Protein AF-A0A538HHS7-F1 (afdb_monomer)

pLDDT: mean 81.9, std 25.07, range [21.75, 98.5]

Radius of gyration: 30.72 Å; Cα contacts (8 Å, |Δi|>4): 810; chains: 1; bounding box: 116×80×73 Å

Secondary structure (DSSP, 8-state):
--------------------PPPPPPPPPPPTTTSS--S--PPPP-------------------------------------SHHHHHHHHTTSSEEEEEE-----TTSSS-GGG-EETTEEHHHHHHHHHHHH-SEEEEEE-GGG----SS-EEE---S--SHHHHHHHHHHH-SSSEEEEEETT-TT--HHHHHHHHHT-SSEEE-TT-SSSEEEEGGGHHHHHHHHHTT---HHHHGGGS-EEE----TTTT----SHHHHHHHHHHHHHHHHHHHHHHHTT--S-EEEEEEESSSEEEEEETSSEEEEEE--TT-S-HHHHHHHHHHHHHHHHHTT-SBPPPPTTTT---EEETTEEEEEEE--PBPSSPPPHHHHHHHHHHHHHHHTS-SSPPPBHHHHHHHHHT---TTS-HHHHHHHHHHHHHHHHHHHTT-PPEEEE-S---GGGEEEETTEEEE--GGG-EEEEHHHHHHHS-HHHHTT-TT--HHHHHHHHHHHHHHHHHHHHTTTTS-HHHHHHHHHHHHHHHTT-

Sequence (537 aa):
MRAGGRRPPQRHGQGRRLGVPGAAAPARGGDPLRERTALVRARPEGRRRRLSGPRRGRGALEPRDRARRGPRGHPLRLRPRRPRERLQRGVADRGLTGVLLVGGASTRFGTRKALARLGGETLAERAWRLLGETCGETIAVGKRADALPLPFPVLDDGSSVRAPIAGVVAGLRAARSDVVVVLPVDVPLLSVTSVAALADACADAAVPPTGPLPGAYRKAALRALEKRLAGGELALRDALAELDTRVVELDPWELVNVNTPADLEAAARRERALAAVVEVAAAYGLDGLEPRILADWNDTIVQLRPEPLVARVATSPLRADVGTELAREAALARDVAARGGPALPPATDPPAGPHRARGLALTFWPYVDVAGGEPSPAAVAASLRELHDALGAVATPLPPLAASLERAGALEAPSLAEDDRRFLAAGLRELRRRFDAFGLPERGLHGSPHGANLLCTRDGLRWIDLDGACRGPLEWDAAHLAPEAAALFPDLDPEALEVARLLVSACVAIWCWAQLGRAPEVDEAARLHLHRLREAL

Solvent-accessible surface area (backbone atoms only — not comparable to full-atom values): 31179 Å² total; per-residue (Å²): 132,87,81,89,81,88,89,90,89,86,89,82,90,88,80,87,88,78,89,80,82,85,77,76,81,79,77,82,77,78,59,75,80,74,75,57,78,73,88,62,74,82,76,86,76,78,84,90,76,89,78,87,84,88,81,87,83,90,86,89,85,84,81,90,88,91,87,86,86,87,82,90,83,85,83,82,84,74,74,84,75,70,67,64,72,61,60,60,62,70,42,26,74,38,79,28,19,19,27,37,40,68,60,72,91,45,81,72,46,89,47,63,59,44,67,43,68,54,96,85,42,28,24,38,56,49,49,49,49,51,28,53,57,46,15,65,34,70,45,35,27,28,53,70,90,68,67,72,94,58,102,61,76,67,44,57,48,88,62,91,69,92,42,69,46,49,38,51,43,40,39,49,70,72,42,90,33,58,44,31,41,37,36,54,34,37,37,80,61,58,47,66,66,56,54,49,52,27,55,76,51,40,55,36,20,8,23,37,89,91,38,65,65,52,23,14,35,25,49,80,42,40,66,59,53,49,53,30,55,76,69,65,54,57,52,52,63,65,55,46,79,80,42,60,58,35,76,43,93,64,66,68,77,28,64,53,62,49,64,37,68,58,41,45,53,48,51,45,50,49,53,51,46,55,51,22,51,52,56,54,37,43,76,72,69,55,70,90,63,54,74,39,81,73,46,59,67,64,43,39,29,31,36,38,32,91,52,66,32,26,37,46,28,61,65,45,85,85,58,88,52,61,63,63,47,48,36,47,26,50,47,43,25,36,48,21,31,76,70,72,18,41,34,51,51,47,24,74,80,68,63,26,59,61,42,76,37,92,94,36,40,32,34,32,29,61,52,73,72,52,48,88,76,82,77,51,44,67,57,52,42,48,52,49,49,44,37,29,57,30,48,64,66,47,85,68,86,60,50,53,46,64,62,59,51,51,54,46,73,68,59,69,41,84,86,47,55,71,69,54,50,53,48,49,58,48,48,40,55,52,35,46,55,56,48,60,69,68,71,65,73,66,42,28,40,52,57,62,62,32,69,84,34,49,43,40,35,87,90,42,67,26,39,52,79,49,67,55,32,17,31,34,42,65,35,57,38,40,36,55,38,56,70,75,22,34,72,72,47,88,87,60,56,72,68,52,26,55,38,27,39,52,38,52,30,39,44,50,17,46,60,20,36,51,44,59,73,60,32,74,68,42,44,49,45,23,52,50,28,49,50,56,45,70,76,76,110

Nearest PDB structures (foldseek):
  3dxq-assembly1_A  TM=6.672E-01  e=1.653E-08  Mesorhizobium loti
  3dxq-assembly2_B  TM=6.609E-01  e=3.412E-08  Mesorhizobium loti
  6sul-assembly2_C  TM=7.172E-01  e=4.603E-06  Bacillus pumilus
  6sun-assembly1_A  TM=7.093E-01  e=1.659E-05  Bacillus pumilus
  2pu8-assembly1_B  TM=4.478E-01  e=3.423E-05  Bacillus subtilis

Mean predicted aligned error: 11.92 Å

Foldseek 3Di:
DDDDDDDDDDDDDDDDDDDDDDDDDDPDDDDPLQPDFQPPDPDDDDDDDDDDDDDYDDDDDDDDDDDDDDDDDDDDPPDPPDPVVVVQVVAAPDLEEEEEEQEDDLPAAVDRQQQDDAPRDGLVRLSQVLRNSHYVHYAYEYAVVVVDPDPDDYDYLPDPDRFVLSSVLSRLVPRPGQKYFYAYSFLSLAHNVNSVQQRVQDDQKEEEPVARPRIMHGSVLNVLSVVCVVVVVRGVRVSVVVTPYHHDHDAVSSVQTDSYPLSSVLVNLQVLQQVQVQVVCVVLVNPDWDWHFPDQFQFTWIDTPPAQKIKGKHPHPLDPDLQVLQVLQQLLLQQLVVVVAQAQHFDPVVAQDQDDDSNITIGMGGNADFDDDADDLQQLLVSQVSSQVSLQDGPRDFAALVVVLVSLLPFDLPVDDPVLNVLLNVLLVVLVVVLVVVVAAKTWHLQASARNQWGQGPVGIHGHDSSNIHIDHPLLRLLRGDPSNSVVDPRDDPVSNVSSVLNVLSSLLSSLSSVDSSDVVSVVSNVVSSVVNVVVD

Structure (mmCIF, N/CA/C/O backbone):
data_AF-A0A538HHS7-F1
#
_entry.id   AF-A0A538HHS7-F1
#
loop_
_atom_site.group_PDB
_atom_site.id
_atom_site.type_symbol
_atom_site.label_atom_id
_atom_site.label_alt_id
_atom_site.label_comp_id
_atom_site.label_asym_id
_atom_site.label_entity_id
_atom_site.label_seq_id
_atom_site.pdbx_PDB_ins_code
_atom_site.Cartn_x
_atom_site.Cartn_y
_atom_site.Cartn_z
_atom_site.occupancy
_atom_site.B_iso_or_equiv
_atom_site.auth_seq_id
_atom_site.auth_comp_id
_atom_site.auth_asym_id
_atom_site.auth_atom_id
_atom_site.pdbx_PDB_model_num
ATOM 1 N N . MET A 1 1 ? 74.663 -31.059 20.510 1.00 37.34 1 MET A N 1
ATOM 2 C CA . MET A 1 1 ? 73.567 -31.378 19.563 1.00 37.34 1 MET A CA 1
ATOM 3 C C . MET A 1 1 ? 73.694 -32.876 19.266 1.00 37.34 1 MET A C 1
ATOM 5 O O . MET A 1 1 ? 74.736 -33.242 18.755 1.00 37.34 1 MET A O 1
ATOM 9 N N . ARG A 1 2 ? 72.883 -33.829 19.770 1.00 26.33 2 ARG A N 1
ATOM 10 C CA . ARG A 1 2 ? 71.399 -33.968 19.813 1.00 26.33 2 ARG A CA 1
ATOM 11 C C . ARG A 1 2 ? 70.778 -33.763 18.422 1.00 26.33 2 ARG A C 1
ATOM 13 O O . ARG A 1 2 ? 70.982 -32.679 17.894 1.00 26.33 2 ARG A O 1
ATOM 20 N N . ALA A 1 3 ? 70.020 -34.687 17.815 1.00 28.39 3 ALA A N 1
ATOM 21 C CA . ALA A 1 3 ? 69.653 -36.098 18.107 1.00 28.39 3 ALA A CA 1
ATOM 22 C C . ALA A 1 3 ? 69.297 -36.788 16.744 1.00 28.39 3 ALA A C 1
ATOM 24 O O . ALA A 1 3 ? 69.172 -36.072 15.758 1.00 28.39 3 ALA A O 1
ATOM 25 N N . GLY A 1 4 ? 69.170 -38.106 16.507 1.00 24.19 4 GLY A N 1
ATOM 26 C CA . GLY A 1 4 ? 68.731 -39.247 17.332 1.00 24.19 4 GLY A CA 1
ATOM 27 C C . GLY A 1 4 ? 67.189 -39.307 17.428 1.00 24.19 4 GLY A C 1
ATOM 28 O O . GLY A 1 4 ? 66.612 -38.343 17.901 1.00 24.19 4 GLY A O 1
ATOM 29 N N . GLY A 1 5 ? 66.428 -40.346 17.047 1.00 23.75 5 GLY A N 1
ATOM 30 C CA . GLY A 1 5 ? 66.709 -41.626 16.375 1.00 23.75 5 GLY A CA 1
ATOM 31 C C . GLY A 1 5 ? 65.609 -42.682 16.672 1.00 23.75 5 GLY A C 1
ATOM 32 O O . GLY A 1 5 ? 65.276 -42.869 17.832 1.00 23.75 5 GLY A O 1
ATOM 33 N N . ARG A 1 6 ? 65.126 -43.415 15.645 1.00 25.56 6 ARG A N 1
ATOM 34 C CA . ARG A 1 6 ? 64.290 -44.662 15.676 1.00 25.56 6 ARG A CA 1
ATOM 35 C C . ARG A 1 6 ? 62.815 -44.615 16.201 1.00 25.56 6 ARG A C 1
ATOM 37 O O . ARG A 1 6 ? 62.480 -43.941 17.161 1.00 25.56 6 ARG A O 1
ATOM 44 N N . ARG A 1 7 ? 61.945 -45.392 15.517 1.00 33.62 7 ARG A N 1
ATOM 45 C CA . ARG A 1 7 ? 60.529 -45.805 15.820 1.00 33.62 7 ARG A CA 1
ATOM 46 C C . ARG A 1 7 ? 60.496 -46.908 16.924 1.00 33.62 7 ARG A C 1
ATOM 48 O O . ARG A 1 7 ? 61.594 -47.427 17.137 1.00 33.62 7 ARG A O 1
ATOM 55 N N . PRO A 1 8 ? 59.370 -47.371 17.564 1.00 34.38 8 PRO A N 1
ATOM 56 C CA . PRO A 1 8 ? 57.982 -47.643 17.059 1.00 34.38 8 PRO A CA 1
ATOM 57 C C . PRO A 1 8 ? 56.862 -47.412 18.147 1.00 34.38 8 PRO A C 1
ATOM 59 O O . PRO A 1 8 ? 57.119 -46.564 18.997 1.00 34.38 8 PRO A O 1
ATOM 62 N N . PRO A 1 9 ? 55.678 -48.101 18.243 1.00 29.02 9 PRO A N 1
ATOM 63 C CA . PRO A 1 9 ? 54.875 -48.952 17.331 1.00 29.02 9 PRO A CA 1
ATOM 64 C C . PRO A 1 9 ? 53.382 -48.504 17.164 1.00 29.02 9 PRO A C 1
ATOM 66 O O . PRO A 1 9 ? 53.001 -47.403 17.543 1.00 29.02 9 PRO A O 1
ATOM 69 N N . GLN A 1 10 ? 52.526 -49.355 16.567 1.00 27.11 10 GLN A N 1
ATOM 70 C CA . GLN A 1 10 ? 51.070 -49.156 16.364 1.00 27.11 10 GLN A CA 1
ATOM 71 C C . GLN A 1 10 ? 50.179 -49.958 17.353 1.00 27.11 10 GLN A C 1
ATOM 73 O O . GLN A 1 10 ? 50.630 -50.966 17.893 1.00 27.11 10 GLN A O 1
ATOM 78 N N . ARG A 1 11 ? 48.864 -49.636 17.337 1.00 25.86 11 ARG A N 1
ATOM 79 C CA . ARG A 1 11 ? 47.665 -50.414 17.782 1.00 25.86 11 ARG A CA 1
ATOM 80 C C . ARG A 1 11 ? 47.280 -50.265 19.276 1.00 25.86 11 ARG A C 1
ATOM 82 O O . ARG A 1 11 ? 48.156 -50.043 20.092 1.00 25.86 11 ARG A O 1
ATOM 89 N N . HIS A 1 12 ? 46.004 -50.334 19.703 1.00 25.42 12 HIS A N 1
ATOM 90 C CA . HIS A 1 12 ? 44.765 -50.866 19.086 1.00 25.42 12 HIS A CA 1
ATOM 91 C C . HIS A 1 12 ? 43.479 -50.053 19.411 1.00 25.42 12 HIS A C 1
ATOM 93 O O . HIS A 1 12 ? 43.284 -49.677 20.557 1.00 25.42 12 HIS A O 1
ATOM 99 N N . GLY A 1 13 ? 42.546 -49.989 18.438 1.00 23.67 13 GLY A N 1
ATOM 100 C CA . GLY A 1 13 ? 41.071 -49.935 18.628 1.00 23.67 13 GLY A CA 1
ATOM 101 C C . GLY A 1 13 ? 40.453 -48.571 18.990 1.00 23.67 13 GLY A C 1
ATOM 102 O O . GLY A 1 13 ? 41.078 -47.784 19.677 1.00 23.67 13 GLY A O 1
ATOM 103 N N . GLN A 1 14 ? 39.235 -48.192 18.580 1.00 26.44 14 GLN A N 1
ATOM 104 C CA . GLN A 1 14 ? 38.206 -48.693 17.638 1.00 26.44 14 GLN A CA 1
ATOM 105 C C . GLN A 1 14 ? 37.614 -47.412 16.967 1.00 26.44 14 GLN A C 1
ATOM 107 O O . GLN A 1 14 ? 37.776 -46.333 17.517 1.00 26.44 14 GLN A O 1
ATOM 112 N N . GLY A 1 15 ? 36.936 -47.349 15.819 1.00 24.92 15 GLY A N 1
ATOM 113 C CA . GLY A 1 15 ? 36.330 -48.326 14.925 1.00 24.92 15 GLY A CA 1
ATOM 114 C C . GLY A 1 15 ? 35.770 -47.616 13.666 1.00 24.92 15 GLY A C 1
ATOM 115 O O . GLY A 1 15 ? 35.781 -46.395 13.558 1.00 24.92 15 GLY A O 1
ATOM 116 N N . ARG A 1 16 ? 35.343 -48.428 12.695 1.00 26.22 16 ARG A N 1
ATOM 117 C CA . ARG A 1 16 ? 34.818 -48.135 11.339 1.00 26.22 16 ARG A CA 1
ATOM 118 C C . ARG A 1 16 ? 34.273 -46.719 11.037 1.00 26.22 16 ARG A C 1
ATOM 120 O O . ARG A 1 16 ? 33.249 -46.313 11.575 1.00 26.22 16 ARG A O 1
ATOM 127 N N . ARG A 1 17 ? 34.828 -46.084 9.990 1.00 25.31 17 ARG A N 1
ATOM 128 C CA . ARG A 1 17 ? 34.080 -45.152 9.119 1.00 25.31 17 ARG A CA 1
ATOM 129 C C . ARG A 1 17 ? 33.180 -45.951 8.169 1.00 25.31 17 ARG A C 1
ATOM 131 O O . ARG A 1 17 ? 33.676 -46.867 7.517 1.00 25.31 17 ARG A O 1
ATOM 138 N N . LEU A 1 18 ? 31.915 -45.558 8.031 1.00 24.95 18 LEU A N 1
ATOM 139 C CA . LEU A 1 18 ? 31.021 -45.962 6.940 1.00 24.95 18 LEU A CA 1
ATOM 140 C C . LEU A 1 18 ? 30.149 -44.765 6.525 1.00 24.95 18 LEU A C 1
ATOM 142 O O . LEU A 1 18 ? 29.619 -44.078 7.387 1.00 24.95 18 LEU A O 1
ATOM 146 N N . GLY A 1 19 ? 30.051 -44.553 5.208 1.00 25.78 19 GLY A N 1
ATOM 147 C CA . GLY A 1 19 ? 29.050 -43.775 4.460 1.00 25.78 19 GLY A CA 1
ATOM 148 C C . GLY A 1 19 ? 28.391 -42.534 5.081 1.00 25.78 19 GLY A C 1
ATOM 149 O O . GLY A 1 19 ? 27.474 -42.653 5.884 1.00 25.78 19 GLY A O 1
ATOM 150 N N . VAL A 1 20 ? 28.705 -41.359 4.524 1.00 25.50 20 VAL A N 1
ATOM 151 C CA . VAL A 1 20 ? 27.756 -40.233 4.438 1.00 25.50 20 VAL A CA 1
ATOM 152 C C . VAL A 1 20 ? 27.540 -39.938 2.946 1.00 25.50 20 VAL A C 1
ATOM 154 O O . VAL A 1 20 ? 28.532 -39.692 2.255 1.00 25.50 20 VAL A O 1
ATOM 157 N N . PRO A 1 21 ? 26.305 -40.009 2.412 1.00 26.34 21 PRO A N 1
ATOM 158 C CA . PRO A 1 21 ? 26.020 -39.633 1.028 1.00 26.34 21 PRO A CA 1
ATOM 159 C C . PRO A 1 21 ? 26.271 -38.139 0.799 1.00 26.34 21 PRO A C 1
ATOM 161 O O . PRO A 1 21 ? 26.019 -37.323 1.685 1.00 26.34 21 PRO A O 1
ATOM 164 N N . GLY A 1 22 ? 26.737 -37.772 -0.396 1.00 26.02 22 GLY A N 1
ATOM 165 C CA . GLY A 1 22 ? 26.916 -36.367 -0.762 1.00 26.02 22 GLY A CA 1
ATOM 166 C C . GLY A 1 22 ? 25.579 -35.624 -0.755 1.00 26.02 22 GLY A C 1
ATOM 167 O O . GLY A 1 22 ? 24.663 -35.997 -1.486 1.00 26.02 22 GLY A O 1
ATOM 168 N N . ALA A 1 23 ? 25.472 -34.577 0.062 1.00 24.86 23 ALA A N 1
ATOM 169 C CA . ALA A 1 23 ? 24.332 -33.673 0.019 1.00 24.86 23 ALA A CA 1
ATOM 170 C C . ALA A 1 23 ? 24.364 -32.871 -1.290 1.00 24.86 23 ALA A C 1
ATOM 172 O O . ALA A 1 23 ? 25.397 -32.302 -1.650 1.00 24.86 23 ALA A O 1
ATOM 173 N N . ALA A 1 24 ? 23.233 -32.823 -1.994 1.00 25.80 24 ALA A N 1
ATOM 174 C CA . ALA A 1 24 ? 23.064 -31.925 -3.129 1.00 25.80 24 ALA A CA 1
ATOM 175 C C . ALA A 1 24 ? 23.213 -30.465 -2.669 1.00 25.80 24 ALA A C 1
ATOM 177 O O . ALA A 1 24 ? 22.813 -30.116 -1.555 1.00 25.80 24 ALA A O 1
ATOM 178 N N . ALA A 1 25 ? 23.771 -29.612 -3.532 1.00 26.20 25 ALA A N 1
ATOM 179 C CA . ALA A 1 25 ? 23.820 -28.179 -3.271 1.00 26.20 25 ALA A CA 1
ATOM 180 C C . ALA A 1 25 ? 22.388 -27.638 -3.072 1.00 26.20 25 ALA A C 1
ATOM 182 O O . ALA A 1 25 ? 21.500 -28.009 -3.847 1.00 26.20 25 ALA A O 1
ATOM 183 N N . PRO A 1 26 ? 22.138 -26.781 -2.064 1.00 25.34 26 PRO A N 1
ATOM 184 C CA . PRO A 1 26 ? 20.826 -26.176 -1.893 1.00 25.34 26 PRO A CA 1
ATOM 185 C C . PRO A 1 26 ? 20.500 -25.317 -3.117 1.00 25.34 26 PRO A C 1
ATOM 187 O O . PRO A 1 26 ? 21.364 -24.611 -3.645 1.00 25.34 26 PRO A O 1
ATOM 190 N N . ALA A 1 27 ? 19.248 -25.384 -3.571 1.00 26.22 27 ALA A N 1
ATOM 191 C CA . ALA A 1 27 ? 18.765 -24.531 -4.646 1.00 26.22 27 ALA A CA 1
ATOM 192 C C . ALA A 1 27 ? 18.983 -23.056 -4.273 1.00 26.22 27 ALA A C 1
ATOM 194 O O . ALA A 1 27 ? 18.692 -22.646 -3.148 1.00 26.22 27 ALA A O 1
ATOM 195 N N . ARG A 1 28 ? 19.496 -22.261 -5.221 1.00 33.12 28 ARG A N 1
ATOM 196 C CA . ARG A 1 28 ? 19.576 -20.804 -5.068 1.00 33.12 28 ARG A CA 1
ATOM 197 C C . ARG A 1 28 ? 18.149 -20.284 -4.889 1.00 33.12 28 ARG A C 1
ATOM 199 O O . ARG A 1 28 ? 17.325 -20.498 -5.774 1.00 33.12 28 ARG A O 1
ATOM 206 N N . GLY A 1 29 ? 17.869 -19.670 -3.739 1.00 26.59 29 GLY A N 1
ATOM 207 C CA . GLY A 1 29 ? 16.542 -19.148 -3.416 1.00 26.59 29 GLY A CA 1
ATOM 208 C C . GLY A 1 29 ? 16.070 -18.121 -4.444 1.00 26.59 29 GLY A C 1
ATOM 209 O O . GLY A 1 29 ? 16.887 -17.395 -5.019 1.00 26.59 29 GLY A O 1
ATOM 210 N N . GLY A 1 30 ? 14.760 -18.086 -4.684 1.00 31.75 30 GLY A N 1
ATOM 211 C CA . GLY A 1 30 ? 14.142 -17.088 -5.541 1.00 31.75 30 GLY A CA 1
ATOM 212 C C . GLY A 1 30 ? 14.264 -15.678 -4.964 1.00 31.75 30 GLY A C 1
ATOM 213 O O . GLY A 1 30 ? 14.540 -15.467 -3.784 1.00 31.75 30 GLY A O 1
ATOM 214 N N . ASP A 1 31 ? 14.053 -14.696 -5.832 1.00 41.91 31 ASP A N 1
ATOM 215 C CA . ASP A 1 31 ? 13.903 -13.299 -5.438 1.00 41.91 31 ASP A CA 1
ATOM 216 C C . ASP A 1 31 ? 12.556 -13.131 -4.694 1.00 41.91 31 ASP A C 1
ATOM 218 O O . ASP A 1 31 ? 11.516 -13.451 -5.279 1.00 41.91 31 ASP A O 1
ATOM 222 N N . PRO A 1 32 ? 12.518 -12.629 -3.444 1.00 33.25 32 PRO A N 1
ATOM 223 C CA . PRO A 1 32 ? 11.278 -12.400 -2.697 1.00 33.25 32 PRO A CA 1
ATOM 224 C C . PRO A 1 32 ? 10.258 -11.487 -3.398 1.00 33.25 32 PRO A C 1
ATOM 226 O O . PRO A 1 32 ? 9.066 -11.576 -3.101 1.00 33.25 32 PRO A O 1
ATOM 229 N N . LEU A 1 33 ? 10.689 -10.640 -4.344 1.00 37.28 33 LEU A N 1
ATOM 230 C CA . LEU A 1 33 ? 9.795 -9.833 -5.187 1.00 37.28 33 LEU A CA 1
ATOM 231 C C . LEU A 1 33 ? 9.164 -10.640 -6.339 1.00 37.28 33 LEU A C 1
ATOM 233 O O . LEU A 1 33 ? 8.176 -10.200 -6.925 1.00 37.28 33 LEU A O 1
ATOM 237 N N . ARG A 1 34 ? 9.698 -11.828 -6.658 1.00 40.03 34 ARG A N 1
ATOM 238 C CA . ARG A 1 34 ? 9.123 -12.780 -7.627 1.00 40.03 34 ARG A CA 1
ATOM 239 C C . ARG A 1 34 ? 8.162 -13.780 -6.987 1.00 40.03 34 ARG A C 1
ATOM 241 O O . ARG A 1 34 ? 7.254 -14.239 -7.666 1.00 40.03 34 ARG A O 1
ATOM 248 N N . GLU A 1 35 ? 8.330 -14.102 -5.704 1.00 28.81 35 GLU A N 1
ATOM 249 C CA . GLU A 1 35 ? 7.536 -15.135 -5.009 1.00 28.81 35 GLU A CA 1
ATOM 250 C C . GLU A 1 35 ? 6.213 -14.626 -4.394 1.00 28.81 35 GLU A C 1
ATOM 252 O O . GLU A 1 35 ? 5.527 -15.363 -3.682 1.00 28.81 35 GLU A O 1
ATOM 257 N N . ARG A 1 36 ? 5.810 -13.372 -4.653 1.00 34.06 36 ARG A N 1
ATOM 258 C CA . ARG A 1 36 ? 4.541 -12.813 -4.153 1.00 34.06 36 ARG A CA 1
ATOM 259 C C . ARG A 1 36 ? 3.513 -12.660 -5.272 1.00 34.06 36 ARG A C 1
ATOM 261 O O . ARG A 1 36 ? 3.578 -11.740 -6.082 1.00 34.06 36 ARG A O 1
ATOM 268 N N . THR A 1 37 ? 2.510 -13.542 -5.256 1.00 27.28 37 THR A N 1
ATOM 269 C CA . THR A 1 37 ? 1.305 -13.448 -6.091 1.00 27.28 37 THR A CA 1
ATOM 270 C C . THR A 1 37 ? 0.689 -12.048 -6.002 1.00 27.28 37 THR A C 1
ATOM 272 O O . THR A 1 37 ? 0.496 -11.536 -4.898 1.00 27.28 37 THR A O 1
ATOM 275 N N . ALA A 1 38 ? 0.308 -11.465 -7.144 1.00 26.31 38 ALA A N 1
ATOM 276 C CA . ALA A 1 38 ? -0.348 -10.159 -7.204 1.00 26.31 38 ALA A CA 1
ATOM 277 C C . ALA A 1 38 ? -1.524 -10.061 -6.209 1.00 26.31 38 ALA A C 1
ATOM 279 O O . ALA A 1 38 ? -2.496 -10.823 -6.286 1.00 26.31 38 ALA A O 1
ATOM 280 N N . LEU A 1 39 ? -1.441 -9.115 -5.267 1.00 29.44 39 LEU A N 1
ATOM 281 C CA . LEU A 1 39 ? -2.432 -8.912 -4.205 1.00 29.44 39 LEU A CA 1
ATOM 282 C C . LEU A 1 39 ? -3.664 -8.134 -4.698 1.00 29.44 39 LEU A C 1
ATOM 284 O O . LEU A 1 39 ? -4.033 -7.093 -4.168 1.00 29.44 39 LEU A O 1
ATOM 288 N N . VAL A 1 40 ? -4.366 -8.717 -5.671 1.00 27.19 40 VAL A N 1
ATOM 289 C CA . VAL A 1 40 ? -5.785 -8.439 -5.938 1.00 27.19 40 VAL A CA 1
ATOM 290 C C . VAL A 1 40 ? -6.543 -9.762 -5.832 1.00 27.19 40 VAL A C 1
ATOM 292 O O . VAL A 1 40 ? -6.932 -10.379 -6.820 1.00 27.19 40 VAL A O 1
ATOM 295 N N . ARG A 1 41 ? -6.721 -10.245 -4.595 1.00 23.38 41 ARG A N 1
ATOM 296 C CA . ARG A 1 41 ? -7.565 -11.412 -4.291 1.00 23.38 41 ARG A CA 1
ATOM 297 C C . ARG A 1 41 ? -8.779 -11.015 -3.459 1.00 23.38 41 ARG A C 1
ATOM 299 O O . ARG A 1 41 ? -8.776 -11.152 -2.239 1.00 23.38 41 ARG A O 1
ATOM 306 N N . ALA A 1 42 ? -9.868 -10.681 -4.144 1.00 23.30 42 ALA A N 1
ATOM 307 C CA . ALA A 1 42 ? -11.170 -11.137 -3.673 1.00 23.30 42 ALA A CA 1
ATOM 308 C C . ALA A 1 42 ? -11.234 -12.659 -3.902 1.00 23.30 42 ALA A C 1
ATOM 310 O O . ALA A 1 42 ? -10.976 -13.136 -5.010 1.00 23.30 42 ALA A O 1
ATOM 311 N N . ARG A 1 43 ? -11.526 -13.453 -2.864 1.00 21.75 43 ARG A N 1
ATOM 312 C CA . ARG A 1 43 ? -11.787 -14.890 -3.061 1.00 21.75 43 ARG A CA 1
ATOM 313 C C . ARG A 1 43 ? -13.145 -15.060 -3.760 1.00 21.75 43 ARG A C 1
ATOM 315 O O . ARG A 1 43 ? -14.072 -14.338 -3.404 1.00 21.75 43 ARG A O 1
ATOM 322 N N . PRO A 1 44 ? -13.314 -16.033 -4.675 1.00 24.11 44 PRO A N 1
ATOM 323 C CA . PRO A 1 44 ? -14.633 -16.377 -5.187 1.00 24.11 44 PRO A CA 1
ATOM 324 C C . PRO A 1 44 ? -15.494 -16.938 -4.056 1.00 24.11 44 PRO A C 1
ATOM 326 O O . PRO A 1 44 ? -15.101 -17.886 -3.369 1.00 24.11 44 PRO A O 1
ATOM 329 N N . GLU A 1 45 ? -16.679 -16.369 -3.882 1.00 27.66 45 GLU A N 1
ATOM 330 C CA . GLU A 1 45 ? -17.686 -16.924 -2.989 1.00 27.66 45 GLU A CA 1
ATOM 331 C C . GLU A 1 45 ? -18.205 -18.283 -3.493 1.00 27.66 45 GLU A C 1
ATOM 333 O O . GLU A 1 45 ? -18.220 -18.579 -4.688 1.00 27.66 45 GLU A O 1
ATOM 338 N N . GLY A 1 46 ? -18.733 -19.084 -2.565 1.00 25.50 46 GLY A N 1
ATOM 339 C CA . GLY A 1 46 ? -19.939 -19.870 -2.846 1.00 25.50 46 GLY A CA 1
ATOM 340 C C . GLY A 1 46 ? -19.831 -21.039 -3.834 1.00 25.50 46 GLY A C 1
ATOM 341 O O . GLY A 1 46 ? -20.203 -20.950 -5.001 1.00 25.50 46 GLY A O 1
ATOM 342 N N . ARG A 1 47 ? -19.478 -22.212 -3.293 1.00 24.36 47 ARG A N 1
ATOM 343 C CA . ARG A 1 47 ? -19.751 -23.563 -3.833 1.00 24.36 47 ARG A CA 1
ATOM 344 C C . ARG A 1 47 ? -20.940 -23.638 -4.816 1.00 24.36 47 ARG A C 1
ATOM 346 O O . ARG A 1 47 ? -22.092 -23.452 -4.423 1.00 24.36 47 ARG A O 1
ATOM 353 N N . ARG A 1 48 ? -20.684 -24.085 -6.053 1.00 23.75 48 ARG A N 1
ATOM 354 C CA . ARG A 1 48 ? -21.727 -24.435 -7.039 1.00 23.75 48 ARG A CA 1
ATOM 355 C C . ARG A 1 48 ? -22.679 -25.516 -6.497 1.00 23.75 48 ARG A C 1
ATOM 357 O O . ARG A 1 48 ? -22.332 -26.697 -6.497 1.00 23.75 48 ARG A O 1
ATOM 364 N N . ARG A 1 49 ? -23.913 -25.148 -6.137 1.00 25.78 49 ARG A N 1
ATOM 365 C CA . ARG A 1 49 ? -25.049 -26.089 -6.122 1.00 25.78 49 ARG A CA 1
ATOM 366 C C . ARG A 1 49 ? -25.660 -26.147 -7.522 1.00 25.78 49 ARG A C 1
ATOM 368 O O . ARG A 1 49 ? -26.000 -25.118 -8.096 1.00 25.78 49 ARG A O 1
ATOM 375 N N . ARG A 1 50 ? -25.798 -27.356 -8.074 1.00 25.88 50 ARG A N 1
ATOM 376 C CA . ARG A 1 50 ? -26.554 -27.596 -9.312 1.00 25.88 50 ARG A CA 1
ATOM 377 C C . ARG A 1 50 ? -28.045 -27.431 -9.020 1.00 25.88 50 ARG A C 1
ATOM 379 O O . ARG A 1 50 ? -28.551 -28.166 -8.179 1.00 25.88 50 ARG A O 1
ATOM 386 N N . LEU A 1 51 ? -28.741 -26.576 -9.764 1.00 25.14 51 LEU A N 1
ATOM 387 C CA . LEU A 1 51 ? -30.189 -26.676 -9.960 1.00 25.14 51 LEU A CA 1
ATOM 388 C C . LEU A 1 51 ? -30.543 -26.415 -11.431 1.00 25.14 51 LEU A C 1
ATOM 390 O O . LEU A 1 51 ? -29.825 -25.733 -12.159 1.00 25.14 51 LEU A O 1
ATOM 394 N N . SER A 1 52 ? -31.618 -27.067 -11.862 1.00 25.11 52 SER A N 1
ATOM 395 C CA . SER A 1 52 ? -32.121 -27.169 -13.234 1.00 25.11 52 SER A CA 1
ATOM 396 C C . SER A 1 52 ? -32.677 -25.855 -13.788 1.00 25.11 52 SER A C 1
ATOM 398 O O . SER A 1 52 ? -33.401 -25.152 -13.088 1.00 25.11 52 SER A O 1
ATOM 400 N N . GLY A 1 53 ? -32.413 -25.567 -15.066 1.00 27.44 53 GLY A N 1
ATOM 401 C CA . GLY A 1 53 ? -33.010 -24.426 -15.773 1.00 27.44 53 GLY A CA 1
ATOM 402 C C . GLY A 1 53 ? -34.378 -24.731 -16.414 1.00 27.44 53 GLY A C 1
ATOM 403 O O . GLY A 1 53 ? -34.764 -25.899 -16.505 1.00 27.44 53 GLY A O 1
ATOM 404 N N . PRO A 1 54 ? -35.095 -23.708 -16.920 1.00 29.06 54 PRO A N 1
ATOM 405 C CA . PRO A 1 54 ? -36.292 -23.869 -17.742 1.00 29.06 54 PRO A CA 1
ATOM 406 C C . PRO A 1 54 ? -36.048 -23.602 -19.243 1.00 29.06 54 PRO A C 1
ATOM 408 O O . PRO A 1 54 ? -35.059 -23.000 -19.657 1.00 29.06 54 PRO A O 1
ATOM 411 N N . ARG A 1 55 ? -36.982 -24.076 -20.075 1.00 26.34 55 ARG A N 1
ATOM 412 C CA . ARG A 1 55 ? -36.983 -23.973 -21.547 1.00 26.34 55 ARG A CA 1
ATOM 413 C C . ARG A 1 55 ? -37.951 -22.881 -22.033 1.00 26.34 55 ARG A C 1
ATOM 415 O O . ARG A 1 55 ? -39.048 -22.806 -21.496 1.00 26.34 55 ARG A O 1
ATOM 422 N N . ARG A 1 56 ? -37.638 -22.273 -23.194 1.00 27.50 56 ARG A N 1
ATOM 423 C CA . ARG A 1 56 ? -38.540 -21.486 -24.087 1.00 27.50 56 ARG A CA 1
ATOM 424 C C . ARG A 1 56 ? -39.030 -20.140 -23.490 1.00 27.50 56 ARG A C 1
ATOM 426 O O . ARG A 1 56 ? -39.034 -19.971 -22.285 1.00 27.50 56 ARG A O 1
ATOM 433 N N . GLY A 1 57 ? -39.422 -19.138 -24.286 1.00 26.98 57 GLY A N 1
ATOM 434 C CA . GLY A 1 57 ? -39.625 -19.107 -25.744 1.00 26.98 57 GLY A CA 1
ATOM 435 C C . GLY A 1 57 ? -39.499 -17.704 -26.368 1.00 26.98 57 GLY A C 1
ATOM 436 O O . GLY A 1 57 ? -39.006 -16.776 -25.740 1.00 26.98 57 GLY A O 1
ATOM 437 N N . ARG A 1 58 ? -39.892 -17.590 -27.644 1.00 27.17 58 ARG A N 1
ATOM 438 C CA . ARG A 1 58 ? -39.703 -16.411 -28.516 1.00 27.17 58 ARG A CA 1
ATOM 439 C C . ARG A 1 58 ? -40.697 -15.276 -28.224 1.00 27.17 58 ARG A C 1
ATOM 441 O O . ARG A 1 58 ? -41.840 -15.554 -27.880 1.00 27.17 58 ARG A O 1
ATOM 448 N N . GLY A 1 59 ? -40.308 -14.042 -28.547 1.00 27.28 59 GLY A N 1
ATOM 449 C CA . GLY A 1 59 ? -41.216 -12.904 -28.727 1.00 27.28 59 GLY A CA 1
ATOM 450 C C . GLY A 1 59 ? -40.462 -11.673 -29.234 1.00 27.28 59 GLY A C 1
ATOM 451 O O . GLY A 1 59 ? -39.681 -11.097 -28.488 1.00 27.28 59 GLY A O 1
ATOM 452 N N . ALA A 1 60 ? -40.661 -11.295 -30.499 1.00 27.50 60 ALA A N 1
ATOM 453 C CA . ALA A 1 60 ? -40.071 -10.097 -31.101 1.00 27.50 60 ALA A CA 1
ATOM 454 C C . ALA A 1 60 ? -41.174 -9.069 -31.385 1.00 27.50 60 ALA A C 1
ATOM 456 O O . ALA A 1 60 ? -42.164 -9.427 -32.020 1.00 27.50 60 ALA A O 1
ATOM 457 N N . LEU A 1 61 ? -40.990 -7.819 -30.945 1.00 28.11 61 LEU A N 1
ATOM 458 C CA . LEU A 1 61 ? -41.852 -6.677 -31.272 1.00 28.11 61 LEU A CA 1
ATOM 459 C C . LEU A 1 61 ? -41.034 -5.371 -31.339 1.00 28.11 61 LEU A C 1
ATOM 461 O O . LEU A 1 61 ? -40.602 -4.837 -30.326 1.00 28.11 61 LEU A O 1
ATOM 465 N N . GLU A 1 62 ? -40.884 -4.868 -32.560 1.00 28.69 62 GLU A N 1
ATOM 466 C CA . GLU A 1 62 ? -40.749 -3.454 -32.959 1.00 28.69 62 GLU A CA 1
ATOM 467 C C . GLU A 1 62 ? -42.050 -3.153 -33.752 1.00 28.69 62 GLU A C 1
ATOM 469 O O . GLU A 1 62 ? -42.559 -4.105 -34.361 1.00 28.69 62 GLU A O 1
ATOM 474 N N . PRO A 1 63 ? -42.614 -1.918 -33.793 1.00 35.44 63 PRO A N 1
ATOM 475 C CA . PRO A 1 63 ? -41.852 -0.727 -34.192 1.00 35.44 63 PRO A CA 1
ATOM 476 C C . PRO A 1 63 ? -42.242 0.658 -33.599 1.00 35.44 63 PRO A C 1
ATOM 478 O O . PRO A 1 63 ? -43.343 0.874 -33.103 1.00 35.44 63 PRO A O 1
ATOM 481 N N . ARG A 1 64 ? -41.306 1.613 -33.752 1.00 26.50 64 ARG A N 1
ATOM 482 C CA . ARG A 1 64 ? -41.440 3.053 -34.141 1.00 26.50 64 ARG A CA 1
ATOM 483 C C . ARG A 1 64 ? -42.808 3.775 -34.006 1.00 26.50 64 ARG A C 1
ATOM 485 O O . ARG A 1 64 ? -43.776 3.333 -34.608 1.00 26.50 64 ARG A O 1
ATOM 492 N N . ASP A 1 65 ? -42.817 5.025 -33.497 1.00 27.73 65 ASP A N 1
ATOM 493 C CA . ASP A 1 65 ? -42.674 6.235 -34.358 1.00 27.73 65 ASP A CA 1
ATOM 494 C C . ASP A 1 65 ? -42.461 7.589 -33.610 1.00 27.73 65 ASP A C 1
ATOM 496 O O . ASP A 1 65 ? -42.373 7.645 -32.385 1.00 27.73 65 ASP A O 1
ATOM 500 N N . ARG A 1 66 ? -42.278 8.684 -34.374 1.00 29.05 66 ARG A N 1
ATOM 501 C CA . ARG A 1 66 ? -41.678 9.988 -33.990 1.00 29.05 66 ARG A CA 1
ATOM 502 C C . ARG A 1 66 ? -42.641 11.113 -33.548 1.00 29.05 66 ARG A C 1
ATOM 504 O O . ARG A 1 66 ? -43.597 11.423 -34.251 1.00 29.05 66 ARG A O 1
ATOM 511 N N . ALA A 1 67 ? -42.225 11.897 -32.541 1.00 26.33 67 ALA A N 1
ATOM 512 C CA . ALA A 1 67 ? -42.494 13.343 -32.333 1.00 26.33 67 ALA A CA 1
ATOM 513 C C . ALA A 1 67 ? -41.600 13.871 -31.175 1.00 26.33 67 ALA A C 1
ATOM 515 O O . ALA A 1 67 ? -41.155 13.059 -30.373 1.00 26.33 67 ALA A O 1
ATOM 516 N N . ARG A 1 68 ? -41.280 15.160 -30.946 1.00 29.27 68 ARG A N 1
ATOM 517 C CA . ARG A 1 68 ? -41.174 16.432 -31.722 1.00 29.27 68 ARG A CA 1
ATOM 518 C C . ARG A 1 68 ? -40.121 17.319 -30.975 1.00 29.27 68 ARG A C 1
ATOM 520 O O . ARG A 1 68 ? -39.602 16.886 -29.951 1.00 29.27 68 ARG A O 1
ATOM 527 N N . ARG A 1 69 ? -39.766 18.535 -31.439 1.00 27.59 69 ARG A N 1
ATOM 528 C CA . ARG A 1 69 ? -38.798 19.446 -30.753 1.00 27.59 69 ARG A CA 1
ATOM 529 C C . ARG A 1 69 ? -39.394 20.808 -30.334 1.00 27.59 69 ARG A C 1
ATOM 531 O O . ARG A 1 69 ? -39.931 21.505 -31.186 1.00 27.59 69 ARG A O 1
ATOM 538 N N . GLY A 1 70 ? -39.105 21.222 -29.090 1.00 26.75 70 GLY A N 1
ATOM 539 C CA . GLY A 1 70 ? -39.005 22.620 -28.601 1.00 26.75 70 GLY A CA 1
ATOM 540 C C . GLY A 1 70 ? -40.282 23.299 -28.053 1.00 26.75 70 GLY A C 1
ATOM 541 O O . GLY A 1 70 ? -41.369 22.794 -28.323 1.00 26.75 70 GLY A O 1
ATOM 542 N N . PRO A 1 71 ? -40.183 24.459 -27.344 1.00 36.72 71 PRO A N 1
ATOM 543 C CA . PRO A 1 71 ? -38.972 25.173 -26.890 1.00 36.72 71 PRO A CA 1
ATOM 544 C C . PRO A 1 71 ? -38.945 25.654 -25.400 1.00 36.72 71 PRO A C 1
ATOM 546 O O . PRO A 1 71 ? -39.961 25.764 -24.730 1.00 36.72 71 PRO A O 1
ATOM 549 N N . ARG A 1 72 ? -37.725 25.990 -24.939 1.00 30.20 72 ARG A N 1
ATOM 550 C CA . ARG A 1 72 ? -37.270 26.891 -23.837 1.00 30.20 72 ARG A CA 1
ATOM 551 C C . ARG A 1 72 ? -38.254 27.409 -22.752 1.00 30.20 72 ARG A C 1
ATOM 553 O O . ARG A 1 72 ? -39.156 28.184 -23.043 1.00 30.20 72 ARG A O 1
ATOM 560 N N . GLY A 1 73 ? -37.864 27.217 -21.483 1.00 28.06 73 GLY A N 1
ATOM 561 C CA . GLY A 1 73 ? -38.271 28.019 -20.313 1.00 28.06 73 GLY A CA 1
ATOM 562 C C . GLY A 1 73 ? -37.164 28.035 -19.238 1.00 28.06 73 GLY A C 1
ATOM 563 O O . GLY A 1 73 ? -36.535 27.006 -19.007 1.00 28.06 73 GLY A O 1
ATOM 564 N N . HIS A 1 74 ? -36.869 29.198 -18.639 1.00 26.89 74 HIS A N 1
ATOM 565 C CA . HIS A 1 74 ? -35.727 29.419 -17.720 1.00 26.89 74 HIS A CA 1
ATOM 566 C C . HIS A 1 74 ? -36.146 29.307 -16.221 1.00 26.89 74 HIS A C 1
ATOM 568 O O . HIS A 1 74 ? -37.288 28.956 -15.935 1.00 26.89 74 HIS A O 1
ATOM 574 N N . PRO A 1 75 ? -35.228 29.435 -15.242 1.00 29.61 75 PRO A N 1
ATOM 575 C CA . PRO A 1 75 ? -34.983 28.405 -14.240 1.00 29.61 75 PRO A CA 1
ATOM 576 C C . PRO A 1 75 ? -35.83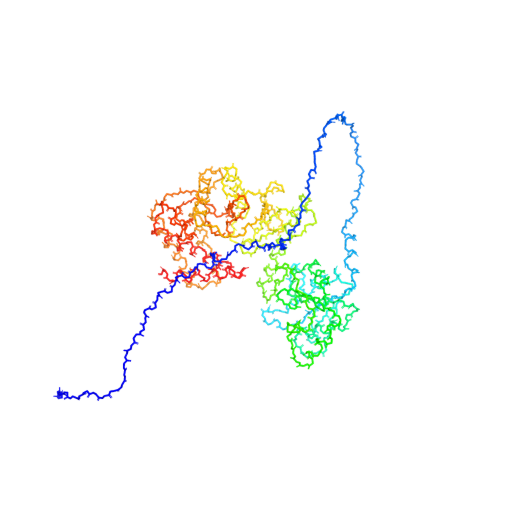2 28.528 -12.961 1.00 29.61 75 PRO A C 1
ATOM 578 O O . PRO A 1 75 ? -35.822 29.560 -12.286 1.00 29.61 75 PRO A O 1
ATOM 581 N N . LEU A 1 76 ? -36.417 27.416 -12.507 1.00 25.55 76 LEU A N 1
ATOM 582 C CA . LEU A 1 76 ? -36.780 27.277 -11.095 1.00 25.55 76 LEU A CA 1
ATOM 583 C C . LEU A 1 76 ? -35.506 27.076 -10.266 1.00 25.55 76 LEU A C 1
ATOM 585 O O . LEU A 1 76 ? -34.850 26.038 -10.351 1.00 25.55 76 LEU A O 1
ATOM 589 N N . ARG A 1 77 ? -35.163 28.070 -9.435 1.00 28.38 77 ARG A N 1
ATOM 590 C CA . ARG A 1 77 ? -34.103 27.968 -8.419 1.00 28.38 77 ARG A CA 1
ATOM 591 C C . ARG A 1 77 ? -34.504 26.978 -7.319 1.00 28.38 77 ARG A C 1
ATOM 593 O O . ARG A 1 77 ? -34.881 27.376 -6.216 1.00 28.38 77 ARG A O 1
ATOM 600 N N . LEU A 1 78 ? -34.365 25.685 -7.588 1.00 27.23 78 LEU A N 1
ATOM 601 C CA . LEU A 1 78 ? -34.320 24.673 -6.540 1.00 27.23 78 LEU A CA 1
ATOM 602 C C . LEU A 1 78 ? -33.016 24.859 -5.755 1.00 27.23 78 LEU A C 1
ATOM 604 O O . LEU A 1 78 ? -31.949 24.428 -6.184 1.00 27.23 78 LEU A O 1
ATOM 608 N N . ARG A 1 79 ? -33.098 25.526 -4.595 1.00 25.25 79 ARG A N 1
ATOM 609 C CA . ARG A 1 79 ? -32.020 25.478 -3.595 1.00 25.25 79 ARG A CA 1
ATOM 610 C C . ARG A 1 79 ? -31.735 23.999 -3.295 1.00 25.25 79 ARG A C 1
ATOM 612 O O . ARG A 1 79 ? -32.679 23.314 -2.890 1.00 25.25 79 ARG A O 1
ATOM 619 N N . PRO A 1 80 ? -30.491 23.503 -3.423 1.00 28.31 80 PRO A N 1
ATOM 620 C CA . PRO A 1 80 ? -30.177 22.142 -3.018 1.00 28.31 80 PRO A CA 1
ATOM 621 C C . PRO A 1 80 ? -30.413 22.011 -1.510 1.00 28.31 80 PRO A C 1
ATOM 623 O O . PRO A 1 80 ? -29.686 22.578 -0.690 1.00 28.31 80 PRO A O 1
ATOM 626 N N . ARG A 1 81 ? -31.470 21.285 -1.130 1.00 29.19 81 ARG A N 1
ATOM 627 C CA . ARG A 1 81 ? -31.674 20.856 0.256 1.00 29.19 81 ARG A CA 1
ATOM 628 C C . ARG A 1 81 ? -30.585 19.832 0.563 1.00 29.19 81 ARG A C 1
ATOM 630 O O . ARG A 1 81 ? -30.559 18.773 -0.054 1.00 29.19 81 ARG A O 1
ATOM 637 N N . ARG A 1 82 ? -29.677 20.187 1.475 1.00 30.44 82 ARG A N 1
ATOM 638 C CA . ARG A 1 82 ? -28.474 19.419 1.834 1.00 30.44 82 ARG A CA 1
ATOM 639 C C . ARG A 1 82 ? -28.802 17.936 2.096 1.00 30.44 82 ARG A C 1
ATOM 641 O O . ARG A 1 82 ? -29.481 17.657 3.083 1.00 30.44 82 ARG A O 1
ATOM 648 N N . PRO A 1 83 ? -28.286 16.984 1.295 1.00 32.44 83 PRO A N 1
ATOM 649 C CA . PRO A 1 83 ? -28.523 15.556 1.536 1.00 32.44 83 PRO A CA 1
ATOM 650 C C . PRO A 1 83 ? -27.862 15.040 2.826 1.00 32.44 83 PRO A C 1
ATOM 652 O O . PRO A 1 83 ? -28.415 14.170 3.499 1.00 32.44 83 PRO A O 1
ATOM 655 N N . ARG A 1 84 ? -26.710 15.618 3.211 1.00 36.62 84 ARG A N 1
ATOM 656 C CA . ARG A 1 84 ? -25.898 15.181 4.367 1.00 36.62 84 ARG A CA 1
ATOM 657 C C . ARG A 1 84 ? -26.673 15.139 5.692 1.00 36.62 84 ARG A C 1
ATOM 659 O O . ARG A 1 84 ? -26.531 14.178 6.439 1.00 36.62 84 ARG A O 1
ATOM 666 N N . GLU A 1 85 ? -27.552 16.109 5.948 1.00 33.22 85 GLU A N 1
ATOM 667 C CA . GLU A 1 85 ? -28.253 16.241 7.238 1.00 33.22 85 GLU A CA 1
ATOM 668 C C . GLU A 1 85 ? -29.300 15.134 7.506 1.00 33.22 85 GLU A C 1
ATOM 670 O O . GLU A 1 85 ? -29.706 14.961 8.656 1.00 33.22 85 GLU A O 1
ATOM 675 N N . ARG A 1 86 ? -29.738 14.367 6.488 1.00 29.48 86 ARG A N 1
ATOM 676 C CA . ARG A 1 86 ? -30.660 13.224 6.679 1.00 29.48 86 ARG A CA 1
ATOM 677 C C . ARG A 1 86 ? -29.958 11.882 6.868 1.00 29.48 86 ARG A C 1
ATOM 679 O O . ARG A 1 86 ? -30.462 11.074 7.637 1.00 29.48 86 ARG A O 1
ATOM 686 N N . LEU A 1 87 ? -28.808 11.660 6.231 1.00 38.47 87 LEU A N 1
ATOM 687 C CA . LEU A 1 87 ? -28.004 10.453 6.465 1.00 38.47 87 LEU A CA 1
ATOM 688 C C . LEU A 1 87 ? -27.319 10.497 7.840 1.00 38.47 87 LEU A C 1
ATOM 690 O O . LEU A 1 87 ? -27.343 9.508 8.563 1.00 38.47 87 LEU A O 1
ATOM 694 N N . GLN A 1 88 ? -26.816 11.664 8.259 1.00 40.47 88 GLN A N 1
ATOM 695 C CA . GLN A 1 88 ? -26.127 11.824 9.548 1.00 40.47 88 GLN A CA 1
ATOM 696 C C . GLN A 1 88 ? -27.011 11.543 10.778 1.00 40.47 88 GLN A C 1
ATOM 698 O O . GLN A 1 88 ? -26.504 11.086 11.795 1.00 40.47 88 GLN A O 1
ATOM 703 N N . ARG A 1 89 ? -28.335 11.754 10.700 1.00 35.41 89 ARG A N 1
ATOM 704 C CA . ARG A 1 89 ? -29.255 11.417 11.808 1.00 35.41 89 ARG A CA 1
ATOM 705 C C . ARG A 1 89 ? -29.673 9.944 11.853 1.00 35.41 89 ARG A C 1
ATOM 707 O O . ARG A 1 89 ? -30.248 9.533 12.849 1.00 35.41 89 ARG A O 1
ATOM 714 N N . GLY A 1 90 ? -29.420 9.167 10.798 1.00 39.09 90 GLY A N 1
ATOM 715 C CA . GLY A 1 90 ? -29.812 7.754 10.727 1.00 39.09 90 GLY A CA 1
ATOM 716 C C . GLY A 1 90 ? -28.804 6.776 11.341 1.00 39.09 90 GLY A C 1
ATOM 717 O O . GLY A 1 90 ? -29.143 5.613 11.529 1.00 39.09 90 GLY A O 1
ATOM 718 N N . VAL A 1 91 ? -27.577 7.226 11.631 1.00 48.94 91 VAL A N 1
ATOM 719 C CA . VAL A 1 91 ? -26.484 6.364 12.126 1.00 48.94 91 VAL A CA 1
ATOM 720 C C . VAL A 1 91 ? -26.231 6.561 13.625 1.00 48.94 91 VAL A C 1
ATOM 722 O O . VAL A 1 91 ? -26.050 5.579 14.338 1.00 48.94 91 VAL A O 1
ATOM 725 N N . ALA A 1 92 ? -26.302 7.799 14.124 1.00 48.59 92 ALA A N 1
ATOM 726 C CA . ALA A 1 92 ? -26.011 8.129 15.525 1.00 48.59 92 ALA A CA 1
ATOM 727 C C . ALA A 1 92 ? -27.081 7.670 16.546 1.00 48.59 92 ALA A C 1
ATOM 729 O O . ALA A 1 92 ? -26.820 7.700 17.744 1.00 48.59 92 ALA A O 1
ATOM 730 N N . ASP A 1 93 ? -28.265 7.237 16.093 1.00 50.81 93 ASP A N 1
ATOM 731 C CA . ASP A 1 93 ? -29.358 6.724 16.947 1.00 50.81 93 ASP A CA 1
ATOM 732 C C . ASP A 1 93 ? -29.409 5.181 16.983 1.00 50.81 93 ASP A C 1
ATOM 734 O O . ASP A 1 93 ? -30.433 4.556 17.262 1.00 50.81 93 ASP A O 1
ATOM 738 N N . ARG A 1 94 ? -28.282 4.525 16.682 1.00 60.53 94 ARG A N 1
ATOM 739 C CA . ARG A 1 94 ? -28.097 3.118 17.042 1.00 60.53 94 ARG A CA 1
ATOM 740 C C . ARG A 1 94 ? -27.892 3.046 18.556 1.00 60.53 94 ARG A C 1
ATOM 742 O O . ARG A 1 94 ? -27.057 3.765 19.104 1.00 60.53 94 ARG A O 1
ATOM 749 N N . GLY A 1 95 ? -28.619 2.146 19.223 1.00 84.81 95 GLY A N 1
ATOM 750 C CA . GLY A 1 95 ? -28.515 1.882 20.664 1.00 84.81 95 GLY A CA 1
ATOM 751 C C . GLY A 1 95 ? -27.195 1.211 21.056 1.00 84.81 95 GLY A C 1
ATOM 752 O O . GLY A 1 95 ? -27.197 0.101 21.580 1.00 84.81 95 GLY A O 1
ATOM 753 N N . LEU A 1 96 ? -26.075 1.891 20.817 1.00 94.44 96 LEU A N 1
ATOM 754 C CA . LEU A 1 96 ? -24.693 1.444 20.988 1.00 94.44 96 LEU A CA 1
ATOM 755 C C . LEU A 1 96 ? -23.937 2.391 21.923 1.00 94.44 96 LEU A C 1
ATOM 757 O O . LEU A 1 96 ? -24.119 3.610 21.856 1.00 94.44 96 LEU A O 1
ATOM 761 N N . THR A 1 97 ? -23.023 1.832 22.714 1.00 97.81 97 THR A N 1
ATOM 762 C CA . THR A 1 97 ? -22.036 2.612 23.468 1.00 97.81 97 THR A CA 1
ATOM 763 C C . THR A 1 97 ? -20.670 2.488 22.798 1.00 97.81 97 THR A C 1
ATOM 765 O O . THR A 1 97 ? -20.169 1.387 22.591 1.00 97.81 97 THR A O 1
ATOM 768 N N . GLY A 1 98 ? -20.036 3.617 22.502 1.00 97.88 98 GLY A N 1
ATOM 769 C CA . GLY A 1 98 ? -18.629 3.688 22.131 1.00 97.88 98 GLY A CA 1
ATOM 770 C C . GLY A 1 98 ? -17.733 3.759 23.366 1.00 97.88 98 GLY A C 1
ATOM 771 O O . GLY A 1 98 ? -17.979 4.556 24.269 1.00 97.88 98 GLY A O 1
ATOM 772 N N . VAL A 1 99 ? -16.665 2.969 23.398 1.00 98.19 99 VAL A N 1
ATOM 773 C CA . VAL A 1 99 ? -15.619 3.002 24.425 1.00 98.19 99 VAL A CA 1
ATOM 774 C C . VAL A 1 99 ? -14.280 3.299 23.763 1.00 98.19 99 VAL A C 1
ATOM 776 O O . VAL A 1 99 ? -13.781 2.511 22.963 1.00 98.19 99 VAL A O 1
ATOM 779 N N . LEU A 1 100 ? -13.671 4.425 24.123 1.00 97.25 100 LEU A N 1
ATOM 780 C CA . LEU A 1 100 ? -12.337 4.811 23.680 1.00 97.25 100 LEU A CA 1
ATOM 781 C C . LEU A 1 100 ? -11.292 4.429 24.732 1.00 97.25 100 LEU A C 1
ATOM 783 O O . LEU A 1 100 ? -11.327 4.936 25.851 1.00 97.25 100 LEU A O 1
ATOM 787 N N . LEU A 1 101 ? -10.315 3.600 24.371 1.00 94.25 101 LEU A N 1
ATOM 788 C CA . LEU A 1 101 ? -9.194 3.253 25.246 1.00 94.25 101 LEU A CA 1
ATOM 789 C C . LEU A 1 101 ? -8.045 4.256 25.071 1.00 94.25 101 LEU A C 1
ATOM 791 O O . LEU 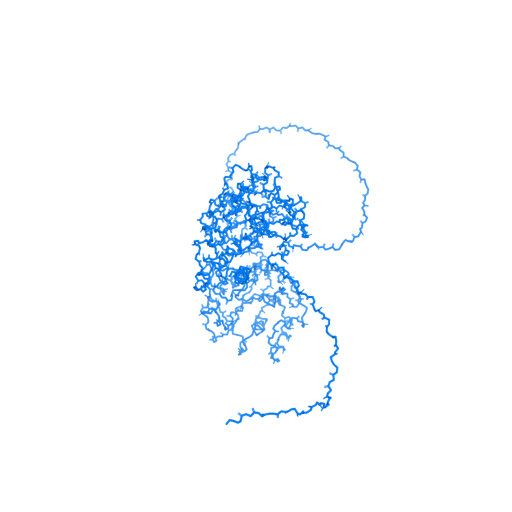A 1 101 ? -7.291 4.182 24.101 1.00 94.25 101 LEU A O 1
ATOM 795 N N . VAL A 1 102 ? -7.880 5.177 26.029 1.00 88.31 102 VAL A N 1
ATOM 796 C CA . VAL A 1 102 ? -6.844 6.237 25.986 1.00 88.31 102 VAL A CA 1
ATOM 797 C C . VAL A 1 102 ? -5.557 5.893 26.754 1.00 88.31 102 VAL A C 1
ATOM 799 O O . VAL A 1 102 ? -4.653 6.721 26.850 1.00 88.31 102 VAL A O 1
ATOM 802 N N . GLY A 1 103 ? -5.451 4.685 27.316 1.00 73.81 103 GLY A N 1
ATOM 803 C CA . GLY A 1 103 ? -4.316 4.250 28.141 1.00 73.81 103 GLY A CA 1
ATOM 804 C C . GLY A 1 103 ? -3.223 3.481 27.385 1.00 73.81 103 GLY A C 1
ATOM 805 O O . GLY A 1 103 ? -3.506 2.682 26.497 1.00 73.81 103 GLY A O 1
ATOM 806 N N . GLY A 1 104 ? -1.962 3.659 27.796 1.00 61.47 104 GLY A N 1
ATOM 807 C CA . GLY A 1 104 ? -0.832 2.852 27.316 1.00 61.47 104 GLY A CA 1
ATOM 808 C C . GLY A 1 104 ? 0.523 3.553 27.450 1.00 61.47 104 GLY A C 1
ATOM 809 O O . GLY A 1 104 ? 0.702 4.674 26.973 1.00 61.47 104 GLY A O 1
ATOM 810 N N . ALA A 1 105 ? 1.505 2.886 28.066 1.00 50.31 105 ALA A N 1
ATOM 811 C CA . ALA A 1 105 ? 2.861 3.417 28.233 1.00 50.31 105 ALA A CA 1
ATOM 812 C C . ALA A 1 105 ? 3.631 3.386 26.896 1.00 50.31 105 ALA A C 1
ATOM 814 O O . ALA A 1 105 ? 4.385 2.460 26.606 1.00 50.31 105 ALA A O 1
ATOM 815 N N . SER A 1 106 ? 3.409 4.402 26.060 1.00 53.72 106 SER A N 1
ATOM 816 C CA . SER A 1 106 ? 3.978 4.505 24.709 1.00 53.72 106 SER A CA 1
ATOM 817 C C . SER A 1 106 ? 5.443 4.953 24.734 1.00 53.72 106 SER A C 1
ATOM 819 O O . SER A 1 106 ? 5.773 6.064 24.334 1.00 53.72 106 SER A O 1
ATOM 821 N N . THR A 1 107 ? 6.340 4.078 25.194 1.00 50.56 107 THR A N 1
ATOM 822 C CA . THR A 1 107 ? 7.786 4.358 25.294 1.00 50.56 107 THR A CA 1
ATOM 823 C C . THR A 1 107 ? 8.468 4.591 23.941 1.00 50.56 107 THR A C 1
ATOM 825 O O . THR A 1 107 ? 9.509 5.236 23.891 1.00 50.56 107 THR A O 1
ATOM 828 N N . ARG A 1 108 ? 7.881 4.101 22.840 1.00 50.78 108 ARG A N 1
ATOM 829 C CA . ARG A 1 108 ? 8.445 4.173 21.477 1.00 50.78 108 ARG A CA 1
ATOM 830 C C . ARG A 1 108 ? 8.051 5.418 20.674 1.00 50.78 108 ARG A C 1
ATOM 832 O O . ARG A 1 108 ? 8.629 5.653 19.622 1.00 50.78 108 ARG A O 1
ATOM 839 N N . PHE A 1 109 ? 7.074 6.201 21.139 1.00 48.56 109 PHE A N 1
ATOM 840 C CA . PHE A 1 109 ? 6.506 7.315 20.362 1.00 48.56 109 PHE A CA 1
ATOM 841 C C . PHE A 1 109 ? 7.129 8.684 20.713 1.00 48.56 109 PHE A C 1
ATOM 843 O O . PHE A 1 109 ? 6.792 9.696 20.106 1.00 48.56 109 PHE A O 1
ATOM 850 N N . GLY A 1 110 ? 7.993 8.759 21.735 1.00 52.19 110 GLY A N 1
ATOM 851 C CA . GLY A 1 110 ? 8.576 10.011 22.258 1.00 52.19 110 GLY A CA 1
ATOM 852 C C . GLY A 1 110 ? 7.579 10.938 22.978 1.00 52.19 110 GLY A C 1
ATOM 853 O O . GLY A 1 110 ? 7.955 11.681 23.879 1.00 52.19 110 GLY A O 1
ATOM 854 N N . THR A 1 111 ? 6.292 10.847 22.644 1.00 60.97 111 THR A N 1
ATOM 855 C CA . THR A 1 111 ? 5.163 11.521 23.294 1.00 60.97 111 THR A CA 1
ATOM 856 C C . THR A 1 111 ? 4.067 10.507 23.644 1.00 60.97 111 THR A C 1
ATOM 858 O O . THR A 1 111 ? 4.118 9.338 23.258 1.00 60.97 111 THR A O 1
ATOM 861 N N . ARG A 1 112 ? 3.049 10.919 24.408 1.00 79.12 112 ARG A N 1
ATOM 862 C CA . ARG A 1 112 ? 1.910 10.044 24.723 1.00 79.12 112 ARG A CA 1
ATOM 863 C C . ARG A 1 112 ? 1.044 9.882 23.466 1.00 79.12 112 ARG A C 1
ATOM 865 O O . ARG A 1 112 ? 0.376 10.834 23.085 1.00 79.12 112 ARG A O 1
ATOM 872 N N . LYS A 1 113 ? 1.027 8.685 22.866 1.00 82.19 113 LYS A N 1
ATOM 873 C CA . LYS A 1 113 ? 0.336 8.315 21.605 1.00 82.19 113 LYS A CA 1
ATOM 874 C C . LYS A 1 113 ? -1.048 8.949 21.402 1.00 82.19 113 LYS A C 1
ATOM 876 O O . LYS A 1 113 ? -1.317 9.487 20.337 1.00 82.19 113 LYS A O 1
ATOM 881 N N . ALA A 1 114 ? -1.890 8.958 22.438 1.00 86.56 114 ALA A N 1
ATOM 882 C CA . ALA A 1 114 ? -3.213 9.593 22.432 1.00 86.56 114 ALA A CA 1
ATOM 883 C C . ALA A 1 114 ? -3.211 11.077 21.991 1.00 86.56 114 ALA A C 1
ATOM 885 O O . ALA A 1 114 ? -4.189 11.543 21.417 1.00 86.56 114 ALA A O 1
ATOM 886 N N . LEU A 1 115 ? -2.116 11.804 22.244 1.00 90.12 115 LEU A N 1
ATOM 887 C CA . LEU A 1 115 ? -1.922 13.228 21.944 1.00 90.12 115 LEU A CA 1
ATOM 888 C C . LEU A 1 115 ? -1.174 13.481 20.622 1.00 90.12 115 LEU A C 1
ATOM 890 O O . LEU A 1 115 ? -0.972 14.638 20.250 1.00 90.12 115 LEU A O 1
ATOM 894 N N . ALA A 1 116 ? -0.729 12.433 19.922 1.00 91.06 116 ALA A N 1
ATOM 895 C CA . ALA A 1 116 ? -0.109 12.577 18.609 1.00 91.06 116 ALA A CA 1
ATOM 896 C C . ALA A 1 116 ? -1.127 13.164 17.619 1.00 91.06 116 ALA A C 1
ATOM 898 O O . ALA A 1 116 ? -2.304 12.815 17.679 1.00 91.06 116 ALA A O 1
ATOM 899 N N . ARG A 1 117 ? -0.703 14.074 16.732 1.00 92.62 117 ARG A N 1
ATOM 900 C CA . ARG A 1 117 ? -1.618 14.796 15.833 1.00 92.62 117 ARG A CA 1
ATOM 901 C C . ARG A 1 117 ? -1.559 14.274 14.403 1.00 92.62 117 ARG A C 1
ATOM 903 O O . ARG A 1 117 ? -0.493 14.232 13.800 1.00 92.62 117 ARG A O 1
ATOM 910 N N . LEU A 1 118 ? -2.728 13.976 13.848 1.00 92.12 118 LEU A N 1
ATOM 911 C CA . LEU A 1 118 ? -2.950 13.617 12.451 1.00 92.12 118 LEU A CA 1
ATOM 912 C C . LEU A 1 118 ? -3.944 14.628 11.861 1.00 92.12 118 LEU A C 1
ATOM 914 O O . LEU A 1 118 ? -5.011 14.859 12.429 1.00 92.12 118 LEU A O 1
ATOM 918 N N . GLY A 1 119 ? -3.597 15.291 10.756 1.00 86.50 119 GLY A N 1
ATOM 919 C CA . GLY A 1 119 ? -4.460 16.312 10.136 1.00 86.50 119 GLY A CA 1
ATOM 920 C C . GLY A 1 119 ? -4.875 17.467 11.069 1.00 86.50 119 GLY A C 1
ATOM 921 O O . GLY A 1 119 ? -5.934 18.053 10.878 1.00 86.50 119 GLY A O 1
ATOM 922 N N . GLY A 1 120 ? -4.079 17.770 12.102 1.00 89.38 120 GLY A N 1
ATOM 923 C CA . GLY A 1 120 ? -4.370 18.800 13.111 1.00 89.38 120 GLY A CA 1
ATOM 924 C C . GLY A 1 120 ? -5.128 18.312 14.355 1.00 89.38 120 GLY A C 1
ATOM 925 O O . GLY A 1 120 ? -4.977 18.922 15.410 1.00 89.38 120 GLY A O 1
ATOM 926 N N . GLU A 1 121 ? -5.854 17.196 14.276 1.00 93.50 121 GLU A N 1
ATOM 927 C CA . GLU A 1 121 ? -6.620 16.569 15.370 1.00 93.50 121 GLU A CA 1
ATOM 928 C C . GLU A 1 121 ? -5.753 15.515 16.093 1.00 93.50 121 GLU A C 1
ATOM 930 O O . GLU A 1 121 ? -4.938 14.845 15.452 1.00 93.50 121 GLU A O 1
ATOM 935 N N . THR A 1 122 ? -5.867 15.355 17.417 1.00 94.19 122 THR A N 1
ATOM 936 C CA . THR A 1 122 ? -5.153 14.272 18.123 1.00 94.19 122 THR A CA 1
ATOM 937 C C . THR A 1 122 ? -5.760 12.902 17.812 1.00 94.19 122 THR A C 1
ATOM 939 O O . THR A 1 122 ? -6.940 12.791 17.479 1.00 94.19 122 THR A O 1
ATOM 942 N N . LEU A 1 123 ? -4.975 11.829 17.943 1.00 94.19 123 LEU A N 1
ATOM 943 C CA . LEU A 1 123 ? -5.468 10.463 17.730 1.00 94.19 123 LEU A CA 1
ATOM 944 C C . LEU A 1 123 ? -6.653 10.114 18.654 1.00 94.19 123 LEU A C 1
ATOM 946 O O . LEU A 1 123 ? -7.585 9.427 18.238 1.00 94.19 123 LEU A O 1
ATOM 950 N N . ALA A 1 124 ? -6.653 10.625 19.889 1.00 94.75 124 ALA A N 1
ATOM 951 C CA . ALA A 1 124 ? -7.756 10.432 20.825 1.00 94.75 124 ALA A CA 1
ATOM 952 C C . ALA A 1 124 ? -9.007 11.253 20.464 1.00 94.75 124 ALA A C 1
ATOM 954 O O . ALA A 1 124 ? -10.109 10.718 20.539 1.00 94.75 124 ALA A O 1
ATOM 955 N N . GLU A 1 125 ? -8.858 12.509 20.025 1.00 95.81 125 GLU A N 1
ATOM 956 C CA . GLU A 1 125 ? -9.974 13.313 19.492 1.00 95.81 125 GLU A CA 1
ATOM 957 C C . GLU A 1 125 ? -10.602 12.654 18.253 1.00 95.81 125 GLU A C 1
ATOM 959 O O . GLU A 1 125 ? -11.822 12.512 18.196 1.00 95.81 125 GLU A O 1
ATOM 964 N N . ARG A 1 126 ? -9.783 12.133 17.328 1.00 95.25 126 ARG A N 1
ATOM 965 C CA . ARG A 1 126 ? -10.244 11.403 16.132 1.00 95.25 126 ARG A CA 1
ATOM 966 C C . ARG A 1 126 ? -11.113 10.202 16.466 1.00 95.25 126 ARG A C 1
ATOM 968 O O . ARG A 1 126 ? -12.213 10.066 15.934 1.00 95.25 126 ARG A O 1
ATOM 975 N N . ALA A 1 127 ? -10.621 9.329 17.342 1.00 96.12 127 ALA A N 1
ATOM 976 C CA . ALA A 1 127 ? -11.345 8.126 17.731 1.00 96.12 127 ALA A CA 1
ATOM 977 C C . ALA A 1 127 ? -12.595 8.456 18.573 1.00 96.12 127 ALA A C 1
ATOM 979 O O . ALA A 1 127 ? -13.623 7.798 18.426 1.00 96.12 127 ALA A O 1
ATOM 980 N N . TRP A 1 128 ? -12.551 9.519 19.387 1.00 96.75 128 TRP A N 1
ATOM 981 C CA . TRP A 1 128 ? -13.723 10.054 20.087 1.00 96.75 128 TRP A CA 1
ATOM 982 C C . TRP A 1 128 ? -14.797 10.554 19.110 1.00 96.75 128 TRP A C 1
ATOM 984 O O . TRP A 1 128 ? -15.968 10.202 19.245 1.00 96.75 128 TRP A O 1
ATOM 994 N N . ARG A 1 129 ? -14.405 11.329 18.091 1.00 96.06 129 ARG A N 1
ATOM 995 C CA . ARG A 1 129 ? -15.311 11.830 17.050 1.00 96.06 129 ARG A CA 1
ATOM 996 C C . ARG A 1 129 ? -15.928 10.690 16.236 1.00 96.06 129 ARG A C 1
ATOM 998 O O . ARG A 1 129 ? -17.138 10.688 16.043 1.00 96.06 129 ARG A O 1
ATOM 1005 N N . LEU A 1 130 ? -15.133 9.700 15.824 1.00 96.12 130 LEU A N 1
ATOM 1006 C CA . LEU A 1 130 ? -15.608 8.505 15.114 1.00 96.12 130 LEU A CA 1
ATOM 1007 C C . LEU A 1 130 ? -16.673 7.731 15.915 1.00 96.12 130 LEU A C 1
ATOM 1009 O O . LEU A 1 130 ? -17.695 7.318 15.362 1.00 96.12 130 LEU A O 1
ATOM 1013 N N . LEU A 1 131 ? -16.461 7.566 17.226 1.00 96.44 131 LEU A N 1
ATOM 1014 C CA . LEU A 1 131 ? -17.459 6.966 18.113 1.00 96.44 131 LEU A CA 1
ATOM 1015 C C . LEU A 1 131 ? -18.719 7.832 18.214 1.00 96.44 131 LEU A C 1
ATOM 1017 O O . LEU A 1 131 ? -19.811 7.299 18.047 1.00 96.44 131 LEU A O 1
ATOM 1021 N N . GLY A 1 132 ? -18.585 9.148 18.398 1.00 94.62 132 GLY A N 1
ATOM 1022 C CA . GLY A 1 132 ? -19.723 10.075 18.467 1.00 94.62 132 GLY A CA 1
ATOM 1023 C C . GLY A 1 132 ? -20.525 10.213 17.163 1.00 94.62 132 GLY A C 1
ATOM 1024 O O . GLY A 1 132 ? -21.701 10.564 17.202 1.00 94.62 132 GLY A O 1
ATOM 1025 N N . GLU A 1 133 ? -19.926 9.909 16.009 1.00 93.31 133 GLU A N 1
ATOM 1026 C CA . GLU A 1 133 ? -20.622 9.821 14.715 1.00 93.31 133 GLU A CA 1
ATOM 1027 C C . GLU A 1 133 ? -21.452 8.524 14.570 1.00 93.31 133 GLU A C 1
ATOM 1029 O O . GLU A 1 133 ? -22.363 8.478 13.739 1.00 93.31 133 GLU A O 1
ATOM 1034 N N . THR A 1 134 ? -21.176 7.489 15.380 1.00 91.50 134 THR A N 1
ATOM 1035 C CA . THR A 1 134 ? -21.725 6.126 15.198 1.00 91.50 134 THR A CA 1
ATOM 1036 C C . THR A 1 134 ? -22.497 5.570 16.408 1.00 91.50 134 THR A C 1
ATOM 1038 O O . THR A 1 134 ? -23.291 4.643 16.253 1.00 91.50 134 THR A O 1
ATOM 1041 N N . CYS A 1 135 ? -22.279 6.105 17.612 1.00 94.25 135 CYS A N 1
ATOM 1042 C CA . CYS A 1 135 ? -22.818 5.596 18.876 1.00 94.25 135 CYS A CA 1
ATOM 1043 C C . CYS A 1 135 ? -23.584 6.690 19.636 1.00 94.25 135 CYS A C 1
ATOM 1045 O O . CYS A 1 135 ? -23.075 7.797 19.805 1.00 94.25 135 CYS A O 1
ATOM 1047 N N . GLY A 1 136 ? -24.758 6.358 20.185 1.00 93.56 136 GLY A N 1
ATOM 1048 C CA . GLY A 1 136 ? -25.554 7.279 21.015 1.00 93.56 136 GLY A CA 1
ATOM 1049 C C . GLY A 1 136 ? -24.934 7.606 22.386 1.00 93.56 136 GLY A C 1
ATOM 1050 O O . GLY A 1 136 ? -25.385 8.513 23.088 1.00 93.56 136 GLY A O 1
ATOM 1051 N N . GLU A 1 137 ? -23.885 6.883 22.781 1.00 95.75 137 GLU A N 1
ATOM 1052 C CA . GLU A 1 137 ? -23.056 7.153 23.954 1.00 95.75 137 GLU A CA 1
ATOM 1053 C C . GLU A 1 137 ? -21.572 7.004 23.599 1.00 95.75 137 GLU A C 1
ATOM 1055 O O . GLU A 1 137 ? -21.207 6.142 22.804 1.00 95.75 137 GLU A O 1
ATOM 1060 N N . THR A 1 138 ? -20.692 7.809 24.202 1.00 97.38 138 THR A N 1
ATOM 1061 C CA . THR A 1 138 ? -19.234 7.637 24.096 1.00 97.38 138 THR A CA 1
ATOM 1062 C C . THR A 1 138 ? -18.577 7.820 25.465 1.00 97.38 138 THR A C 1
ATOM 1064 O O . THR A 1 138 ? -18.865 8.783 26.175 1.00 97.38 138 THR A O 1
ATOM 1067 N N . ILE A 1 139 ? -17.702 6.886 25.843 1.00 97.44 139 ILE A N 1
ATOM 1068 C CA . ILE A 1 139 ? -16.998 6.829 27.130 1.00 97.44 139 ILE A CA 1
ATOM 1069 C C . ILE A 1 139 ? -15.501 6.680 26.851 1.00 97.44 139 ILE A C 1
ATOM 1071 O O . ILE A 1 139 ? -15.093 5.733 26.186 1.00 97.44 139 ILE A O 1
ATOM 1075 N N . ALA A 1 140 ? -14.658 7.568 27.375 1.00 96.62 140 ALA A N 1
ATOM 1076 C CA . ALA A 1 140 ? -13.210 7.381 27.328 1.00 96.62 140 ALA A CA 1
ATOM 1077 C C . ALA A 1 140 ? -12.751 6.688 28.610 1.00 96.62 140 ALA A C 1
ATOM 1079 O O . ALA A 1 140 ? -13.123 7.110 29.701 1.00 96.62 140 ALA A O 1
ATOM 1080 N N . VAL A 1 141 ? -11.939 5.643 28.483 1.00 94.56 141 VAL A N 1
ATOM 1081 C CA . VAL A 1 141 ? -11.432 4.836 29.596 1.00 94.56 141 VAL A CA 1
ATOM 1082 C C . VAL A 1 141 ? -9.910 4.882 29.609 1.00 94.56 141 VAL A C 1
ATOM 1084 O O . VAL A 1 141 ? -9.244 4.659 28.594 1.00 94.56 141 VAL A O 1
ATOM 1087 N N . GLY A 1 142 ? -9.351 5.172 30.777 1.00 90.62 142 GLY A N 1
ATOM 1088 C CA . GLY A 1 142 ? -7.916 5.277 30.991 1.00 90.62 142 GLY A CA 1
ATOM 1089 C C . GLY A 1 142 ? -7.583 5.271 32.477 1.00 90.62 142 GLY A C 1
ATOM 1090 O O . GLY A 1 142 ? -8.346 4.767 33.293 1.00 90.62 142 GLY A O 1
ATOM 1091 N N . LYS A 1 143 ? -6.431 5.839 32.834 1.00 85.81 143 LYS A N 1
ATOM 1092 C CA . LYS A 1 143 ? -5.975 5.930 34.226 1.00 85.81 143 LYS A CA 1
ATOM 1093 C C . LYS A 1 143 ? -5.841 7.388 34.617 1.00 85.81 143 LYS A C 1
ATOM 1095 O O . LYS A 1 143 ? -5.142 8.135 33.932 1.00 85.81 143 LYS A O 1
ATOM 1100 N N . ARG A 1 144 ? -6.439 7.805 35.737 1.00 80.94 144 ARG A N 1
ATOM 1101 C CA . ARG A 1 144 ? -6.362 9.204 36.199 1.00 80.94 144 ARG A CA 1
ATOM 1102 C C . ARG A 1 144 ? -4.921 9.647 36.462 1.00 80.94 144 ARG A C 1
ATOM 1104 O O . ARG A 1 144 ? -4.584 10.800 36.211 1.00 80.94 144 ARG A O 1
ATOM 1111 N N . ALA A 1 145 ? -4.062 8.713 36.875 1.00 78.31 145 ALA A N 1
ATOM 1112 C CA . ALA A 1 145 ? -2.624 8.919 37.048 1.00 78.31 145 ALA A CA 1
ATOM 1113 C C . ALA A 1 145 ? -1.878 9.303 35.752 1.00 78.31 145 ALA A C 1
ATOM 1115 O O . ALA A 1 145 ? -0.831 9.940 35.830 1.00 78.31 145 ALA A O 1
ATOM 1116 N N . ASP A 1 146 ? -2.400 8.956 34.568 1.00 81.50 146 ASP A N 1
ATOM 1117 C CA . ASP A 1 146 ? -1.771 9.334 33.296 1.00 81.50 146 ASP A CA 1
ATOM 1118 C C . ASP A 1 146 ? -2.031 10.813 32.944 1.00 81.50 146 ASP A C 1
ATOM 1120 O O . ASP A 1 146 ? -1.302 11.363 32.119 1.00 81.50 146 ASP A O 1
ATOM 1124 N N . ALA A 1 147 ? -3.017 11.467 33.584 1.00 81.81 147 ALA A N 1
ATOM 1125 C CA . ALA A 1 147 ? -3.312 12.904 33.488 1.00 81.81 147 ALA A CA 1
ATOM 1126 C C . ALA A 1 147 ? -3.183 13.453 32.051 1.00 81.81 147 ALA A C 1
ATOM 1128 O O . ALA A 1 147 ? -2.334 14.300 31.750 1.00 81.81 147 ALA A O 1
ATOM 1129 N N . LEU A 1 148 ? -3.967 12.887 31.130 1.00 84.31 148 LEU A N 1
ATOM 1130 C CA . LEU A 1 148 ? -3.979 13.294 29.726 1.00 84.31 148 LEU A CA 1
ATOM 1131 C C . LEU A 1 148 ? -4.818 14.576 29.559 1.00 84.31 148 LEU A C 1
ATOM 1133 O O . LEU A 1 148 ? -5.973 14.579 29.983 1.00 84.31 148 LEU A O 1
ATOM 1137 N N . PRO A 1 149 ? -4.291 15.641 28.925 1.00 89.12 149 PRO A N 1
ATOM 1138 C CA . PRO A 1 149 ? -5.044 16.859 28.626 1.00 89.12 149 PRO A CA 1
ATOM 1139 C C . PRO A 1 149 ? -5.959 16.635 27.410 1.00 89.12 149 PRO A C 1
ATOM 1141 O O . PRO A 1 149 ? -5.681 17.112 26.312 1.00 89.12 149 PRO A O 1
ATOM 1144 N N . LEU A 1 150 ? -7.019 15.848 27.598 1.00 90.12 150 LEU A N 1
ATOM 1145 C CA . LEU A 1 150 ? -8.026 15.543 26.579 1.00 90.12 150 LEU A CA 1
ATOM 1146 C C . LEU A 1 150 ? -9.254 16.457 26.745 1.00 90.12 150 LEU A C 1
ATOM 1148 O O . LEU A 1 150 ? -9.589 16.811 27.876 1.00 90.12 150 LEU A O 1
ATOM 1152 N N . PRO A 1 151 ? -9.961 16.817 25.657 1.00 92.19 151 PRO A N 1
ATOM 1153 C CA . PRO A 1 151 ? -11.128 17.703 25.717 1.00 92.19 151 PRO A CA 1
ATOM 1154 C C . PRO A 1 151 ? -12.416 17.013 26.210 1.00 92.19 151 PRO A C 1
ATOM 1156 O O . PRO A 1 151 ? -13.490 17.609 26.168 1.00 92.19 151 PRO A O 1
ATOM 1159 N N . PHE A 1 152 ? -12.328 15.763 26.670 1.00 93.38 152 PHE A N 1
ATOM 1160 C CA . PHE A 1 152 ? -13.443 14.949 27.154 1.00 93.38 152 PHE A CA 1
ATOM 1161 C C . PHE A 1 152 ? -13.063 14.220 28.456 1.00 93.38 152 PHE A C 1
ATOM 1163 O O . PHE A 1 152 ? -11.882 13.941 28.686 1.00 93.38 152 PHE A O 1
ATOM 1170 N N . PRO A 1 153 ? -14.039 13.909 29.332 1.00 92.38 153 PRO A N 1
ATOM 1171 C CA . PRO A 1 153 ? -13.774 13.228 30.594 1.00 92.38 153 PRO A CA 1
ATOM 1172 C C . PRO A 1 153 ? -13.270 11.799 30.365 1.00 92.38 153 PRO A C 1
ATOM 1174 O O . PRO A 1 153 ? -13.803 11.065 29.534 1.00 92.38 153 PRO A O 1
ATOM 1177 N N . VAL A 1 154 ? -12.272 11.393 31.151 1.00 92.75 154 VAL A N 1
ATOM 1178 C CA . VAL A 1 154 ? -11.735 10.027 31.162 1.00 92.75 154 VAL A CA 1
ATOM 1179 C C . VAL A 1 154 ? -12.210 9.316 32.425 1.00 92.75 154 VAL A C 1
ATOM 1181 O O . VAL A 1 154 ? -11.901 9.745 33.537 1.00 92.75 154 VAL A O 1
ATOM 1184 N N . LEU A 1 155 ? -12.946 8.222 32.245 1.00 93.19 155 LEU A N 1
ATOM 1185 C CA . LEU A 1 155 ? -13.280 7.274 33.297 1.00 93.19 155 LEU A CA 1
ATOM 1186 C C . LEU A 1 155 ? -12.007 6.535 33.724 1.00 93.19 155 LEU A C 1
ATOM 1188 O O . LEU A 1 155 ? -11.305 5.959 32.889 1.00 93.19 155 LEU A O 1
ATOM 1192 N N . ASP A 1 156 ? -11.718 6.552 35.023 1.00 88.31 156 ASP A N 1
ATOM 1193 C CA . ASP A 1 156 ? -10.668 5.715 35.596 1.00 88.31 156 ASP A CA 1
ATOM 1194 C C . ASP A 1 156 ? -11.146 4.254 35.625 1.00 88.31 156 ASP A C 1
ATOM 1196 O O . ASP A 1 156 ? -12.240 3.976 36.121 1.00 88.31 156 ASP A O 1
ATOM 1200 N N . ASP A 1 157 ? -10.340 3.323 35.109 1.00 79.44 157 ASP A N 1
ATOM 1201 C CA . ASP A 1 157 ? -10.631 1.885 35.195 1.00 79.44 157 ASP A CA 1
ATOM 1202 C C . ASP A 1 157 ? -10.576 1.331 36.636 1.00 79.44 157 ASP A C 1
ATOM 1204 O O . ASP A 1 157 ? -11.000 0.199 36.886 1.00 79.44 157 ASP A O 1
ATOM 1208 N N . GLY A 1 158 ? -10.088 2.133 37.593 1.00 80.50 158 GLY A N 1
ATOM 1209 C CA . GLY A 1 158 ? -10.007 1.799 39.014 1.00 80.50 158 GLY A CA 1
ATOM 1210 C C . GLY A 1 158 ? -8.948 0.742 39.329 1.00 80.50 158 GLY A C 1
ATOM 1211 O O . GLY A 1 158 ? -8.915 0.215 40.441 1.00 80.50 158 GLY A O 1
ATOM 1212 N N . SER A 1 159 ? -8.093 0.405 38.361 1.00 80.94 159 SER A N 1
ATOM 1213 C CA . SER A 1 159 ? -7.144 -0.697 38.433 1.00 80.94 159 SER A CA 1
ATOM 1214 C C . SER A 1 159 ? -5.702 -0.217 38.283 1.00 80.94 159 SER A C 1
ATOM 1216 O O . SER A 1 159 ? -5.377 0.667 37.492 1.00 80.94 159 SER A O 1
ATOM 1218 N N . SER A 1 160 ? -4.768 -0.863 38.976 1.00 82.94 160 SER A N 1
ATOM 1219 C CA . SER A 1 160 ? -3.336 -0.700 38.691 1.00 82.94 160 SER A CA 1
ATOM 1220 C C . SER A 1 160 ? -2.918 -1.405 37.389 1.00 82.94 160 SER A C 1
ATOM 1222 O O . SER A 1 160 ? -1.923 -1.023 36.769 1.00 82.94 160 SER A O 1
ATOM 1224 N N . VAL A 1 161 ? -3.694 -2.396 36.931 1.00 84.25 161 VAL A N 1
ATOM 1225 C CA . VAL A 1 161 ? -3.396 -3.245 35.767 1.00 84.25 161 VAL A CA 1
ATOM 1226 C C . VAL A 1 161 ? -3.359 -2.421 34.477 1.00 84.25 161 VAL A C 1
ATOM 1228 O O . VAL A 1 161 ? -4.357 -1.825 34.078 1.00 84.25 161 VAL A O 1
ATOM 1231 N N . ARG A 1 162 ? -2.216 -2.404 33.781 1.00 83.75 162 ARG A N 1
ATOM 1232 C CA . ARG A 1 162 ? -2.056 -1.764 32.460 1.00 83.75 162 ARG A CA 1
ATOM 1233 C C . ARG A 1 162 ? -2.241 -2.786 31.330 1.00 83.75 162 ARG A C 1
ATOM 1235 O O . ARG A 1 162 ? -1.272 -3.169 30.684 1.00 83.75 162 ARG A O 1
ATOM 1242 N N . ALA A 1 163 ? -3.481 -3.218 31.093 1.00 87.06 163 ALA A N 1
ATOM 1243 C CA . ALA A 1 163 ? -3.835 -4.129 29.999 1.00 87.06 163 ALA A CA 1
ATOM 1244 C C . ALA A 1 163 ? -5.186 -3.753 29.353 1.00 87.06 163 ALA A C 1
ATOM 1246 O O . ALA A 1 163 ? -6.074 -3.291 30.073 1.00 87.06 163 ALA A O 1
ATOM 1247 N N . PRO A 1 164 ? -5.393 -3.987 28.038 1.00 90.00 164 PRO A N 1
ATOM 1248 C CA . PRO A 1 164 ? -6.634 -3.610 27.353 1.00 90.00 164 PRO A CA 1
ATOM 1249 C C . PRO A 1 164 ? -7.906 -4.205 27.968 1.00 90.00 164 PRO A C 1
ATOM 1251 O O . PRO A 1 164 ? -8.925 -3.524 28.024 1.00 90.00 164 PRO A O 1
ATOM 1254 N N . ILE A 1 165 ? -7.840 -5.433 28.500 1.00 93.19 165 ILE A N 1
ATOM 1255 C CA . ILE A 1 165 ? -8.977 -6.096 29.159 1.00 93.19 165 ILE A CA 1
ATOM 1256 C C . ILE A 1 165 ? -9.524 -5.301 30.358 1.00 93.19 165 ILE A C 1
ATOM 1258 O O . ILE A 1 165 ? -10.735 -5.279 30.554 1.00 93.19 165 ILE A O 1
ATOM 1262 N N . ALA A 1 166 ? -8.680 -4.583 31.111 1.00 93.00 166 ALA A N 1
ATOM 1263 C CA . ALA A 1 166 ? -9.141 -3.730 32.211 1.00 93.00 166 ALA A CA 1
ATOM 1264 C C . ALA A 1 166 ? -9.996 -2.560 31.693 1.00 93.00 166 ALA A C 1
ATOM 1266 O O . ALA A 1 166 ? -11.066 -2.283 32.234 1.00 93.00 166 ALA A O 1
ATOM 1267 N N . GLY A 1 167 ? -9.568 -1.940 30.587 1.00 93.56 167 GLY A N 1
ATOM 1268 C CA . GLY A 1 167 ? -10.315 -0.875 29.921 1.00 93.56 167 GLY A CA 1
ATOM 1269 C C . GLY A 1 167 ? -11.626 -1.360 29.291 1.00 93.56 167 GLY A C 1
ATOM 1270 O O . GLY A 1 167 ? -12.650 -0.696 29.434 1.00 93.56 167 GLY A O 1
ATOM 1271 N N . VAL A 1 168 ? -11.626 -2.544 28.664 1.00 95.69 168 VAL A N 1
ATOM 1272 C CA . VAL A 1 168 ? -12.845 -3.182 28.126 1.00 95.69 168 VAL A CA 1
ATOM 1273 C C . VAL A 1 168 ? -13.842 -3.486 29.248 1.00 95.69 168 VAL A C 1
ATOM 1275 O O . VAL A 1 168 ? -15.011 -3.131 29.132 1.00 95.69 168 VAL A O 1
ATOM 1278 N N . VAL A 1 169 ? -13.393 -4.082 30.358 1.00 96.31 169 VAL A N 1
ATOM 1279 C CA . VAL A 1 169 ? -14.239 -4.382 31.528 1.00 96.31 169 VAL A CA 1
ATOM 1280 C C . VAL A 1 169 ? -14.834 -3.106 32.132 1.00 96.31 169 VAL A C 1
ATOM 1282 O O . VAL A 1 169 ? -16.036 -3.057 32.390 1.00 96.31 169 VAL A O 1
ATOM 1285 N N . ALA A 1 170 ? -14.034 -2.054 32.325 1.00 95.88 170 ALA A N 1
ATOM 1286 C CA . ALA A 1 170 ? -14.527 -0.775 32.837 1.00 95.88 170 ALA A CA 1
ATOM 1287 C C . ALA A 1 170 ? -15.531 -0.106 31.876 1.00 95.88 170 ALA A C 1
ATOM 1289 O O . ALA A 1 170 ? -16.575 0.375 32.320 1.00 95.88 170 ALA A O 1
ATOM 1290 N N . GLY A 1 171 ? -15.271 -0.149 30.564 1.00 96.38 171 GLY A N 1
ATOM 1291 C CA . GLY A 1 171 ? -16.189 0.339 29.534 1.00 96.38 171 GLY A CA 1
ATOM 1292 C C . GLY A 1 171 ? -17.522 -0.417 29.510 1.00 96.38 171 GLY A C 1
ATOM 1293 O O . GLY A 1 171 ? -18.577 0.206 29.573 1.00 96.38 171 GLY A O 1
ATOM 1294 N N . LEU A 1 172 ? -17.489 -1.755 29.507 1.00 97.19 172 LEU A N 1
ATOM 1295 C CA . LEU A 1 172 ? -18.684 -2.610 29.547 1.00 97.19 172 LEU A CA 1
ATOM 1296 C C . LEU A 1 172 ? -19.520 -2.404 30.820 1.00 97.19 172 LEU A C 1
ATOM 1298 O O . LEU A 1 172 ? -20.749 -2.431 30.756 1.00 97.19 172 LEU A O 1
ATOM 1302 N N . ARG A 1 173 ? -18.883 -2.177 31.977 1.00 96.88 173 ARG A N 1
ATOM 1303 C CA . ARG A 1 173 ? -19.589 -1.832 33.225 1.00 96.88 173 ARG A CA 1
ATOM 1304 C C . ARG A 1 173 ? -20.352 -0.514 33.095 1.00 96.88 173 ARG A C 1
ATOM 1306 O O . ARG A 1 173 ? -21.522 -0.462 33.468 1.00 96.88 173 ARG A O 1
ATOM 1313 N N . ALA A 1 174 ? -19.695 0.519 32.567 1.00 96.94 174 ALA A N 1
ATOM 1314 C CA . ALA A 1 174 ? -20.238 1.873 32.471 1.00 96.94 174 ALA A CA 1
ATOM 1315 C C . ALA A 1 174 ? -21.262 2.062 31.335 1.00 96.94 174 ALA A C 1
ATOM 1317 O O . ALA A 1 174 ? -22.140 2.914 31.450 1.00 96.94 174 ALA A O 1
ATOM 1318 N N . ALA A 1 175 ? -21.170 1.272 30.263 1.00 97.00 175 ALA A N 1
ATOM 1319 C CA . ALA A 1 175 ? -22.033 1.374 29.090 1.00 97.00 175 ALA A CA 1
ATOM 1320 C C . ALA A 1 175 ? -23.524 1.185 29.407 1.00 97.00 175 ALA A C 1
ATOM 1322 O O . ALA A 1 175 ? -23.904 0.248 30.115 1.00 97.00 175 ALA A O 1
ATOM 1323 N N . ARG A 1 176 ? -24.390 2.020 28.824 1.00 95.44 176 ARG A N 1
ATOM 1324 C CA . ARG A 1 176 ? -25.853 1.844 28.895 1.00 95.44 176 ARG A CA 1
ATOM 1325 C C . ARG A 1 176 ? -26.390 0.819 27.892 1.00 95.44 176 ARG A C 1
ATOM 1327 O O . ARG A 1 176 ? -27.388 0.167 28.188 1.00 95.44 176 ARG A O 1
ATOM 1334 N N . SER A 1 177 ? -25.741 0.666 26.741 1.00 95.44 177 SER A N 1
ATOM 1335 C CA . SER A 1 177 ? -26.170 -0.225 25.656 1.00 95.44 177 SER A CA 1
ATOM 1336 C C . SER A 1 177 ? -25.729 -1.676 25.837 1.00 95.44 177 SER A C 1
ATOM 1338 O O . SER A 1 177 ? -24.690 -1.931 26.437 1.00 95.44 177 SER A O 1
ATOM 1340 N N . ASP A 1 178 ? -26.480 -2.629 25.266 1.00 95.69 178 ASP A N 1
ATOM 1341 C CA . ASP A 1 178 ? -26.086 -4.049 25.268 1.00 95.69 178 ASP A CA 1
ATOM 1342 C C . ASP A 1 178 ? -24.838 -4.308 24.413 1.00 95.69 178 ASP A C 1
ATOM 1344 O O . ASP A 1 178 ? -23.952 -5.040 24.842 1.00 95.69 178 ASP A O 1
ATOM 1348 N N . VAL A 1 179 ? -24.742 -3.684 23.233 1.00 97.31 179 VAL A N 1
ATOM 1349 C CA . VAL A 1 179 ? -23.570 -3.775 22.349 1.00 97.31 179 VAL A CA 1
ATOM 1350 C C . VAL A 1 179 ? -22.681 -2.548 22.541 1.00 97.31 179 VAL A C 1
ATOM 1352 O O . VAL A 1 179 ? -23.142 -1.402 22.490 1.00 97.31 179 VAL A O 1
ATOM 1355 N N . VAL A 1 180 ? -21.391 -2.807 22.746 1.00 98.38 180 VAL A N 1
ATOM 1356 C CA . VAL A 1 180 ? -20.367 -1.811 23.053 1.00 98.38 180 VAL A CA 1
ATOM 1357 C C . VAL A 1 180 ? -19.217 -1.936 22.060 1.00 98.38 180 VAL A C 1
ATOM 1359 O O . VAL A 1 180 ? -18.559 -2.973 22.001 1.00 98.38 180 VAL A O 1
ATOM 1362 N N . VAL A 1 181 ? -18.952 -0.885 21.283 1.00 98.25 181 VAL A N 1
ATOM 1363 C CA . VAL A 1 181 ? -17.792 -0.826 20.380 1.00 98.25 181 VAL A CA 1
ATOM 1364 C C . VAL A 1 181 ? -16.603 -0.266 21.145 1.00 98.25 181 VAL A C 1
ATOM 1366 O O . VAL A 1 181 ? -16.659 0.857 21.635 1.00 98.25 181 VAL A O 1
ATOM 1369 N N . VAL A 1 182 ? -15.506 -1.012 21.202 1.00 98.19 182 VAL A N 1
ATOM 1370 C CA . VAL A 1 182 ? -14.258 -0.606 21.846 1.00 98.19 182 VAL A CA 1
ATOM 1371 C C . VAL A 1 182 ? -13.202 -0.273 20.793 1.00 98.19 182 VAL A C 1
ATOM 1373 O O . VAL A 1 182 ? -12.783 -1.142 20.023 1.00 98.19 182 VAL A O 1
ATOM 1376 N N . LEU A 1 183 ? -12.734 0.977 20.785 1.00 96.50 183 LEU A N 1
ATOM 1377 C CA . LEU A 1 183 ? -11.664 1.455 19.908 1.00 96.50 183 LEU A CA 1
ATOM 1378 C C . LEU A 1 183 ? -10.408 1.821 20.711 1.00 96.50 183 LEU A C 1
ATOM 1380 O O . LEU A 1 183 ? -10.507 2.530 21.718 1.00 96.50 183 LEU A O 1
ATOM 1384 N N . PRO A 1 184 ? -9.210 1.406 20.272 1.00 94.56 184 PRO A N 1
ATOM 1385 C CA . PRO A 1 184 ? -7.966 2.013 20.715 1.00 94.56 184 PRO A CA 1
ATOM 1386 C C . PRO A 1 184 ? -7.691 3.305 19.921 1.00 94.56 184 PRO A C 1
ATOM 1388 O O . PRO A 1 184 ? -8.221 3.508 18.829 1.00 94.56 184 PRO A O 1
ATOM 1391 N N . VAL A 1 185 ? -6.833 4.184 20.445 1.00 92.44 185 VAL A N 1
ATOM 1392 C CA . VAL A 1 185 ? -6.454 5.441 19.759 1.00 92.44 185 VAL A CA 1
ATOM 1393 C C . VAL A 1 185 ? -5.620 5.239 18.484 1.00 92.44 185 VAL A C 1
ATOM 1395 O O . VAL A 1 185 ? -5.348 6.203 17.782 1.00 92.44 185 VAL A O 1
ATOM 1398 N N . ASP A 1 186 ? -5.134 4.033 18.194 1.00 91.56 186 ASP A N 1
ATOM 1399 C CA . ASP A 1 186 ? -4.047 3.816 17.236 1.00 91.56 186 ASP A CA 1
ATOM 1400 C C . ASP A 1 186 ? -4.448 3.301 15.856 1.00 91.56 186 ASP A C 1
ATOM 1402 O O . ASP A 1 186 ? -3.565 3.150 15.015 1.00 91.56 186 ASP A O 1
ATOM 1406 N N . VAL A 1 187 ? -5.748 3.172 15.583 1.00 93.69 187 VAL A N 1
ATOM 1407 C CA . VAL A 1 187 ? -6.323 2.885 14.255 1.00 93.69 187 VAL A CA 1
ATOM 1408 C C . VAL A 1 187 ? -7.021 4.126 13.657 1.00 93.69 187 VAL A C 1
ATOM 1410 O O . VAL A 1 187 ? -8.230 4.121 13.432 1.00 93.69 187 VAL A O 1
ATOM 1413 N N . PRO A 1 188 ? -6.310 5.248 13.407 1.00 94.19 188 PRO A N 1
ATOM 1414 C CA . PRO A 1 188 ? -6.939 6.542 13.118 1.00 94.19 188 PRO A CA 1
ATOM 1415 C C . PRO A 1 188 ? -7.530 6.679 11.706 1.00 94.19 188 PRO A C 1
ATOM 1417 O O . PRO A 1 188 ? -8.008 7.761 11.359 1.00 94.19 188 PRO A O 1
ATOM 1420 N N . LEU A 1 189 ? -7.458 5.619 10.896 1.00 94.31 189 LEU A N 1
ATOM 1421 C CA . LEU A 1 189 ? -8.060 5.529 9.564 1.00 94.31 189 LEU A CA 1
ATOM 1422 C C . LEU A 1 189 ? -9.362 4.704 9.556 1.00 94.31 189 LEU A C 1
ATOM 1424 O O . LEU A 1 189 ? -9.978 4.588 8.503 1.00 94.31 189 LEU A O 1
ATOM 1428 N N . LEU A 1 190 ? -9.788 4.151 10.700 1.00 95.25 190 LEU A N 1
ATOM 1429 C CA . LEU A 1 190 ? -11.019 3.364 10.816 1.00 95.25 190 LEU A CA 1
ATOM 1430 C C . LEU A 1 190 ? -12.260 4.184 10.429 1.00 95.25 190 LEU A C 1
ATOM 1432 O O . LEU A 1 190 ? -12.440 5.315 10.887 1.00 95.25 190 LEU A O 1
ATOM 1436 N N . SER A 1 191 ? -13.127 3.608 9.598 1.00 93.44 191 SER A N 1
ATOM 1437 C CA . SER A 1 191 ? -14.334 4.266 9.095 1.00 93.44 191 SER A CA 1
ATOM 1438 C C . SER A 1 191 ? -15.585 3.969 9.930 1.00 93.44 191 SER A C 1
ATOM 1440 O O . SER A 1 191 ? -15.689 2.952 10.622 1.00 93.44 191 SER A O 1
ATOM 1442 N N . VAL A 1 192 ? -16.592 4.845 9.816 1.00 93.25 192 VAL A N 1
ATOM 1443 C CA . VAL A 1 192 ? -17.934 4.636 10.400 1.00 93.25 192 VAL A CA 1
ATOM 1444 C C . VAL A 1 192 ? -18.580 3.338 9.903 1.00 93.25 192 VAL A C 1
ATOM 1446 O O . VAL A 1 192 ? -19.283 2.668 10.657 1.00 93.25 192 VAL A O 1
ATOM 1449 N N . THR A 1 193 ? -18.298 2.941 8.658 1.00 92.12 193 THR A N 1
ATOM 1450 C CA . THR A 1 193 ? -18.792 1.698 8.050 1.00 92.12 193 THR A CA 1
ATOM 1451 C C . THR A 1 193 ? -18.172 0.475 8.719 1.00 92.12 193 THR A C 1
ATOM 1453 O O . THR A 1 193 ? -18.899 -0.454 9.064 1.00 92.12 193 THR A O 1
ATOM 1456 N N . SER A 1 194 ? -16.863 0.487 8.989 1.00 95.06 194 SER A N 1
ATOM 1457 C CA . SER A 1 194 ? -16.194 -0.591 9.727 1.00 95.06 194 SER A CA 1
ATOM 1458 C C . SER A 1 194 ? -16.665 -0.691 11.180 1.00 95.06 194 SER A C 1
ATOM 1460 O O . SER A 1 194 ? -16.885 -1.792 11.684 1.00 95.06 194 SER A O 1
ATOM 1462 N N . VAL A 1 195 ? -16.892 0.446 11.850 1.00 96.31 195 VAL A N 1
ATOM 1463 C CA . VAL A 1 195 ? -17.477 0.476 13.204 1.00 96.31 195 VAL A CA 1
ATOM 1464 C C . VAL A 1 195 ? -18.889 -0.120 13.212 1.00 96.31 195 VAL A C 1
ATOM 1466 O O . VAL A 1 195 ? -19.197 -0.959 14.061 1.00 96.31 195 VAL A O 1
ATOM 1469 N N . ALA A 1 196 ? -19.732 0.261 12.250 1.00 94.81 196 ALA A N 1
ATOM 1470 C CA . ALA A 1 196 ? -21.075 -0.291 12.102 1.00 94.81 196 ALA A CA 1
ATOM 1471 C C . ALA A 1 196 ? -21.050 -1.800 11.799 1.00 94.81 196 ALA A C 1
ATOM 1473 O O . ALA A 1 196 ? -21.811 -2.546 12.410 1.00 94.81 196 ALA A O 1
ATOM 1474 N N . ALA A 1 197 ? -20.142 -2.265 10.933 1.00 95.50 197 ALA A N 1
ATOM 1475 C CA . ALA A 1 197 ? -19.989 -3.680 10.594 1.00 95.50 197 ALA A CA 1
ATOM 1476 C C . ALA A 1 197 ? -19.578 -4.544 11.800 1.00 95.50 197 ALA A C 1
ATOM 1478 O O . ALA A 1 197 ? -20.116 -5.637 11.978 1.00 95.50 197 ALA A O 1
ATOM 1479 N N . LEU A 1 198 ? -18.677 -4.050 12.662 1.00 97.56 198 LEU A N 1
ATOM 1480 C CA . LEU A 1 198 ? -18.344 -4.713 13.929 1.00 97.56 198 LEU A CA 1
ATOM 1481 C C . LEU A 1 198 ? -19.566 -4.794 14.856 1.00 97.56 198 LEU A C 1
ATOM 1483 O O . LEU A 1 198 ? -19.842 -5.855 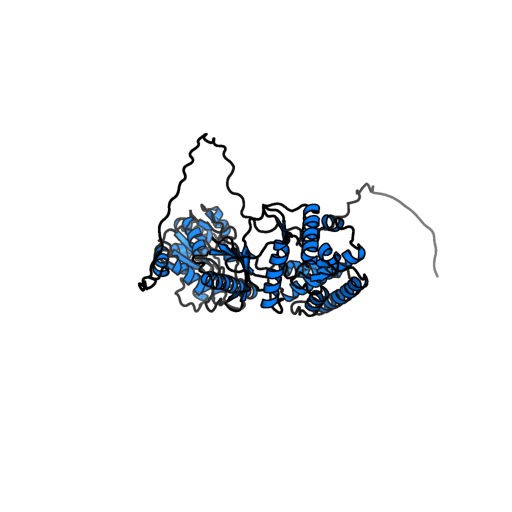15.411 1.00 97.56 198 LEU A O 1
ATOM 1487 N N . ALA A 1 199 ? -20.320 -3.701 15.007 1.00 96.69 199 ALA A N 1
ATOM 1488 C CA . ALA A 1 199 ? -21.512 -3.678 15.854 1.00 96.69 199 ALA A CA 1
ATOM 1489 C C . ALA A 1 199 ? -22.620 -4.622 15.345 1.00 96.69 199 ALA A C 1
ATOM 1491 O O . ALA A 1 199 ? -23.183 -5.384 16.132 1.00 96.69 199 ALA A O 1
ATOM 1492 N N . ASP A 1 200 ? -22.898 -4.615 14.037 1.00 95.50 200 ASP A N 1
ATOM 1493 C CA . ASP A 1 200 ? -23.951 -5.424 13.407 1.00 95.50 200 ASP A CA 1
ATOM 1494 C C . ASP A 1 200 ? -23.623 -6.929 13.415 1.00 95.50 200 ASP A C 1
ATOM 1496 O O . ASP A 1 200 ? -24.526 -7.763 13.496 1.00 95.50 200 ASP A O 1
ATOM 1500 N N . ALA A 1 201 ? -22.337 -7.295 13.389 1.00 96.75 201 ALA A N 1
ATOM 1501 C CA . ALA A 1 201 ? -21.878 -8.682 13.476 1.00 96.75 201 ALA A CA 1
ATOM 1502 C C . ALA A 1 201 ? -21.735 -9.219 14.917 1.00 96.75 201 ALA A C 1
ATOM 1504 O O . ALA A 1 201 ? -21.376 -10.386 15.095 1.00 96.75 201 ALA A O 1
ATOM 1505 N N . CYS A 1 202 ? -21.975 -8.399 15.948 1.00 97.06 202 CYS A N 1
ATOM 1506 C CA . CYS A 1 202 ? -21.677 -8.750 17.336 1.00 97.06 202 CYS A CA 1
ATOM 1507 C C . CYS A 1 202 ? -22.572 -9.885 17.871 1.00 97.06 202 CYS A C 1
ATOM 1509 O O . CYS A 1 202 ? -23.747 -9.681 18.202 1.00 97.06 202 CYS A O 1
ATOM 1511 N N . ALA A 1 203 ? -21.982 -11.074 18.028 1.00 94.81 203 ALA A N 1
ATOM 1512 C CA . ALA A 1 203 ? -22.491 -12.129 18.905 1.00 94.81 203 ALA A CA 1
ATOM 1513 C C . ALA A 1 203 ? -22.119 -11.773 20.359 1.00 94.81 203 ALA A C 1
ATOM 1515 O O . ALA A 1 203 ? -22.522 -10.700 20.803 1.00 94.81 203 ALA A O 1
ATOM 1516 N N . ASP A 1 204 ? -21.332 -12.566 21.090 1.00 97.25 204 ASP A N 1
ATOM 1517 C CA . ASP A 1 204 ? -20.735 -12.089 22.353 1.00 97.25 204 ASP A CA 1
ATOM 1518 C C . ASP A 1 204 ? -19.623 -11.065 22.084 1.00 97.25 204 ASP A C 1
ATOM 1520 O O . ASP A 1 204 ? -19.473 -10.087 22.822 1.00 97.25 204 ASP A O 1
ATOM 1524 N N . ALA A 1 205 ? -18.878 -11.276 20.995 1.00 98.06 205 ALA A N 1
ATOM 1525 C CA . ALA A 1 205 ? -17.910 -10.334 20.451 1.00 98.06 205 ALA A CA 1
ATOM 1526 C C . ALA A 1 205 ? -17.907 -10.348 18.911 1.00 98.06 205 ALA A C 1
ATOM 1528 O O . ALA A 1 205 ? -18.285 -11.335 18.274 1.00 98.06 205 ALA A O 1
ATOM 1529 N N . ALA A 1 206 ? -17.434 -9.262 18.303 1.00 98.31 206 ALA A N 1
ATOM 1530 C CA . ALA A 1 206 ? -17.067 -9.195 16.892 1.00 98.31 206 ALA A CA 1
ATOM 1531 C C . ALA A 1 206 ? -15.768 -8.402 16.715 1.00 98.31 206 ALA A C 1
ATOM 1533 O O . ALA A 1 206 ? -15.629 -7.297 17.239 1.00 98.31 206 ALA A O 1
ATOM 1534 N N . VAL A 1 207 ? -14.799 -8.977 16.003 1.00 97.81 207 VAL A N 1
ATOM 1535 C CA . VAL A 1 207 ? -13.414 -8.482 15.933 1.00 97.81 207 VAL A CA 1
ATOM 1536 C C . VAL A 1 207 ? -12.815 -8.689 14.533 1.00 97.81 207 VAL A C 1
ATOM 1538 O O . VAL A 1 207 ? -13.230 -9.609 13.827 1.00 97.81 207 VAL A O 1
ATOM 1541 N N . PRO A 1 208 ? -11.825 -7.891 14.104 1.00 96.44 208 PRO A N 1
ATOM 1542 C CA . PRO A 1 208 ? -11.074 -8.150 12.882 1.00 96.44 208 PRO A CA 1
ATOM 1543 C C . PRO A 1 208 ? -10.102 -9.337 13.032 1.00 96.44 208 PRO A C 1
ATOM 1545 O O . PRO A 1 208 ? -9.684 -9.664 14.147 1.00 96.44 208 PRO A O 1
ATOM 1548 N N . PRO A 1 209 ? -9.626 -9.935 11.919 1.00 93.19 209 PRO A N 1
ATOM 1549 C CA . PRO A 1 209 ? -8.592 -10.978 11.942 1.00 93.19 209 PRO A CA 1
ATOM 1550 C C . PRO A 1 209 ? -7.281 -10.564 12.635 1.00 93.19 209 PRO A C 1
ATOM 1552 O O . PRO A 1 209 ? -6.510 -11.416 13.078 1.00 93.19 209 PRO A O 1
ATOM 1555 N N . THR A 1 210 ? -7.002 -9.260 12.727 1.00 91.31 210 THR A N 1
ATOM 1556 C CA . THR A 1 210 ? -5.777 -8.713 13.330 1.00 91.31 210 THR A CA 1
ATOM 1557 C C . THR A 1 210 ? -5.735 -8.887 14.853 1.00 91.31 210 THR A C 1
ATOM 1559 O O . THR A 1 210 ? -4.656 -9.080 15.423 1.00 91.31 210 THR A O 1
ATOM 1562 N N . GLY A 1 211 ? -6.880 -8.890 15.542 1.00 92.12 211 GLY A N 1
ATOM 1563 C CA . GLY A 1 211 ? -6.933 -9.053 16.993 1.00 92.12 211 GLY A CA 1
ATOM 1564 C C . GLY A 1 211 ? -8.196 -8.486 17.645 1.00 92.12 211 GLY A C 1
ATOM 1565 O O . GLY A 1 211 ? -9.111 -8.061 16.955 1.00 92.12 211 GLY A O 1
ATOM 1566 N N . PRO A 1 212 ? -8.246 -8.460 18.990 1.00 94.25 212 PRO A N 1
ATOM 1567 C CA . PRO A 1 212 ? -9.451 -8.107 19.748 1.00 94.25 212 PRO A CA 1
ATOM 1568 C C . PRO A 1 212 ? -9.846 -6.621 19.700 1.00 94.25 212 PRO A C 1
ATOM 1570 O O . PRO A 1 212 ? -10.879 -6.251 20.258 1.00 94.25 212 PRO A O 1
ATOM 1573 N N . LEU A 1 213 ? -9.006 -5.758 19.125 1.00 94.69 213 LEU A N 1
ATOM 1574 C CA . LEU A 1 213 ? -9.213 -4.314 19.050 1.00 94.69 213 LEU A CA 1
ATOM 1575 C C . LEU A 1 213 ? -8.789 -3.800 17.663 1.00 94.69 213 LEU A C 1
ATOM 1577 O O . LEU A 1 213 ? -7.719 -4.206 17.200 1.00 94.69 213 LEU A O 1
ATOM 1581 N N . PRO A 1 214 ? -9.567 -2.901 17.026 1.00 97.12 214 PRO A N 1
ATOM 1582 C CA . PRO A 1 214 ? -10.917 -2.464 17.419 1.00 97.12 214 PRO A CA 1
ATOM 1583 C C . PRO A 1 214 ? -11.916 -3.634 17.440 1.00 97.12 214 PRO A C 1
ATOM 1585 O O . PRO A 1 214 ? -11.714 -4.614 16.736 1.00 97.12 214 PRO A O 1
ATOM 1588 N N . GLY A 1 215 ? -12.972 -3.576 18.252 1.00 97.56 215 GLY A N 1
ATOM 1589 C CA . GLY A 1 215 ? -13.921 -4.693 18.358 1.00 97.56 215 GLY A CA 1
ATOM 1590 C C . GLY A 1 215 ? -15.218 -4.333 19.074 1.00 97.56 215 GLY A C 1
ATOM 1591 O O . GLY A 1 215 ? -15.230 -3.443 19.919 1.00 97.56 215 GLY A O 1
ATOM 1592 N N . ALA A 1 216 ? -16.308 -5.019 18.743 1.00 98.31 216 ALA A N 1
ATOM 1593 C CA . ALA A 1 216 ? -17.585 -4.920 19.445 1.00 98.31 216 ALA A CA 1
ATOM 1594 C C . ALA A 1 216 ? -17.742 -6.066 20.454 1.00 98.31 216 ALA A C 1
ATOM 1596 O O . ALA A 1 216 ? -17.295 -7.183 20.203 1.00 98.31 216 ALA A O 1
ATOM 1597 N N . TYR A 1 217 ? -18.378 -5.786 21.589 1.00 98.44 217 TYR A N 1
ATOM 1598 C CA . TYR A 1 217 ? -18.592 -6.722 22.694 1.00 98.44 217 TYR A CA 1
ATOM 1599 C C . TYR A 1 217 ? -19.991 -6.526 23.284 1.00 98.44 217 TYR A C 1
ATOM 1601 O O . TYR A 1 217 ? -20.434 -5.386 23.443 1.00 98.44 217 TYR A O 1
ATOM 1609 N N . ARG A 1 218 ? -20.678 -7.608 23.668 1.00 97.06 218 ARG A N 1
ATOM 1610 C CA . ARG A 1 218 ? -21.919 -7.509 24.454 1.00 97.06 218 ARG A CA 1
ATOM 1611 C C . ARG A 1 218 ? -21.651 -7.355 25.943 1.00 97.06 218 ARG A C 1
ATOM 1613 O O . ARG A 1 218 ? -20.685 -7.908 26.470 1.00 97.06 218 ARG A O 1
ATOM 1620 N N . LYS A 1 219 ? -22.581 -6.727 26.670 1.00 96.19 219 LYS A N 1
ATOM 1621 C CA . LYS A 1 219 ? -22.566 -6.708 28.145 1.00 96.19 219 LYS A CA 1
ATOM 1622 C C . LYS A 1 219 ? -22.580 -8.112 28.754 1.00 96.19 219 LYS A C 1
ATOM 1624 O O . LYS A 1 219 ? -22.019 -8.294 29.830 1.00 96.19 219 LYS A O 1
ATOM 1629 N N . ALA A 1 220 ? -23.132 -9.112 28.062 1.00 95.31 220 ALA A N 1
ATOM 1630 C CA . ALA A 1 220 ? -23.061 -10.518 28.470 1.00 95.31 220 ALA A CA 1
ATOM 1631 C C . ALA A 1 220 ? -21.613 -11.036 28.636 1.00 95.31 220 ALA A C 1
ATOM 1633 O O . ALA A 1 220 ? -21.335 -11.775 29.584 1.00 95.31 220 ALA A O 1
ATOM 1634 N N . ALA A 1 221 ? -20.673 -10.583 27.796 1.00 96.31 221 ALA A N 1
ATOM 1635 C CA . ALA A 1 221 ? -19.263 -10.976 27.861 1.00 96.31 221 ALA A CA 1
ATOM 1636 C C . ALA A 1 221 ? -18.546 -10.467 29.129 1.00 96.31 221 ALA A C 1
ATOM 1638 O O . ALA A 1 221 ? -17.522 -11.028 29.525 1.00 96.31 221 ALA A O 1
ATOM 1639 N N . LEU A 1 222 ? -19.087 -9.437 29.801 1.00 96.25 222 LEU A N 1
ATOM 1640 C CA . LEU A 1 222 ? -18.474 -8.799 30.971 1.00 96.25 222 LEU A CA 1
ATOM 1641 C C . LEU A 1 222 ? -18.068 -9.820 32.043 1.00 96.25 222 LEU A C 1
ATOM 1643 O O . LEU A 1 222 ? -16.933 -9.784 32.506 1.00 96.25 222 LEU A O 1
ATOM 1647 N N . ARG A 1 223 ? -18.945 -10.773 32.385 1.00 95.50 223 ARG A N 1
ATOM 1648 C CA . ARG A 1 223 ? -18.685 -11.764 33.446 1.00 95.50 223 ARG A CA 1
ATOM 1649 C C . ARG A 1 223 ? -17.462 -12.645 33.154 1.00 95.50 223 ARG A C 1
ATOM 1651 O O . ARG A 1 223 ? -16.727 -12.994 34.079 1.00 95.50 223 ARG A O 1
ATOM 1658 N N . ALA A 1 224 ? -17.243 -13.015 31.892 1.00 95.50 224 ALA A N 1
ATOM 1659 C CA . ALA A 1 224 ? -16.078 -13.802 31.485 1.00 95.50 224 ALA A CA 1
ATOM 1660 C C . ALA A 1 224 ? -14.796 -12.955 31.566 1.00 95.50 224 ALA A C 1
ATOM 1662 O O . ALA A 1 224 ? -13.807 -13.371 32.172 1.00 95.50 224 ALA A O 1
ATOM 1663 N N . LEU A 1 225 ? -14.845 -11.724 31.046 1.00 96.06 225 LEU A N 1
ATOM 1664 C CA . LEU A 1 225 ? -13.715 -10.793 31.073 1.00 96.06 225 LEU A CA 1
ATOM 1665 C C . LEU A 1 225 ? -13.322 -10.381 32.504 1.00 96.06 225 LEU A C 1
ATOM 1667 O O . LEU A 1 225 ? -12.136 -10.296 32.815 1.00 96.06 225 LEU A O 1
ATOM 1671 N N . GLU A 1 226 ? -14.294 -10.190 33.398 1.00 95.38 226 GLU A N 1
ATOM 1672 C CA . GLU A 1 226 ? -14.067 -9.926 34.824 1.00 95.38 226 GLU A CA 1
ATOM 1673 C C . GLU A 1 226 ? -13.377 -11.094 35.529 1.00 95.38 226 GLU A C 1
ATOM 1675 O O . GLU A 1 226 ? -12.425 -10.875 36.278 1.00 95.38 226 GLU A O 1
ATOM 1680 N N . LYS A 1 227 ? -13.825 -12.331 35.272 1.00 95.44 227 LYS A N 1
ATOM 1681 C CA . LYS A 1 227 ? -13.214 -13.543 35.831 1.00 95.44 227 LYS A CA 1
ATOM 1682 C C . LYS A 1 227 ? -11.743 -13.651 35.417 1.00 95.44 227 LYS A C 1
ATOM 1684 O O . LYS A 1 227 ? -10.893 -13.877 36.276 1.00 95.44 227 LYS A O 1
ATOM 1689 N N . ARG A 1 228 ? -11.435 -13.438 34.132 1.00 95.00 228 ARG A N 1
ATOM 1690 C CA . ARG A 1 228 ? -10.055 -13.455 33.620 1.00 95.00 228 ARG A CA 1
ATOM 1691 C C . ARG A 1 228 ? -9.202 -12.328 34.198 1.00 95.00 228 ARG A C 1
ATOM 1693 O O . ARG A 1 228 ? -8.089 -12.581 34.650 1.00 95.00 228 ARG A O 1
ATOM 1700 N N . LEU A 1 229 ? -9.734 -11.105 34.266 1.00 93.75 229 LEU A N 1
ATOM 1701 C CA . LEU A 1 229 ? -9.047 -9.964 34.881 1.00 93.75 229 LEU A CA 1
ATOM 1702 C C . LEU A 1 229 ? -8.720 -10.222 36.363 1.00 93.75 229 LEU A C 1
ATOM 1704 O O . LEU A 1 229 ? -7.603 -9.942 36.792 1.00 93.75 229 LEU A O 1
ATOM 1708 N N . ALA A 1 230 ? -9.657 -10.793 37.127 1.00 93.38 230 ALA A N 1
ATOM 1709 C CA . ALA A 1 230 ? -9.445 -11.170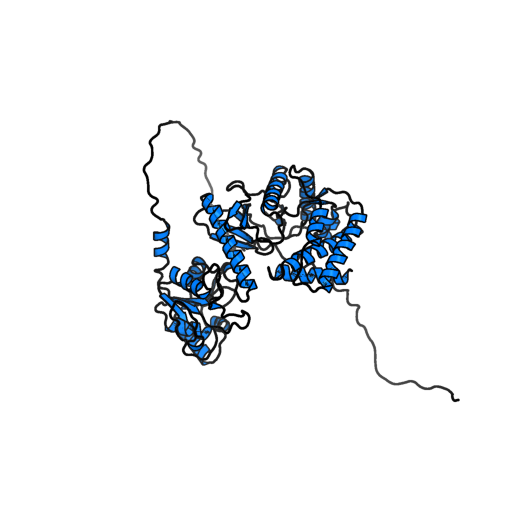 38.526 1.00 93.38 230 ALA A CA 1
ATOM 1710 C C . ALA A 1 230 ? -8.442 -12.330 38.692 1.00 93.38 230 ALA A C 1
ATOM 1712 O O . ALA A 1 230 ? -7.696 -12.352 39.667 1.00 93.38 230 ALA A O 1
ATOM 1713 N N . GLY A 1 231 ? -8.390 -13.260 37.733 1.00 93.50 231 GLY A N 1
ATOM 1714 C CA . GLY A 1 231 ? -7.400 -14.342 37.675 1.00 93.50 231 GLY A CA 1
ATOM 1715 C C . GLY A 1 231 ? -6.001 -13.920 37.202 1.00 93.50 231 GLY A C 1
ATOM 1716 O O . GLY A 1 231 ? -5.091 -14.743 37.206 1.00 93.50 231 GLY A O 1
ATOM 1717 N N . GLY A 1 232 ? -5.803 -12.661 36.789 1.00 92.81 232 GLY A N 1
ATOM 1718 C CA . GLY A 1 232 ? -4.534 -12.186 36.219 1.00 92.81 232 GLY A CA 1
ATOM 1719 C C . GLY A 1 232 ? -4.298 -12.608 34.761 1.00 92.81 232 GLY A C 1
ATOM 1720 O O . GLY A 1 232 ? -3.200 -12.439 34.233 1.00 92.81 232 GLY A O 1
ATOM 1721 N N . GLU A 1 233 ? -5.319 -13.120 34.078 1.00 93.38 233 GLU A N 1
ATOM 1722 C CA . GLU A 1 233 ? -5.254 -13.576 32.689 1.00 93.38 233 GLU A CA 1
ATOM 1723 C C . GLU A 1 233 ? -5.474 -12.404 31.717 1.00 93.38 233 GLU A C 1
ATOM 1725 O O . GLU A 1 233 ? -6.536 -12.236 31.117 1.00 93.38 233 GLU A O 1
ATOM 1730 N N . LEU A 1 234 ? -4.456 -11.548 31.592 1.00 91.81 234 LEU A N 1
ATOM 1731 C CA . LEU A 1 234 ? -4.581 -10.217 30.979 1.00 91.81 234 LEU A CA 1
ATOM 1732 C C . LEU A 1 234 ? -4.709 -10.187 29.441 1.00 91.81 234 LEU A C 1
ATOM 1734 O O . LEU A 1 234 ? -4.909 -9.116 28.857 1.00 91.81 234 LEU A O 1
ATOM 1738 N N . ALA A 1 235 ? -4.564 -11.330 28.769 1.00 92.19 235 ALA A N 1
ATOM 1739 C CA . ALA A 1 235 ? -4.568 -11.430 27.315 1.00 92.19 235 ALA A CA 1
ATOM 1740 C C . ALA A 1 235 ? -5.999 -11.419 26.749 1.00 92.19 235 ALA A C 1
ATOM 1742 O O . ALA A 1 235 ? -6.681 -12.438 26.693 1.00 92.19 235 ALA A O 1
ATOM 1743 N N . LEU A 1 236 ? -6.444 -10.258 26.256 1.00 89.88 236 LEU A N 1
ATOM 1744 C CA . LEU A 1 236 ? -7.784 -10.101 25.670 1.00 89.88 236 LEU A CA 1
ATOM 1745 C C . LEU A 1 236 ? -8.023 -11.005 24.441 1.00 89.88 236 LEU A C 1
ATOM 1747 O O . LEU A 1 236 ? -9.159 -11.384 24.185 1.00 89.88 236 LEU A O 1
ATOM 1751 N N . ARG A 1 237 ? -6.968 -11.385 23.701 1.00 91.81 237 ARG A N 1
ATOM 1752 C CA . ARG A 1 237 ? -7.068 -12.338 22.578 1.00 91.81 237 ARG A CA 1
ATOM 1753 C C . ARG A 1 237 ? -7.485 -13.734 23.053 1.00 91.81 237 ARG A C 1
ATOM 1755 O O . ARG A 1 237 ? -8.291 -14.368 22.384 1.00 91.81 237 ARG A O 1
ATOM 1762 N N . ASP A 1 238 ? -6.979 -14.181 24.197 1.00 91.94 238 ASP A N 1
ATOM 1763 C CA . ASP A 1 238 ? -7.278 -15.509 24.742 1.00 91.94 238 ASP A CA 1
ATOM 1764 C C . ASP A 1 238 ? -8.716 -15.564 25.273 1.00 91.94 238 ASP A C 1
ATOM 1766 O O . ASP A 1 238 ? -9.393 -16.580 25.141 1.00 91.94 238 ASP A O 1
ATOM 1770 N N . ALA A 1 239 ? -9.215 -14.438 25.794 1.00 90.62 239 ALA A N 1
ATOM 1771 C CA . ALA A 1 239 ? -10.593 -14.301 26.253 1.00 90.62 239 ALA A CA 1
ATOM 1772 C C . ALA A 1 239 ? -11.637 -14.493 25.134 1.00 90.62 239 ALA A C 1
ATOM 1774 O O . ALA A 1 239 ? -12.748 -14.933 25.416 1.00 90.62 239 ALA A O 1
ATOM 1775 N N . LEU A 1 240 ? -11.289 -14.220 23.869 1.00 92.50 240 LEU A N 1
ATOM 1776 C CA . LEU A 1 240 ? -12.178 -14.459 22.722 1.00 92.50 240 LEU A CA 1
ATOM 1777 C C . LEU A 1 240 ? -12.514 -15.946 22.528 1.00 92.50 240 LEU A C 1
ATOM 1779 O O . LEU A 1 240 ? -13.556 -16.261 21.960 1.00 92.50 240 LEU A O 1
ATOM 1783 N N . ALA A 1 241 ? -11.662 -16.862 23.004 1.00 90.94 241 ALA A N 1
ATOM 1784 C CA . ALA A 1 241 ? -11.911 -18.302 22.923 1.00 90.94 241 ALA A CA 1
ATOM 1785 C C . ALA A 1 241 ? -13.003 -18.788 23.901 1.00 90.94 241 ALA A C 1
ATOM 1787 O O . ALA A 1 241 ? -13.482 -19.912 23.765 1.00 90.94 241 ALA A O 1
ATOM 1788 N N . GLU A 1 242 ? -13.403 -17.956 24.870 1.00 91.75 242 GLU A N 1
ATOM 1789 C CA . GLU A 1 242 ? -14.490 -18.225 25.827 1.00 91.75 242 GLU A CA 1
ATOM 1790 C C . GLU A 1 242 ? -15.834 -17.579 25.423 1.00 91.75 242 GLU A C 1
ATOM 1792 O O . GLU A 1 242 ? -16.808 -17.696 26.164 1.00 91.75 242 GLU A O 1
ATOM 1797 N N . LEU A 1 243 ? -15.897 -16.898 24.272 1.00 95.00 243 LEU A N 1
ATOM 1798 C CA . LEU A 1 243 ? -17.043 -16.106 23.795 1.00 95.00 243 LEU A CA 1
ATOM 1799 C C . LEU A 1 243 ? -17.501 -16.584 22.400 1.00 95.00 243 LEU A C 1
ATOM 1801 O O . LEU A 1 243 ? -16.652 -16.983 21.598 1.00 95.00 243 LEU A O 1
ATOM 1805 N N . ASP A 1 244 ? -18.795 -16.476 22.042 1.00 96.81 244 ASP A N 1
ATOM 1806 C CA . ASP A 1 244 ? -19.207 -16.539 20.619 1.00 96.81 244 ASP A CA 1
ATOM 1807 C C . ASP A 1 244 ? -18.659 -15.295 19.905 1.00 96.81 244 ASP A C 1
ATOM 1809 O O . ASP A 1 244 ? -19.263 -14.220 19.905 1.00 96.81 244 ASP A O 1
ATOM 1813 N N . THR A 1 245 ? -17.458 -15.438 19.348 1.00 97.56 245 THR A N 1
ATOM 1814 C CA . THR A 1 245 ? -16.729 -14.367 18.670 1.00 97.56 245 THR A CA 1
ATOM 1815 C C . THR A 1 245 ? -16.887 -14.490 17.160 1.00 97.56 245 THR A C 1
ATOM 1817 O O . THR A 1 245 ? -16.506 -15.497 16.558 1.00 97.56 245 THR A O 1
ATOM 1820 N N . ARG A 1 246 ? -17.373 -13.428 16.512 1.00 97.94 246 ARG A N 1
ATOM 1821 C CA . ARG A 1 246 ? -17.400 -13.316 15.048 1.00 97.94 246 ARG A CA 1
ATOM 1822 C C . ARG A 1 246 ? -16.169 -12.590 14.527 1.00 97.94 246 ARG A C 1
ATOM 1824 O O . ARG A 1 246 ? -15.801 -11.532 15.025 1.00 97.94 246 ARG A O 1
ATOM 1831 N N . VAL A 1 247 ? -15.540 -13.159 13.503 1.00 97.25 247 VAL A N 1
ATOM 1832 C CA . VAL A 1 247 ? -14.458 -12.494 12.772 1.00 97.25 247 VAL A CA 1
ATOM 1833 C C . VAL A 1 247 ? -15.073 -11.708 11.618 1.00 97.25 247 VAL A C 1
ATOM 1835 O O . VAL A 1 247 ? -15.806 -12.276 10.809 1.00 97.25 247 VAL A O 1
ATOM 1838 N N . VAL A 1 248 ? -14.795 -10.407 11.567 1.00 96.94 248 VAL A N 1
ATOM 1839 C CA . VAL A 1 248 ? -15.312 -9.475 10.557 1.00 96.94 248 VAL A CA 1
ATOM 1840 C C . VAL A 1 248 ? -14.163 -9.037 9.660 1.00 96.94 248 VAL A C 1
ATOM 1842 O O . VAL A 1 248 ? -13.211 -8.411 10.122 1.00 96.94 248 VAL A O 1
ATOM 1845 N N . GLU A 1 249 ? -14.246 -9.356 8.372 1.00 95.06 249 GLU A N 1
ATOM 1846 C CA . GLU A 1 249 ? -13.281 -8.877 7.380 1.00 95.06 249 GLU A CA 1
ATOM 1847 C C . GLU A 1 249 ? -13.483 -7.370 7.155 1.00 95.06 249 GLU A C 1
ATOM 1849 O O . GLU A 1 249 ? -14.488 -6.945 6.586 1.00 95.06 249 GLU A O 1
ATOM 1854 N N . LEU A 1 250 ? -12.524 -6.568 7.619 1.00 93.12 250 LEU A N 1
ATOM 1855 C CA . LEU A 1 250 ? -12.453 -5.119 7.409 1.00 93.12 250 LEU A CA 1
ATOM 1856 C C . LEU A 1 250 ? -11.311 -4.789 6.439 1.00 93.12 250 LEU A C 1
ATOM 1858 O O . LEU A 1 250 ? -10.479 -5.647 6.137 1.00 93.12 250 LEU A O 1
ATOM 1862 N N . ASP A 1 251 ? -11.233 -3.547 5.955 1.00 91.38 251 ASP A N 1
ATOM 1863 C CA . ASP A 1 251 ? -10.099 -3.143 5.123 1.00 91.38 251 ASP A CA 1
ATOM 1864 C C . ASP A 1 251 ? -8.792 -3.118 5.945 1.00 91.38 251 ASP A C 1
ATOM 1866 O O . ASP A 1 251 ? -8.712 -2.369 6.922 1.00 91.38 251 ASP A O 1
ATOM 1870 N N . PRO A 1 252 ? -7.739 -3.882 5.580 1.00 92.06 252 PRO A N 1
ATOM 1871 C CA . PRO A 1 252 ? -6.502 -3.914 6.361 1.00 92.06 252 PRO A CA 1
ATOM 1872 C C . PRO A 1 252 ? -5.830 -2.545 6.517 1.00 92.06 252 PRO A C 1
ATOM 1874 O O . PRO A 1 252 ? -5.163 -2.316 7.523 1.00 92.06 252 PRO A O 1
ATOM 1877 N N . TRP A 1 253 ? -6.033 -1.623 5.567 1.00 92.31 253 TRP A N 1
ATOM 1878 C CA . TRP A 1 253 ? -5.486 -0.263 5.621 1.00 92.31 253 TRP A CA 1
ATOM 1879 C C . TRP A 1 253 ? -6.118 0.617 6.707 1.00 92.31 253 TRP A C 1
ATOM 1881 O O . TRP A 1 253 ? -5.433 1.480 7.257 1.00 92.31 253 TRP A O 1
ATOM 1891 N N . GLU A 1 254 ? -7.380 0.367 7.069 1.00 93.44 254 GLU A N 1
ATOM 1892 C CA . GLU A 1 254 ? -8.047 1.015 8.207 1.00 93.44 254 GLU A CA 1
ATOM 1893 C C . GLU A 1 254 ? -7.494 0.524 9.559 1.00 93.44 254 GLU A C 1
ATOM 1895 O O . GLU A 1 254 ? -7.520 1.252 10.551 1.00 93.44 254 GLU A O 1
ATOM 1900 N N . LEU A 1 255 ? -6.957 -0.702 9.591 1.00 93.25 255 LEU A N 1
ATOM 1901 C CA . LEU A 1 255 ? -6.442 -1.386 10.783 1.00 93.25 255 LEU A CA 1
ATOM 1902 C C . LEU A 1 255 ? -4.930 -1.191 11.011 1.00 93.25 255 LEU A C 1
ATOM 1904 O O . LEU A 1 255 ? -4.351 -1.836 11.890 1.00 93.25 255 LEU A O 1
ATOM 1908 N N . VAL A 1 256 ? -4.262 -0.335 10.228 1.00 90.44 256 VAL A N 1
ATOM 1909 C CA . VAL A 1 256 ? -2.820 -0.087 10.383 1.00 90.44 256 VAL A CA 1
ATOM 1910 C C . VAL A 1 256 ? -2.555 0.756 11.630 1.00 90.44 256 VAL A C 1
ATOM 1912 O O . VAL A 1 256 ? -2.868 1.945 11.679 1.00 90.44 256 VAL A O 1
ATOM 1915 N N . ASN A 1 257 ? -1.927 0.130 12.626 1.00 91.06 257 ASN A N 1
ATOM 1916 C CA . ASN A 1 257 ? -1.634 0.754 13.912 1.00 91.06 257 ASN A CA 1
ATOM 1917 C C . ASN A 1 257 ? -0.525 1.816 13.823 1.00 91.06 257 ASN A C 1
ATOM 1919 O O . ASN A 1 257 ? 0.601 1.511 13.427 1.00 91.06 257 ASN A O 1
ATOM 1923 N N . VAL A 1 258 ? -0.792 3.027 14.313 1.00 90.06 258 VAL A N 1
ATOM 1924 C CA . VAL A 1 258 ? 0.187 4.125 14.388 1.00 90.06 258 VAL A CA 1
ATOM 1925 C C . VAL A 1 258 ? 1.044 4.012 15.654 1.00 90.06 258 VAL A C 1
ATOM 1927 O O . VAL A 1 258 ? 0.684 4.539 16.701 1.00 90.06 258 VAL A O 1
ATOM 1930 N N . ASN A 1 259 ? 2.174 3.296 15.599 1.00 87.06 259 ASN A N 1
ATOM 1931 C CA . ASN A 1 259 ? 3.029 2.984 16.760 1.00 87.06 259 ASN A CA 1
ATOM 1932 C C . ASN A 1 259 ? 4.320 3.809 16.865 1.00 87.06 259 ASN A C 1
ATOM 1934 O O . ASN A 1 259 ? 4.962 3.804 17.920 1.00 87.06 259 ASN A O 1
ATOM 1938 N N . THR A 1 260 ? 4.690 4.509 15.800 1.00 85.25 260 THR A N 1
ATOM 1939 C CA . THR A 1 260 ? 5.913 5.302 15.649 1.00 85.25 260 THR A CA 1
ATOM 1940 C C . THR A 1 260 ? 5.623 6.596 14.872 1.00 85.25 260 THR A C 1
ATOM 1942 O O . THR A 1 260 ? 4.572 6.700 14.231 1.00 85.25 260 THR A O 1
ATOM 1945 N N . PRO A 1 261 ? 6.538 7.585 14.873 1.00 84.50 261 PRO A N 1
ATOM 1946 C CA . PRO A 1 261 ? 6.418 8.764 14.011 1.00 84.50 261 PRO A CA 1
ATOM 1947 C C . PRO A 1 261 ? 6.308 8.420 12.515 1.00 84.50 261 PRO A C 1
ATOM 1949 O O . PRO A 1 261 ? 5.491 9.017 11.821 1.00 84.50 261 PRO A O 1
ATOM 1952 N N . ALA A 1 262 ? 7.037 7.403 12.038 1.00 84.38 262 ALA A N 1
ATOM 1953 C CA . ALA A 1 262 ? 6.949 6.938 10.650 1.00 84.38 262 ALA A CA 1
ATOM 1954 C C . ALA A 1 262 ? 5.549 6.393 10.306 1.00 84.38 262 ALA A C 1
ATOM 1956 O O . ALA A 1 262 ? 5.006 6.700 9.244 1.00 84.38 262 ALA A O 1
ATOM 1957 N N . ASP A 1 263 ? 4.907 5.663 11.228 1.00 88.94 263 ASP A N 1
ATOM 1958 C CA . ASP A 1 263 ? 3.524 5.207 11.026 1.00 88.94 263 ASP A CA 1
ATOM 1959 C C . ASP A 1 263 ? 2.537 6.387 10.962 1.00 88.94 263 ASP A C 1
ATOM 1961 O O . ASP A 1 263 ? 1.565 6.342 10.208 1.00 88.94 263 ASP A O 1
ATOM 1965 N N . LEU A 1 264 ? 2.782 7.455 11.734 1.00 90.12 264 LEU A N 1
ATOM 1966 C CA . LEU A 1 264 ? 1.960 8.670 11.726 1.00 90.12 264 LEU A CA 1
ATOM 1967 C C . LEU A 1 264 ? 2.104 9.430 10.400 1.00 90.12 264 LEU A C 1
ATOM 1969 O O . LEU A 1 264 ? 1.106 9.878 9.837 1.00 90.12 264 LEU A O 1
ATOM 1973 N N . GLU A 1 265 ? 3.323 9.537 9.871 1.00 89.88 265 GLU A N 1
ATOM 1974 C CA . GLU A 1 265 ? 3.590 10.108 8.546 1.00 89.88 265 GLU A CA 1
ATOM 1975 C C . GLU A 1 265 ? 2.939 9.283 7.428 1.00 89.88 265 GLU A C 1
ATOM 1977 O O . GLU A 1 265 ? 2.332 9.849 6.513 1.00 89.88 265 GLU A O 1
ATOM 1982 N N . ALA A 1 266 ? 2.989 7.952 7.527 1.00 91.38 266 ALA A N 1
ATOM 1983 C CA . ALA A 1 266 ? 2.317 7.050 6.600 1.00 91.38 266 ALA A CA 1
ATOM 1984 C C . ALA A 1 266 ? 0.783 7.179 6.677 1.00 91.38 266 ALA A C 1
ATOM 1986 O O . ALA A 1 266 ? 0.125 7.289 5.642 1.00 91.38 266 ALA A O 1
ATOM 1987 N N . ALA A 1 267 ? 0.199 7.263 7.876 1.00 93.62 267 ALA A N 1
ATOM 1988 C CA . ALA A 1 267 ? -1.228 7.546 8.049 1.00 93.62 267 ALA A CA 1
ATOM 1989 C C . ALA A 1 267 ? -1.615 8.918 7.463 1.00 93.62 267 ALA A C 1
ATOM 1991 O O . ALA A 1 267 ? -2.627 9.032 6.773 1.00 93.62 267 ALA A O 1
ATOM 1992 N N . ALA A 1 268 ? -0.777 9.943 7.649 1.00 94.31 268 ALA A N 1
ATOM 1993 C CA . ALA A 1 268 ? -0.990 11.275 7.082 1.00 94.31 268 ALA A CA 1
ATOM 1994 C C . ALA A 1 268 ? -0.889 11.293 5.549 1.00 94.31 268 ALA A C 1
ATOM 1996 O O . ALA A 1 268 ? -1.643 12.014 4.895 1.00 94.31 268 ALA A O 1
ATOM 1997 N N . ARG A 1 269 ? 0.016 10.501 4.957 1.00 94.38 269 ARG A N 1
ATOM 1998 C CA . ARG A 1 269 ? 0.098 10.285 3.503 1.00 94.38 269 ARG A CA 1
ATOM 1999 C C . ARG A 1 269 ? -1.197 9.665 2.973 1.00 94.38 269 ARG A C 1
ATOM 2001 O O . ARG A 1 269 ? -1.787 10.216 2.046 1.00 94.38 269 ARG A O 1
ATOM 2008 N N . ARG A 1 270 ? -1.657 8.578 3.599 1.00 95.50 270 ARG A N 1
ATOM 2009 C CA . ARG A 1 270 ? -2.876 7.836 3.228 1.00 95.50 270 ARG A CA 1
ATOM 2010 C C . ARG A 1 270 ? -4.133 8.696 3.329 1.00 95.50 270 ARG A C 1
ATOM 2012 O O . ARG A 1 270 ? -4.892 8.765 2.368 1.00 95.50 270 ARG A O 1
ATOM 2019 N N . GLU A 1 271 ? -4.309 9.418 4.436 1.00 94.75 271 GLU A N 1
ATOM 2020 C CA . GLU A 1 271 ? -5.423 10.357 4.620 1.00 94.75 271 GLU A CA 1
ATOM 2021 C C . GLU A 1 271 ? -5.435 11.444 3.535 1.00 94.75 271 GLU A C 1
ATOM 2023 O O . GLU A 1 271 ? -6.474 11.690 2.918 1.00 94.75 271 GLU A O 1
ATOM 2028 N N . ARG A 1 272 ? -4.284 12.076 3.253 1.00 96.19 272 ARG A N 1
ATOM 2029 C CA . ARG A 1 272 ? -4.195 13.094 2.193 1.00 96.19 272 ARG A CA 1
ATOM 2030 C C . ARG A 1 272 ? -4.494 12.514 0.812 1.00 96.19 272 ARG A C 1
ATOM 2032 O O . ARG A 1 272 ? -5.177 13.182 0.041 1.00 96.19 272 ARG A O 1
ATOM 2039 N N . ALA A 1 273 ? -4.021 11.304 0.513 1.00 97.31 273 ALA A N 1
ATOM 2040 C CA . ALA A 1 273 ? -4.279 10.629 -0.756 1.00 97.31 273 ALA A CA 1
ATOM 2041 C C . ALA A 1 273 ? -5.773 10.315 -0.939 1.00 97.31 273 ALA A C 1
ATOM 2043 O O . ALA A 1 273 ? -6.357 10.729 -1.937 1.00 97.31 273 ALA A O 1
ATOM 2044 N N . LEU A 1 274 ? -6.415 9.682 0.050 1.00 96.62 274 LEU A N 1
ATOM 2045 C CA . LEU A 1 274 ? -7.858 9.406 0.040 1.00 96.62 274 LEU A CA 1
ATOM 2046 C C . LEU A 1 274 ? -8.678 10.694 -0.131 1.00 96.62 274 LEU A C 1
ATOM 2048 O O . LEU A 1 274 ? -9.566 10.763 -0.982 1.00 96.62 274 LEU A O 1
ATOM 2052 N N . ALA A 1 275 ? -8.344 11.744 0.624 1.00 95.69 275 ALA A N 1
ATOM 2053 C CA . ALA A 1 275 ? -9.038 13.024 0.539 1.00 95.69 275 ALA A CA 1
ATOM 2054 C C . ALA A 1 275 ? -8.829 13.730 -0.815 1.00 95.69 275 ALA A C 1
ATOM 2056 O O . ALA A 1 275 ? -9.771 14.328 -1.329 1.00 95.69 275 ALA A O 1
ATOM 2057 N N . ALA A 1 276 ? -7.635 13.645 -1.413 1.00 97.94 276 ALA A N 1
ATOM 2058 C CA . ALA A 1 276 ? -7.359 14.189 -2.744 1.00 97.94 276 ALA A CA 1
ATOM 2059 C C . ALA A 1 276 ? -8.142 13.448 -3.842 1.00 97.94 276 ALA A C 1
ATOM 2061 O O . ALA A 1 276 ? -8.699 14.089 -4.729 1.00 97.94 276 ALA A O 1
ATOM 2062 N N . VAL A 1 277 ? -8.242 12.116 -3.755 1.00 98.19 277 VAL A N 1
ATOM 2063 C CA . VAL A 1 277 ? -9.029 11.294 -4.689 1.00 98.19 277 VAL A CA 1
ATOM 2064 C C . VAL A 1 277 ? -10.507 11.668 -4.642 1.00 98.19 277 VAL A C 1
ATOM 2066 O O . VAL A 1 277 ? -11.091 11.933 -5.689 1.00 98.19 277 VAL A O 1
ATOM 2069 N N . VAL A 1 278 ? -11.100 11.754 -3.446 1.00 96.75 278 VAL A N 1
ATOM 2070 C CA . VAL A 1 278 ? -12.511 12.151 -3.277 1.00 96.75 278 VAL A CA 1
ATOM 2071 C C . VAL A 1 278 ? -12.758 13.581 -3.767 1.00 96.75 278 VAL A C 1
ATOM 2073 O O . VAL A 1 278 ? -13.776 13.841 -4.400 1.00 96.75 278 VAL A O 1
ATOM 2076 N N . GLU A 1 279 ? -11.830 14.507 -3.515 1.00 97.69 279 GLU A N 1
ATOM 2077 C CA . GLU A 1 279 ? -11.932 15.907 -3.948 1.00 97.69 279 GLU A CA 1
ATOM 2078 C C . GLU A 1 279 ? -11.912 16.049 -5.479 1.00 97.69 279 GLU A C 1
ATOM 2080 O O . GLU A 1 279 ? -12.749 16.762 -6.034 1.00 97.69 279 GLU A O 1
ATOM 2085 N N . VAL A 1 280 ? -11.024 15.325 -6.172 1.00 98.06 280 VAL A N 1
ATOM 2086 C CA . VAL A 1 280 ? -11.002 15.294 -7.645 1.00 98.06 280 VAL A CA 1
ATOM 2087 C C . VAL A 1 280 ? -12.232 14.572 -8.200 1.00 98.06 280 VAL A C 1
ATOM 2089 O O . VAL A 1 280 ? -12.855 15.067 -9.133 1.00 98.06 280 VAL A O 1
ATOM 2092 N N . ALA A 1 281 ? -12.617 13.426 -7.636 1.00 97.31 281 ALA A N 1
ATOM 2093 C CA . ALA A 1 281 ? -13.753 12.647 -8.127 1.00 97.31 281 ALA A CA 1
ATOM 2094 C C . ALA A 1 281 ? -15.082 13.423 -8.007 1.00 97.31 281 ALA A C 1
ATOM 2096 O O . ALA A 1 281 ? -15.862 13.470 -8.961 1.00 97.31 281 ALA A O 1
ATOM 2097 N N . ALA A 1 282 ? -15.291 14.139 -6.897 1.00 96.56 282 ALA A N 1
ATOM 2098 C CA . ALA A 1 282 ? -16.445 15.018 -6.712 1.00 96.56 282 ALA A CA 1
ATOM 2099 C C . ALA A 1 282 ? -16.484 16.183 -7.723 1.00 96.56 282 ALA A C 1
ATOM 2101 O O . ALA A 1 282 ? -17.567 16.609 -8.122 1.00 96.56 282 ALA A O 1
ATOM 2102 N N . ALA A 1 283 ? -15.331 16.672 -8.202 1.00 97.00 283 ALA A N 1
ATOM 2103 C CA . ALA A 1 283 ? -15.279 17.682 -9.266 1.00 97.00 283 ALA A CA 1
ATOM 2104 C C . ALA A 1 283 ? -15.794 17.157 -10.625 1.00 97.00 283 ALA A C 1
ATOM 2106 O O . ALA A 1 283 ? -16.227 17.953 -11.459 1.00 97.00 283 ALA A O 1
ATOM 2107 N N . TYR A 1 284 ? -15.811 15.833 -10.817 1.00 97.00 284 TYR A N 1
ATOM 2108 C CA . TYR A 1 284 ? -16.433 15.142 -11.952 1.00 97.00 284 TYR A CA 1
ATOM 2109 C C . TYR A 1 284 ? -17.855 14.628 -11.655 1.00 97.00 284 TYR A C 1
ATOM 2111 O O . TYR A 1 284 ? -18.446 13.944 -12.485 1.00 97.00 284 TYR A O 1
ATOM 2119 N N . GLY A 1 285 ? -18.435 14.971 -10.499 1.00 96.31 285 GLY A N 1
ATOM 2120 C CA . GLY A 1 285 ? -19.779 14.535 -10.103 1.00 96.31 285 GLY A CA 1
ATOM 2121 C C . GLY A 1 285 ? -19.858 13.100 -9.568 1.00 96.31 285 GLY A C 1
ATOM 2122 O O . GLY A 1 285 ? -20.959 12.571 -9.427 1.00 96.31 285 GLY A O 1
ATOM 2123 N N . LEU A 1 286 ? -18.718 12.474 -9.253 1.00 94.81 286 LEU A N 1
ATOM 2124 C CA . LEU A 1 286 ? -18.664 11.159 -8.614 1.00 94.81 286 LEU A CA 1
ATOM 2125 C C . LEU A 1 286 ? -18.844 11.315 -7.093 1.00 94.81 286 LEU A C 1
ATOM 2127 O O . LEU A 1 286 ? -17.883 11.440 -6.333 1.00 94.81 286 LEU A O 1
ATOM 2131 N N . ASP A 1 287 ? -20.105 11.355 -6.666 1.00 90.56 287 ASP A N 1
ATOM 2132 C CA . ASP A 1 287 ? -20.522 11.441 -5.263 1.00 90.56 287 ASP A CA 1
ATOM 2133 C C . ASP A 1 287 ? -20.752 10.053 -4.631 1.00 90.56 287 ASP A C 1
ATOM 2135 O O . ASP A 1 287 ? -21.019 9.067 -5.312 1.00 90.56 287 ASP A O 1
ATOM 2139 N N . GLY A 1 288 ? -20.721 9.979 -3.294 1.00 88.81 288 GLY A N 1
ATOM 2140 C CA . GLY A 1 288 ? -21.103 8.764 -2.553 1.00 88.81 288 GLY A CA 1
ATOM 2141 C C . GLY A 1 288 ? -20.085 7.618 -2.599 1.00 88.81 288 GLY A C 1
ATOM 2142 O O . GLY A 1 288 ? -20.445 6.477 -2.324 1.00 88.81 288 GLY A O 1
ATOM 2143 N N . LEU A 1 289 ? -18.832 7.922 -2.939 1.00 92.00 289 LEU A N 1
ATOM 2144 C CA . LEU A 1 289 ? -17.760 6.941 -3.086 1.00 92.00 289 LEU A CA 1
ATOM 2145 C C . LEU A 1 289 ? -17.283 6.343 -1.751 1.00 92.00 289 LEU A C 1
ATOM 2147 O O . LEU A 1 289 ? -17.144 7.045 -0.748 1.00 92.00 289 LEU A O 1
ATOM 2151 N N . GLU A 1 290 ? -16.915 5.065 -1.799 1.00 91.00 290 GLU A N 1
ATOM 2152 C CA . GLU A 1 290 ? -16.172 4.318 -0.780 1.00 91.00 290 GLU A CA 1
ATOM 2153 C C . GLU A 1 290 ? -14.719 4.119 -1.272 1.00 91.00 290 GLU A C 1
ATOM 2155 O O . GLU 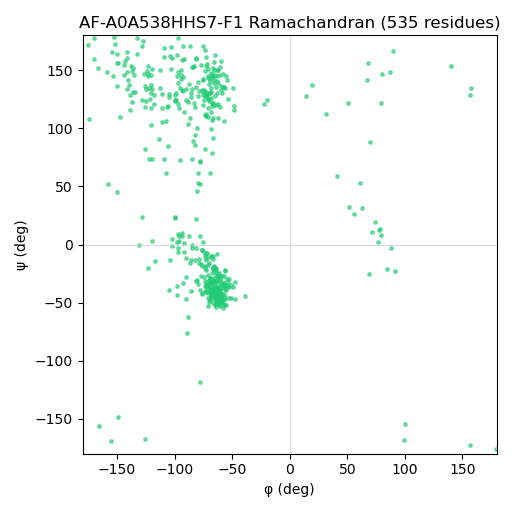A 1 290 ? -14.410 3.101 -1.905 1.00 91.00 290 GLU A O 1
ATOM 2160 N N . PRO A 1 291 ? -13.812 5.096 -1.060 1.00 94.19 291 PRO A N 1
ATOM 2161 C CA . PRO A 1 291 ? -12.429 4.988 -1.508 1.00 94.19 291 PRO A CA 1
ATOM 2162 C C . PRO A 1 291 ? -11.659 3.979 -0.647 1.00 94.19 291 PRO A C 1
ATOM 2164 O O . PRO A 1 291 ? -11.646 4.082 0.578 1.00 94.19 291 PRO A O 1
ATOM 2167 N N . ARG A 1 292 ? -10.979 3.024 -1.284 1.00 93.62 292 ARG A N 1
ATOM 2168 C CA . ARG A 1 292 ? -10.222 1.957 -0.614 1.00 93.62 292 ARG A CA 1
ATOM 2169 C C . ARG A 1 292 ? -8.777 1.939 -1.093 1.00 93.62 292 ARG A C 1
ATOM 2171 O O . ARG A 1 292 ? -8.541 1.964 -2.297 1.00 93.62 292 ARG A O 1
ATOM 2178 N N . ILE A 1 293 ? -7.804 1.846 -0.190 1.00 95.75 293 ILE A N 1
ATOM 2179 C CA . ILE A 1 293 ? -6.399 1.697 -0.596 1.00 95.75 293 ILE A CA 1
ATOM 2180 C C . ILE A 1 293 ? -6.168 0.262 -1.094 1.00 95.75 293 ILE A C 1
ATOM 2182 O O . ILE A 1 293 ? -6.588 -0.707 -0.467 1.00 95.75 293 ILE A O 1
ATOM 2186 N N . LEU A 1 294 ? -5.504 0.127 -2.242 1.00 93.50 294 LEU A N 1
ATOM 2187 C CA . LEU A 1 294 ? -5.031 -1.151 -2.778 1.00 93.50 294 LEU A CA 1
ATOM 2188 C C . LEU A 1 294 ? -3.548 -1.363 -2.447 1.00 93.50 294 LEU A C 1
ATOM 2190 O O . LEU A 1 294 ? -3.168 -2.447 -2.014 1.00 93.50 294 LEU A O 1
ATOM 2194 N N . ALA A 1 295 ? -2.725 -0.320 -2.599 1.00 92.38 295 ALA A N 1
ATOM 2195 C CA . ALA A 1 295 ? -1.291 -0.342 -2.312 1.00 92.38 295 ALA A CA 1
ATOM 2196 C C . ALA A 1 295 ? -0.782 1.040 -1.861 1.00 92.38 295 ALA A C 1
ATOM 2198 O O . ALA A 1 295 ? -1.372 2.066 -2.196 1.00 92.38 295 ALA A O 1
ATOM 2199 N N . ASP A 1 296 ? 0.325 1.067 -1.118 1.00 91.62 296 ASP A N 1
ATOM 2200 C CA . ASP A 1 296 ? 0.975 2.291 -0.614 1.00 91.62 296 ASP A CA 1
ATOM 2201 C C . ASP A 1 296 ? 2.498 2.080 -0.472 1.00 91.62 296 ASP A C 1
ATOM 2203 O O . ASP A 1 296 ? 3.099 2.386 0.558 1.00 91.62 296 ASP A O 1
ATOM 2207 N N . TRP A 1 297 ? 3.113 1.479 -1.498 1.00 85.69 297 TRP A N 1
ATOM 2208 C CA . TRP A 1 297 ? 4.553 1.188 -1.543 1.00 85.69 297 TRP A CA 1
ATOM 2209 C C . TRP A 1 297 ? 5.331 2.363 -2.147 1.00 85.69 297 TRP A C 1
ATOM 2211 O O . TRP A 1 297 ? 5.917 3.146 -1.406 1.00 85.69 297 TRP A O 1
ATOM 2221 N N . ASN A 1 298 ? 5.288 2.536 -3.473 1.00 84.88 298 ASN A N 1
ATOM 2222 C CA . ASN A 1 298 ? 5.887 3.683 -4.166 1.00 84.88 298 ASN A CA 1
ATOM 2223 C C . ASN A 1 298 ? 4.890 4.841 -4.251 1.00 84.88 298 ASN A C 1
ATOM 2225 O O . ASN A 1 298 ? 5.105 5.877 -3.635 1.00 84.88 298 ASN A O 1
ATOM 2229 N N . ASP A 1 299 ? 3.767 4.642 -4.934 1.00 92.31 299 ASP A N 1
ATOM 2230 C CA . ASP A 1 299 ? 2.631 5.567 -4.964 1.00 92.31 299 ASP A CA 1
ATOM 2231 C C . ASP A 1 299 ? 1.443 4.974 -4.192 1.00 92.31 299 ASP A C 1
ATOM 2233 O O . ASP A 1 299 ? 1.392 3.766 -3.941 1.00 92.31 299 ASP A O 1
ATOM 2237 N N . THR A 1 300 ? 0.483 5.817 -3.804 1.00 96.12 300 THR A N 1
ATOM 2238 C CA . THR A 1 300 ? -0.724 5.363 -3.101 1.00 96.12 300 THR A CA 1
ATOM 2239 C C . THR A 1 300 ? -1.817 5.073 -4.130 1.00 96.12 300 THR A C 1
ATOM 2241 O O . THR A 1 300 ? -2.295 5.976 -4.817 1.00 96.12 300 THR A O 1
ATOM 2244 N N . ILE A 1 301 ? -2.207 3.807 -4.253 1.00 97.12 301 ILE A N 1
ATOM 2245 C CA . ILE A 1 301 ? -3.197 3.322 -5.220 1.00 97.12 301 ILE A CA 1
ATOM 2246 C C . ILE A 1 301 ? -4.547 3.184 -4.517 1.00 97.12 301 ILE A C 1
ATOM 2248 O O . ILE A 1 301 ? -4.646 2.478 -3.514 1.00 97.12 301 ILE A O 1
ATOM 2252 N N . VAL A 1 302 ? -5.586 3.839 -5.037 1.00 98.00 302 VAL A N 1
AT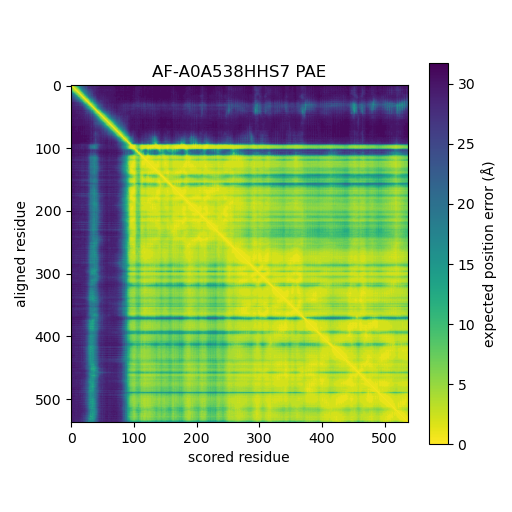OM 2253 C CA . VAL A 1 302 ? -6.917 3.918 -4.412 1.00 98.00 302 VAL A CA 1
ATOM 2254 C C . VAL A 1 302 ? -7.993 3.436 -5.385 1.00 98.00 302 VAL A C 1
ATOM 2256 O O . VAL A 1 302 ? -8.131 3.997 -6.463 1.00 98.00 302 VAL A O 1
ATOM 2259 N N . GLN A 1 303 ? -8.786 2.436 -5.009 1.00 97.00 303 GLN A N 1
ATOM 2260 C CA . GLN A 1 303 ? -10.023 2.047 -5.696 1.00 97.00 303 GLN A CA 1
ATOM 2261 C C . GLN A 1 303 ? -11.167 2.992 -5.298 1.00 97.00 303 GLN A C 1
ATOM 2263 O O . GLN A 1 303 ? -11.294 3.329 -4.124 1.00 97.00 303 GLN A O 1
ATOM 2268 N N . LEU A 1 304 ? -12.029 3.381 -6.240 1.00 95.94 304 LEU A N 1
ATOM 2269 C CA . LEU A 1 304 ? -13.149 4.303 -6.019 1.00 95.94 304 LEU A CA 1
ATOM 2270 C C . LEU A 1 304 ? -14.489 3.553 -6.084 1.00 95.94 304 LEU A C 1
ATOM 2272 O O . LEU A 1 304 ? -15.213 3.684 -7.062 1.00 95.94 304 LEU A O 1
ATOM 2276 N N . ARG A 1 305 ? -14.850 2.750 -5.074 1.00 93.12 305 ARG A N 1
ATOM 2277 C CA . ARG A 1 305 ? -16.121 1.994 -5.121 1.00 93.12 305 ARG A CA 1
ATOM 2278 C C . ARG A 1 305 ? -17.337 2.941 -5.036 1.00 93.12 305 ARG A C 1
ATOM 2280 O O . ARG A 1 305 ? -17.239 3.954 -4.351 1.00 93.12 305 ARG A O 1
ATOM 2287 N N . PRO A 1 306 ? -18.485 2.630 -5.671 1.00 93.62 306 PRO A N 1
ATOM 2288 C CA . PRO A 1 306 ? -18.757 1.454 -6.503 1.00 93.62 306 PRO A CA 1
ATOM 2289 C C . PRO A 1 306 ? -18.239 1.568 -7.948 1.00 93.62 306 PRO A C 1
ATOM 2291 O O . PRO A 1 306 ? -18.365 0.599 -8.694 1.00 93.62 306 PRO A O 1
ATOM 2294 N N . GLU A 1 307 ? -17.668 2.708 -8.342 1.00 95.06 307 GLU A N 1
ATOM 2295 C CA . GLU A 1 307 ? -17.168 2.925 -9.700 1.00 95.06 307 GLU A CA 1
ATOM 2296 C C . GLU A 1 307 ? -16.020 1.958 -10.054 1.00 95.06 307 GLU A C 1
ATOM 2298 O O . GLU A 1 307 ? -15.183 1.623 -9.205 1.00 95.06 307 GLU A O 1
ATOM 2303 N N . PRO A 1 308 ? -15.918 1.512 -11.319 1.00 95.25 308 PRO A N 1
ATOM 2304 C CA . PRO A 1 308 ? -14.836 0.652 -11.788 1.00 95.25 308 PRO A CA 1
ATOM 2305 C C . PRO A 1 308 ? -13.564 1.476 -12.063 1.00 95.25 308 PRO A C 1
ATOM 2307 O O . PRO A 1 308 ? -12.991 1.418 -13.150 1.00 95.25 308 PRO A O 1
ATOM 2310 N N . LEU A 1 309 ? -13.120 2.262 -11.079 1.00 97.25 309 LEU A N 1
ATOM 2311 C CA . LEU A 1 309 ? -12.010 3.207 -11.195 1.00 97.25 309 LEU A CA 1
ATOM 2312 C C . LEU A 1 309 ? -10.943 2.997 -10.115 1.00 97.25 309 LEU A C 1
ATOM 2314 O O . LEU A 1 309 ? -11.228 2.672 -8.959 1.00 97.25 309 LEU A O 1
ATOM 2318 N N . VAL A 1 310 ? -9.701 3.256 -10.511 1.00 97.81 310 VAL A N 1
ATOM 2319 C CA . VAL A 1 310 ? -8.520 3.370 -9.657 1.00 97.81 310 VAL A CA 1
ATOM 2320 C C . VAL A 1 310 ? -7.902 4.747 -9.861 1.00 97.81 310 VAL A C 1
ATOM 2322 O O . VAL A 1 310 ? -7.707 5.185 -10.992 1.00 97.81 310 VAL A O 1
ATOM 2325 N N . ALA A 1 311 ? -7.540 5.415 -8.773 1.00 98.31 311 ALA A N 1
ATOM 2326 C CA . ALA A 1 311 ? -6.642 6.556 -8.785 1.00 98.31 311 ALA A CA 1
ATOM 2327 C C . ALA A 1 311 ? -5.231 6.113 -8.373 1.00 98.31 311 ALA A C 1
ATOM 2329 O O . ALA A 1 311 ? -5.037 5.583 -7.277 1.00 98.31 311 ALA A O 1
ATOM 2330 N N . ARG A 1 312 ? -4.237 6.377 -9.225 1.00 97.56 312 ARG A N 1
ATOM 2331 C CA . ARG A 1 312 ? -2.819 6.360 -8.847 1.00 97.56 312 ARG A CA 1
ATOM 2332 C C . ARG A 1 312 ? -2.477 7.741 -8.305 1.00 97.56 312 ARG A C 1
ATOM 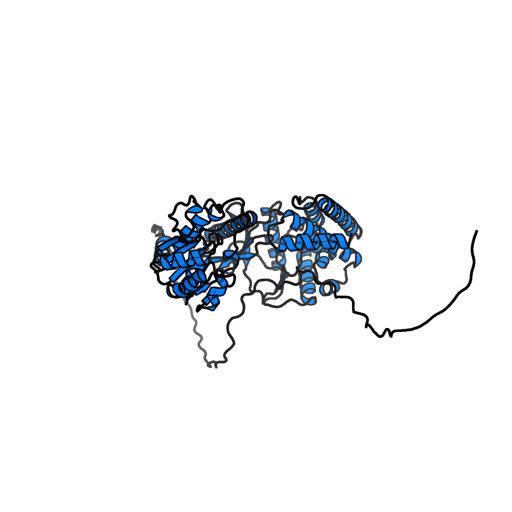2334 O O . ARG A 1 312 ? -2.435 8.700 -9.071 1.00 97.56 312 ARG A O 1
ATOM 2341 N N . VAL A 1 313 ? -2.260 7.859 -6.998 1.00 97.94 313 VAL A N 1
ATOM 2342 C CA . VAL A 1 313 ? -1.880 9.122 -6.354 1.00 97.94 313 VAL A CA 1
ATOM 2343 C C . VAL A 1 313 ? -0.369 9.162 -6.202 1.00 97.94 313 VAL A C 1
ATOM 2345 O O . VAL A 1 313 ? 0.203 8.344 -5.481 1.00 97.94 313 VAL A O 1
ATOM 2348 N N . ALA A 1 314 ? 0.276 10.130 -6.853 1.00 96.12 314 ALA A N 1
ATOM 2349 C CA . ALA A 1 314 ? 1.710 10.317 -6.737 1.00 96.12 314 ALA A CA 1
ATOM 2350 C C . ALA A 1 314 ? 2.068 10.766 -5.318 1.00 96.12 314 ALA A C 1
ATOM 2352 O O . ALA A 1 314 ? 1.779 11.893 -4.906 1.00 96.12 314 ALA A O 1
ATOM 2353 N N . THR A 1 315 ? 2.687 9.859 -4.569 1.00 94.06 315 THR A N 1
ATOM 2354 C CA . THR A 1 315 ? 3.123 10.088 -3.186 1.00 94.06 315 THR A CA 1
ATOM 2355 C C . THR A 1 315 ? 4.574 9.665 -2.955 1.00 94.06 315 THR A C 1
ATOM 2357 O O . THR A 1 315 ? 5.068 9.806 -1.829 1.00 94.06 315 THR A O 1
ATOM 2360 N N . SER A 1 316 ? 5.262 9.143 -3.978 1.00 88.88 316 SER A N 1
ATOM 2361 C CA . SER A 1 316 ? 6.706 8.896 -3.947 1.00 88.88 316 SER A CA 1
ATOM 2362 C C . SER A 1 316 ? 7.505 10.212 -3.945 1.00 88.88 316 SER A C 1
ATOM 2364 O O . SER A 1 316 ? 7.264 11.057 -4.810 1.00 88.88 316 SER A O 1
ATOM 2366 N N . PRO A 1 317 ? 8.484 10.399 -3.036 1.00 83.81 317 PRO A N 1
ATOM 2367 C CA . PRO A 1 317 ? 9.430 11.514 -3.075 1.00 83.81 317 PRO A CA 1
ATOM 2368 C C . PRO A 1 317 ? 10.484 11.394 -4.190 1.00 83.81 317 PRO A C 1
ATOM 2370 O O . PRO A 1 317 ? 11.237 12.340 -4.385 1.00 83.81 317 PRO A O 1
ATOM 2373 N N . LEU A 1 318 ? 10.576 10.264 -4.909 1.00 85.50 318 LEU A N 1
ATOM 2374 C CA . LEU A 1 318 ? 11.586 10.075 -5.968 1.00 85.50 318 LEU A CA 1
ATOM 2375 C C . LEU A 1 318 ? 11.238 10.765 -7.296 1.00 85.50 318 LEU A C 1
ATOM 2377 O O . LEU A 1 318 ? 12.085 10.844 -8.186 1.00 85.50 318 LEU A O 1
ATOM 2381 N N . ARG A 1 319 ? 9.993 11.222 -7.456 1.00 85.06 319 ARG A N 1
ATOM 2382 C CA . ARG A 1 319 ? 9.527 11.906 -8.666 1.00 85.06 319 ARG A CA 1
ATOM 2383 C C . ARG A 1 319 ? 10.068 13.331 -8.715 1.00 85.06 319 ARG A C 1
ATOM 2385 O O . ARG A 1 319 ? 9.881 14.088 -7.764 1.00 85.06 319 ARG A O 1
ATOM 2392 N N . ALA A 1 320 ? 10.682 13.709 -9.831 1.00 79.44 320 ALA A N 1
ATOM 2393 C CA . ALA A 1 320 ? 11.266 15.038 -10.007 1.00 79.44 320 ALA A CA 1
ATOM 2394 C C . ALA A 1 320 ? 10.244 16.021 -10.596 1.00 79.44 320 ALA A C 1
ATOM 2396 O O . ALA A 1 320 ? 10.059 17.117 -10.069 1.00 79.44 320 ALA A O 1
ATOM 2397 N N . ASP A 1 321 ? 9.528 15.606 -11.644 1.00 87.88 321 ASP A N 1
ATOM 2398 C CA . ASP A 1 321 ? 8.390 16.345 -12.194 1.00 87.88 321 ASP A CA 1
ATOM 2399 C C . ASP A 1 321 ? 7.172 15.427 -12.255 1.00 87.88 321 ASP A C 1
ATOM 2401 O O . ASP A 1 321 ? 6.809 14.870 -13.292 1.00 87.88 321 ASP A O 1
ATOM 2405 N N . VAL A 1 322 ? 6.508 15.315 -11.106 1.00 91.12 322 VAL A N 1
ATOM 2406 C CA . VAL A 1 322 ? 5.285 14.526 -10.924 1.00 91.12 322 VAL A CA 1
ATOM 2407 C C . VAL A 1 322 ? 4.231 14.817 -12.003 1.00 91.12 322 VAL A C 1
ATOM 2409 O O . VAL A 1 322 ? 3.501 13.915 -12.407 1.00 91.12 322 VAL A O 1
ATOM 2412 N N . GLY A 1 323 ? 4.110 16.069 -12.460 1.00 91.50 323 GLY A N 1
ATOM 2413 C CA . GLY A 1 323 ? 3.096 16.440 -13.447 1.00 91.50 323 GLY A CA 1
ATOM 2414 C C . GLY A 1 323 ? 3.417 15.862 -14.820 1.00 91.50 323 GLY A C 1
ATOM 2415 O O . GLY A 1 323 ? 2.584 15.182 -15.417 1.00 91.50 323 GLY A O 1
ATOM 2416 N N . THR A 1 324 ? 4.634 16.111 -15.296 1.00 92.06 324 THR A N 1
ATOM 2417 C CA . THR A 1 324 ? 5.091 15.643 -16.609 1.00 92.06 324 THR A CA 1
ATOM 2418 C C . THR A 1 324 ? 5.256 14.123 -16.650 1.00 92.06 324 THR A C 1
ATOM 2420 O O . THR A 1 324 ? 4.887 13.500 -17.643 1.00 92.06 324 THR A O 1
ATOM 2423 N N . GLU A 1 325 ? 5.741 13.501 -15.571 1.00 92.81 325 GLU A N 1
ATOM 2424 C CA . GLU A 1 325 ? 5.887 12.043 -15.459 1.00 92.81 325 GLU A CA 1
ATOM 2425 C C . GLU A 1 325 ? 4.536 11.318 -15.571 1.00 92.81 325 GLU A C 1
ATOM 2427 O O . GLU A 1 325 ? 4.387 10.440 -16.422 1.00 92.81 325 GLU A O 1
ATOM 2432 N N . LEU A 1 326 ? 3.530 11.724 -14.783 1.00 95.19 326 LEU A N 1
ATOM 2433 C CA . LEU A 1 326 ? 2.185 11.133 -14.833 1.00 95.19 326 LEU A CA 1
ATOM 2434 C C . LEU A 1 326 ? 1.489 11.375 -16.182 1.00 95.19 326 LEU A C 1
ATOM 2436 O O . LEU A 1 326 ? 0.785 10.499 -16.687 1.00 95.19 326 LEU A O 1
ATOM 2440 N N . ALA A 1 327 ? 1.680 12.556 -16.783 1.0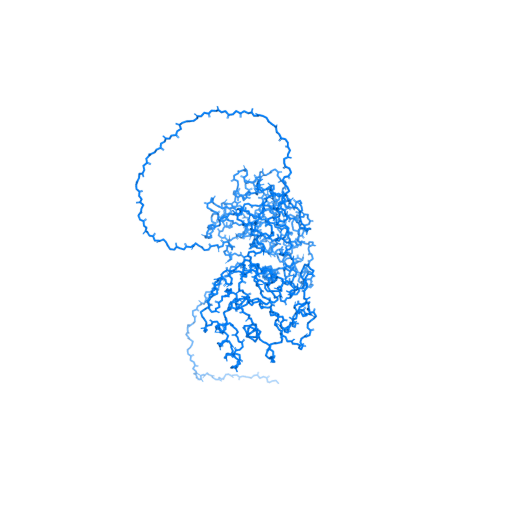0 95.06 327 ALA A N 1
ATOM 2441 C CA . ALA A 1 327 ? 1.150 12.855 -18.111 1.00 95.06 327 ALA A CA 1
ATOM 2442 C C . ALA A 1 327 ? 1.790 11.967 -19.193 1.00 95.06 327 ALA A C 1
ATOM 2444 O O . ALA A 1 327 ? 1.079 11.450 -20.056 1.00 95.06 327 ALA A O 1
ATOM 2445 N N . ARG A 1 328 ? 3.112 11.747 -19.123 1.00 95.19 328 ARG A N 1
ATOM 2446 C CA . ARG A 1 328 ? 3.843 10.856 -20.035 1.00 95.19 328 ARG A CA 1
ATOM 2447 C C . ARG A 1 328 ? 3.390 9.408 -19.884 1.00 95.19 328 ARG A C 1
ATOM 2449 O O . ARG A 1 328 ? 3.141 8.766 -20.898 1.00 95.19 328 ARG A O 1
ATOM 2456 N N . GLU A 1 329 ? 3.250 8.904 -18.658 1.00 95.88 329 GLU A N 1
ATOM 2457 C CA . GLU A 1 329 ? 2.764 7.540 -18.398 1.00 95.88 329 GLU A CA 1
ATOM 2458 C C . GLU A 1 329 ? 1.378 7.316 -19.028 1.00 95.88 329 GLU A C 1
ATOM 2460 O O . GLU A 1 329 ? 1.184 6.376 -19.801 1.00 95.88 329 GLU A O 1
ATOM 2465 N N . ALA A 1 330 ? 0.425 8.217 -18.763 1.00 96.44 330 ALA A N 1
ATOM 2466 C CA . ALA A 1 330 ? -0.928 8.118 -19.305 1.00 96.44 330 ALA A CA 1
ATOM 2467 C C . ALA A 1 330 ? -0.972 8.273 -20.840 1.00 96.44 330 ALA A C 1
ATOM 2469 O O . ALA A 1 330 ? -1.827 7.670 -21.495 1.00 96.44 330 ALA A O 1
ATOM 2470 N N . ALA A 1 331 ? -0.067 9.058 -21.433 1.00 96.06 331 ALA A N 1
ATOM 2471 C CA . ALA A 1 331 ? 0.077 9.155 -22.885 1.00 96.06 331 ALA A CA 1
ATOM 2472 C C . ALA A 1 331 ? 0.650 7.860 -23.488 1.00 96.06 331 ALA A C 1
ATOM 2474 O O . ALA A 1 331 ? 0.053 7.309 -24.409 1.00 96.06 331 ALA A O 1
ATOM 2475 N N . LEU A 1 332 ? 1.730 7.312 -22.917 1.00 97.19 332 LEU A N 1
ATOM 2476 C CA . LEU A 1 332 ? 2.347 6.057 -23.361 1.00 97.19 332 LEU A CA 1
ATOM 2477 C C . LEU A 1 332 ? 1.380 4.874 -23.282 1.00 97.19 332 LEU A C 1
ATOM 2479 O O . LEU A 1 332 ? 1.218 4.151 -24.262 1.00 97.19 332 LEU A O 1
ATOM 2483 N N . ALA A 1 333 ? 0.693 4.701 -22.152 1.00 97.38 333 ALA A N 1
ATOM 2484 C CA . ALA A 1 333 ? -0.274 3.619 -21.974 1.00 97.38 333 ALA A CA 1
ATOM 2485 C C . ALA A 1 333 ? -1.427 3.700 -22.991 1.00 97.38 333 ALA A C 1
ATOM 2487 O O . ALA A 1 333 ? -1.873 2.681 -23.521 1.00 97.38 333 ALA A O 1
ATOM 2488 N N . ARG A 1 334 ? -1.872 4.921 -23.321 1.00 96.44 334 ARG A N 1
ATOM 2489 C CA . ARG A 1 334 ? -2.880 5.174 -24.358 1.00 96.44 334 ARG A CA 1
ATOM 2490 C C . ARG A 1 334 ? -2.352 4.883 -25.764 1.00 96.44 334 ARG A C 1
ATOM 2492 O O . ARG A 1 334 ? -3.044 4.207 -26.518 1.00 96.44 334 ARG A O 1
ATOM 2499 N N . ASP A 1 335 ? -1.154 5.359 -26.104 1.00 95.88 335 ASP A N 1
ATOM 2500 C CA . ASP A 1 335 ? -0.516 5.149 -27.412 1.00 95.88 335 ASP A CA 1
ATOM 2501 C C . ASP A 1 335 ? -0.268 3.655 -27.682 1.00 95.88 335 ASP A C 1
ATOM 2503 O O . ASP A 1 335 ? -0.548 3.169 -28.779 1.00 95.88 335 ASP A O 1
ATOM 2507 N N . VAL A 1 336 ? 0.221 2.914 -26.680 1.00 97.31 336 VAL A N 1
ATOM 2508 C CA . VAL A 1 336 ? 0.450 1.461 -26.755 1.00 97.31 336 VAL A CA 1
ATOM 2509 C C . VAL A 1 336 ? -0.873 0.713 -26.934 1.00 97.31 336 VAL A C 1
ATOM 2511 O O . VAL A 1 336 ? -1.002 -0.079 -27.868 1.00 97.31 336 VAL A O 1
ATOM 2514 N N . ALA A 1 337 ? -1.881 0.995 -26.102 1.00 95.44 337 ALA A N 1
ATOM 2515 C CA . ALA A 1 337 ? -3.183 0.334 -26.193 1.00 95.44 337 ALA A CA 1
ATOM 2516 C C . ALA A 1 337 ? -3.908 0.640 -27.520 1.00 95.44 337 ALA A C 1
ATOM 2518 O O . ALA A 1 337 ? -4.503 -0.254 -28.121 1.00 95.44 337 ALA A O 1
ATOM 2519 N N . ALA A 1 338 ? -3.808 1.872 -28.036 1.00 94.88 338 ALA A N 1
ATOM 2520 C CA . ALA A 1 338 ? -4.374 2.261 -29.333 1.00 94.88 338 ALA A CA 1
ATOM 2521 C C . ALA A 1 338 ? -3.733 1.527 -30.529 1.00 94.88 338 ALA A C 1
ATOM 2523 O O . ALA A 1 338 ? -4.339 1.443 -31.596 1.00 94.88 338 ALA A O 1
ATOM 2524 N N . ARG A 1 339 ? -2.527 0.974 -30.349 1.00 94.25 339 ARG A N 1
ATOM 2525 C CA . ARG A 1 339 ? -1.814 0.137 -31.329 1.00 94.25 339 ARG A CA 1
ATOM 2526 C C . ARG A 1 339 ? -2.088 -1.362 -31.160 1.00 94.25 339 ARG A C 1
ATOM 2528 O O . ARG A 1 339 ? -1.529 -2.158 -31.905 1.00 94.25 339 ARG A O 1
ATOM 2535 N N . GLY A 1 340 ? -2.932 -1.746 -30.199 1.00 94.44 340 GLY A N 1
ATOM 2536 C CA . GLY A 1 340 ? -3.182 -3.144 -29.836 1.00 94.44 340 GLY A CA 1
ATOM 2537 C C . GLY A 1 340 ? -2.101 -3.766 -28.946 1.00 94.44 340 GLY A C 1
ATOM 2538 O O . GLY A 1 340 ? -2.149 -4.968 -28.706 1.00 94.44 340 GLY A O 1
ATOM 2539 N N . GLY A 1 341 ? -1.143 -2.974 -28.449 1.00 96.00 341 GLY A N 1
ATOM 2540 C CA . GLY A 1 341 ? -0.118 -3.447 -27.521 1.00 96.00 341 GLY A CA 1
ATOM 2541 C C . GLY A 1 341 ? -0.684 -3.718 -26.116 1.00 96.00 341 GLY A C 1
ATOM 2542 O O . GLY A 1 341 ? -1.670 -3.089 -25.716 1.00 96.00 341 GLY A O 1
ATOM 2543 N N . PRO A 1 342 ? -0.066 -4.617 -25.330 1.00 97.19 342 PRO A N 1
ATOM 2544 C CA . PRO A 1 342 ? -0.632 -5.130 -24.082 1.00 97.19 342 PRO A CA 1
ATOM 2545 C C . PRO A 1 342 ? -0.456 -4.183 -22.880 1.00 97.19 342 PRO A C 1
ATOM 2547 O O . PRO A 1 342 ? -0.085 -4.630 -21.802 1.00 97.19 342 PRO A O 1
ATOM 2550 N N . ALA A 1 343 ? -0.736 -2.885 -23.014 1.00 97.31 343 ALA A N 1
ATOM 2551 C CA . ALA A 1 343 ? -0.828 -1.955 -21.879 1.00 97.31 343 ALA A CA 1
ATOM 2552 C C . ALA A 1 343 ? -2.280 -1.808 -21.393 1.00 97.31 343 ALA A C 1
ATOM 2554 O O . ALA A 1 343 ? -3.223 -1.900 -22.181 1.00 97.31 343 ALA A O 1
ATOM 2555 N N . LEU A 1 344 ? -2.479 -1.544 -20.099 1.00 97.25 344 LEU A N 1
ATOM 2556 C CA . LEU A 1 344 ? -3.775 -1.095 -19.585 1.00 97.25 344 LEU A CA 1
ATOM 2557 C C . LEU A 1 344 ? -4.027 0.355 -20.054 1.00 97.25 344 LEU A C 1
ATOM 2559 O O . LEU A 1 344 ? -3.262 1.238 -19.669 1.00 97.25 344 LEU A O 1
ATOM 2563 N N . PRO A 1 345 ? -5.072 0.650 -20.851 1.00 96.50 345 PRO A N 1
ATOM 2564 C CA . PRO A 1 345 ? -5.386 2.029 -21.210 1.00 96.50 345 PRO A CA 1
ATOM 2565 C C . PRO A 1 345 ? -5.841 2.824 -19.971 1.00 96.50 345 PRO A C 1
ATOM 2567 O O . PRO A 1 345 ? -6.540 2.275 -19.115 1.00 96.50 345 PRO A O 1
ATOM 2570 N N . PRO A 1 346 ? -5.500 4.120 -19.866 1.00 97.56 346 PRO A N 1
ATOM 2571 C CA . PRO A 1 346 ? -5.957 4.968 -18.769 1.00 97.56 346 PRO A CA 1
ATOM 2572 C C . PRO A 1 346 ? -7.444 5.333 -18.919 1.00 97.56 346 PRO A C 1
ATOM 2574 O O . PRO A 1 346 ? -8.037 5.153 -19.985 1.00 97.56 346 PRO A O 1
ATOM 2577 N N . ALA A 1 347 ? -8.055 5.881 -17.864 1.00 97.62 347 ALA A N 1
ATOM 2578 C CA . ALA A 1 347 ? -9.477 6.223 -17.881 1.00 97.62 347 ALA A CA 1
ATOM 2579 C C . ALA A 1 347 ? -9.803 7.344 -18.891 1.00 97.62 347 ALA A C 1
ATOM 2581 O O . ALA A 1 347 ? -9.048 8.308 -19.067 1.00 97.62 347 ALA A O 1
ATOM 2582 N N . THR A 1 348 ? -10.954 7.218 -19.556 1.00 96.12 348 THR A N 1
ATOM 2583 C CA . THR A 1 348 ? -11.472 8.221 -20.502 1.00 96.12 348 THR A CA 1
ATOM 2584 C C . THR A 1 348 ? -12.506 9.147 -19.873 1.00 96.12 348 THR A C 1
ATOM 2586 O O . THR A 1 348 ? -12.528 10.327 -20.214 1.00 96.12 348 THR A O 1
ATOM 2589 N N . ASP A 1 349 ? -13.331 8.622 -18.966 1.00 94.12 349 ASP A N 1
ATOM 2590 C CA . ASP A 1 349 ? -14.325 9.370 -18.195 1.00 94.12 349 ASP A CA 1
ATOM 2591 C C . ASP A 1 349 ? -14.325 8.864 -16.732 1.00 94.12 349 ASP A C 1
ATOM 2593 O O . ASP A 1 349 ? -14.586 7.677 -16.519 1.00 94.12 349 ASP A O 1
ATOM 2597 N N . PRO A 1 350 ? -13.955 9.695 -15.735 1.00 95.50 350 PRO A N 1
ATOM 2598 C CA . PRO A 1 350 ? -13.348 11.014 -15.907 1.00 95.50 350 PRO A CA 1
ATOM 2599 C C . PRO A 1 350 ? -12.018 10.916 -16.684 1.00 95.50 350 PRO A C 1
ATOM 2601 O O . PRO A 1 350 ? -11.385 9.855 -16.702 1.00 95.50 350 PRO A O 1
ATOM 2604 N N . PRO A 1 351 ? -11.553 12.005 -17.324 1.00 96.88 351 PRO A N 1
ATOM 2605 C CA . PRO A 1 351 ? -10.280 12.004 -18.036 1.00 96.88 351 PRO A CA 1
ATOM 2606 C C . PRO A 1 351 ? -9.130 11.541 -17.137 1.00 96.88 351 PRO A C 1
ATOM 2608 O O . PRO A 1 351 ? -9.063 11.933 -15.975 1.00 96.88 351 PRO A O 1
ATOM 2611 N N . ALA A 1 352 ? -8.187 10.776 -17.687 1.00 96.94 352 ALA A N 1
ATOM 2612 C CA . ALA A 1 352 ? -7.038 10.226 -16.963 1.00 96.94 352 ALA A CA 1
ATOM 2613 C C . ALA A 1 352 ? -6.271 11.219 -16.068 1.00 96.94 352 ALA A C 1
ATOM 2615 O O . ALA A 1 352 ? -5.737 10.808 -15.046 1.00 96.94 352 ALA A O 1
ATOM 2616 N N . GLY A 1 353 ? -6.198 12.504 -16.429 1.00 95.19 353 GLY A N 1
ATOM 2617 C CA . GLY A 1 353 ? -5.397 13.512 -15.729 1.00 95.19 353 GLY A CA 1
ATOM 2618 C C . GLY A 1 353 ? -4.063 13.804 -16.439 1.00 95.19 353 GLY A C 1
ATOM 2619 O O . GLY A 1 353 ? -3.988 13.631 -17.658 1.00 95.19 353 GLY A O 1
ATOM 2620 N N . PRO A 1 354 ? -3.023 14.265 -15.717 1.00 97.00 354 PRO A N 1
ATOM 2621 C CA . PRO A 1 354 ? -2.943 14.358 -14.259 1.00 97.00 354 PRO A CA 1
ATOM 2622 C C . PRO A 1 354 ? -3.854 15.438 -13.663 1.00 97.00 354 PRO A C 1
ATOM 2624 O O . PRO A 1 354 ? -3.920 16.566 -14.148 1.00 97.00 354 PRO A O 1
ATOM 2627 N N . HIS A 1 355 ? -4.506 15.094 -12.556 1.00 98.00 355 HIS A N 1
ATOM 2628 C CA . HIS A 1 355 ? -5.276 16.012 -11.712 1.00 98.00 355 HIS A CA 1
ATOM 2629 C C . HIS A 1 355 ? -4.441 16.466 -10.519 1.00 98.00 355 HIS A C 1
ATOM 2631 O O . HIS A 1 355 ? -3.444 15.827 -10.185 1.00 98.00 355 HIS A O 1
ATOM 2637 N N . ARG A 1 356 ? -4.848 17.549 -9.845 1.00 97.06 356 ARG A N 1
ATOM 2638 C CA . ARG A 1 356 ? -4.183 18.049 -8.630 1.00 97.06 356 ARG A CA 1
ATOM 2639 C C . ARG A 1 356 ? -5.196 18.402 -7.546 1.00 97.06 356 ARG A C 1
ATOM 2641 O O . ARG A 1 356 ? -6.135 19.144 -7.807 1.00 97.06 356 ARG A O 1
ATOM 2648 N N . ALA A 1 357 ? -4.957 17.917 -6.330 1.00 97.25 357 ALA A N 1
ATOM 2649 C CA . ALA A 1 357 ? -5.722 18.249 -5.129 1.00 97.25 357 ALA A CA 1
ATOM 2650 C C . ALA A 1 357 ? -4.837 18.074 -3.887 1.00 97.25 357 ALA A C 1
ATOM 2652 O O . ALA A 1 357 ? -3.983 17.191 -3.846 1.00 97.25 357 ALA A O 1
ATOM 2653 N N . ARG A 1 358 ? -5.019 18.922 -2.865 1.00 94.69 358 ARG A N 1
ATOM 2654 C CA . ARG A 1 358 ? -4.306 18.842 -1.565 1.00 94.69 358 ARG A CA 1
ATOM 2655 C C . ARG A 1 358 ? -2.770 18.740 -1.642 1.00 94.69 358 ARG A C 1
ATOM 2657 O O . ARG A 1 358 ? -2.144 18.104 -0.796 1.00 94.69 358 ARG A O 1
ATOM 2664 N N . GLY A 1 359 ? -2.163 19.362 -2.654 1.00 93.69 359 GLY A N 1
ATOM 2665 C CA . GLY A 1 359 ? -0.714 19.311 -2.900 1.00 93.69 359 GLY A CA 1
ATOM 2666 C C . GLY A 1 359 ? -0.210 18.004 -3.527 1.00 93.69 359 GLY A C 1
ATOM 2667 O O . GLY A 1 359 ? 0.986 17.874 -3.760 1.00 93.69 359 GLY A O 1
ATOM 2668 N N . LEU A 1 360 ? -1.103 17.060 -3.830 1.00 96.62 360 LEU A N 1
ATOM 2669 C CA . LEU A 1 360 ? -0.812 15.819 -4.543 1.00 96.62 360 LEU A CA 1
ATOM 2670 C C . LEU A 1 360 ? -1.255 15.930 -6.007 1.00 96.62 360 LEU A C 1
ATOM 2672 O O . LEU A 1 360 ? -2.092 16.768 -6.361 1.00 96.62 360 LEU A O 1
ATOM 2676 N N . ALA A 1 361 ? -0.705 15.061 -6.852 1.00 97.44 361 ALA A N 1
ATOM 2677 C CA . ALA A 1 361 ? -1.194 14.830 -8.205 1.00 97.44 361 ALA A CA 1
ATOM 2678 C C . ALA A 1 361 ? -1.626 13.368 -8.364 1.00 97.44 361 ALA A C 1
ATOM 2680 O O . ALA A 1 361 ? -1.100 12.492 -7.676 1.00 97.44 361 ALA A O 1
ATOM 2681 N N . LEU A 1 362 ? -2.594 13.103 -9.240 1.00 97.75 362 LEU A N 1
ATOM 2682 C CA . LEU A 1 362 ? -3.116 11.752 -9.451 1.00 97.75 362 LEU A CA 1
ATOM 2683 C C . LEU A 1 362 ? -3.597 11.520 -10.882 1.00 97.75 362 LEU A C 1
ATOM 2685 O O . LEU A 1 362 ? -3.985 12.468 -11.568 1.00 97.75 362 LEU A O 1
ATOM 2689 N N . THR A 1 363 ? -3.614 10.256 -11.304 1.00 98.38 363 THR A N 1
ATOM 2690 C CA . THR A 1 363 ? -4.213 9.812 -12.570 1.00 98.38 363 THR A CA 1
ATOM 2691 C C . THR A 1 363 ? -5.282 8.743 -12.354 1.00 98.38 363 THR A C 1
ATOM 2693 O O . THR A 1 363 ? -5.174 7.931 -11.434 1.00 98.38 363 THR A O 1
ATOM 2696 N N . PHE A 1 364 ? -6.320 8.745 -13.193 1.00 98.50 364 PHE A N 1
ATOM 2697 C CA . PHE A 1 364 ? -7.396 7.751 -13.184 1.00 98.50 364 PHE A CA 1
ATOM 2698 C C . PHE A 1 364 ? -7.173 6.642 -14.216 1.00 98.50 364 PHE A C 1
ATOM 2700 O O . PHE A 1 364 ? -6.810 6.888 -15.369 1.00 98.50 364 PHE A O 1
ATOM 2707 N N . TRP A 1 365 ? -7.472 5.418 -13.793 1.00 98.31 365 TRP A N 1
ATOM 2708 C CA . TRP A 1 365 ? -7.313 4.171 -14.533 1.00 98.31 365 TRP A CA 1
ATOM 2709 C C . TRP A 1 365 ? -8.548 3.282 -14.318 1.00 98.31 365 TRP A C 1
ATOM 2711 O O . TRP A 1 365 ? -9.195 3.396 -13.274 1.00 98.31 365 TRP A O 1
ATOM 2721 N N . PRO A 1 366 ? -8.892 2.380 -15.250 1.00 97.00 366 PRO A N 1
ATOM 2722 C CA . PRO A 1 366 ? -9.937 1.388 -15.017 1.00 97.00 366 PRO A CA 1
ATOM 2723 C C . PRO A 1 366 ? -9.545 0.425 -13.887 1.00 97.00 366 PRO A C 1
ATOM 2725 O O . PRO A 1 366 ? -8.430 -0.097 -13.867 1.00 97.00 366 PRO A O 1
ATOM 2728 N N . TYR A 1 367 ? -10.472 0.131 -12.974 1.00 96.00 367 TYR A N 1
ATOM 2729 C CA . TYR A 1 367 ? -10.345 -1.026 -12.089 1.00 96.00 367 TYR A CA 1
ATOM 2730 C C . TYR A 1 367 ? -10.632 -2.298 -12.893 1.00 96.00 367 TYR A C 1
ATOM 2732 O O . TYR A 1 367 ? -11.702 -2.426 -13.490 1.00 96.00 367 TYR A O 1
ATOM 2740 N N . VAL A 1 368 ? -9.694 -3.246 -12.897 1.00 93.00 368 VAL A N 1
ATOM 2741 C CA . VAL A 1 368 ? -9.822 -4.516 -13.626 1.00 93.00 368 VAL A CA 1
ATOM 2742 C C . VAL A 1 368 ? -9.729 -5.715 -12.685 1.00 93.00 368 VAL A C 1
ATOM 2744 O O . VAL A 1 368 ? -8.869 -5.776 -11.807 1.00 93.00 368 VAL A O 1
ATOM 2747 N N . ASP A 1 369 ? -10.606 -6.698 -12.896 1.00 88.75 369 ASP A N 1
ATOM 2748 C CA . ASP A 1 369 ? -10.540 -7.987 -12.207 1.00 88.75 369 ASP A CA 1
ATOM 2749 C C . ASP A 1 369 ? -9.291 -8.761 -12.659 1.00 88.75 369 ASP A C 1
ATOM 2751 O O . ASP A 1 369 ? -9.171 -9.142 -13.830 1.00 88.75 369 ASP A O 1
ATOM 2755 N N . VAL A 1 370 ? -8.396 -9.066 -11.717 1.00 86.69 370 VAL A N 1
ATOM 2756 C CA . VAL A 1 370 ? -7.255 -9.957 -11.961 1.00 86.69 370 VAL A CA 1
ATOM 2757 C C . VAL A 1 370 ? -7.717 -11.413 -11.840 1.00 86.69 370 VAL A C 1
ATOM 2759 O O . VAL A 1 370 ? -8.168 -11.869 -10.788 1.00 86.69 370 VAL A O 1
ATOM 2762 N N . ALA A 1 371 ? -7.604 -12.165 -12.931 1.00 77.50 371 ALA A N 1
ATOM 2763 C CA . ALA A 1 371 ? -7.746 -13.610 -12.942 1.00 77.50 371 ALA A CA 1
ATOM 2764 C C . ALA A 1 371 ? -6.584 -14.239 -12.157 1.00 77.50 371 ALA A C 1
ATOM 2766 O O . ALA A 1 371 ? -5.415 -14.028 -12.468 1.00 77.50 371 ALA A O 1
ATOM 2767 N N . GLY A 1 372 ? -6.908 -15.010 -11.118 1.00 72.50 372 GLY A N 1
ATOM 2768 C CA . GLY A 1 372 ? -5.899 -15.639 -10.271 1.00 72.50 372 GLY A CA 1
ATOM 2769 C C . GLY A 1 372 ? -5.107 -16.729 -11.000 1.00 72.50 372 GLY A C 1
ATOM 2770 O O . GLY A 1 372 ? -5.689 -17.602 -11.640 1.00 72.50 372 GLY A O 1
ATOM 2771 N N . GLY A 1 373 ? -3.789 -16.707 -10.821 1.00 78.19 373 GLY A N 1
ATOM 2772 C CA . GLY A 1 373 ? -2.832 -17.620 -11.445 1.00 78.19 373 GLY A CA 1
ATOM 2773 C C . GLY A 1 373 ? -1.586 -16.844 -11.863 1.00 78.19 373 GLY A C 1
ATOM 2774 O O . GLY A 1 373 ? -1.666 -15.637 -12.076 1.00 78.19 373 GLY A O 1
ATOM 2775 N N . GLU A 1 374 ? -0.441 -17.512 -11.948 1.00 84.69 374 GLU A N 1
ATOM 2776 C CA . GLU A 1 374 ? 0.786 -16.894 -12.458 1.00 84.69 374 GLU A CA 1
ATOM 2777 C C . GLU A 1 374 ? 0.933 -17.206 -13.955 1.00 84.69 374 GLU A C 1
ATOM 2779 O O . GLU A 1 374 ? 0.689 -18.346 -14.370 1.00 84.69 374 GLU A O 1
ATOM 2784 N N . PRO A 1 375 ? 1.277 -16.211 -14.793 1.00 92.44 375 PRO A N 1
ATOM 2785 C CA . PRO A 1 375 ? 1.447 -16.421 -16.222 1.00 92.44 375 PRO A CA 1
ATOM 2786 C C . PRO A 1 375 ? 2.690 -17.274 -16.480 1.00 92.44 375 PRO A C 1
ATOM 2788 O O . PRO A 1 375 ? 3.715 -17.122 -15.817 1.00 92.44 375 PRO A O 1
ATOM 2791 N N . SER A 1 376 ? 2.625 -18.162 -17.475 1.00 95.31 376 SER A N 1
ATOM 2792 C CA . SER A 1 376 ? 3.794 -18.967 -17.835 1.00 95.31 376 SER A CA 1
ATOM 2793 C C . SER A 1 376 ? 4.947 -18.070 -18.319 1.00 95.31 376 SER A C 1
ATOM 2795 O O . SER A 1 376 ? 4.687 -17.041 -18.952 1.00 95.31 376 SER A O 1
ATOM 2797 N N . PRO A 1 377 ? 6.220 -18.466 -18.121 1.00 96.69 377 PRO A N 1
ATOM 2798 C CA . PRO A 1 377 ? 7.374 -17.718 -18.628 1.00 96.69 377 PRO A CA 1
ATOM 2799 C C . PRO A 1 377 ? 7.276 -17.371 -20.123 1.00 96.69 377 PRO A C 1
ATOM 2801 O O . PRO A 1 377 ? 7.654 -16.277 -20.536 1.00 96.69 377 PRO A O 1
ATOM 2804 N N . ALA A 1 378 ? 6.680 -18.264 -20.922 1.00 97.69 378 ALA A N 1
ATOM 2805 C CA . ALA A 1 378 ? 6.415 -18.039 -22.341 1.00 97.69 378 ALA A CA 1
ATOM 2806 C C . ALA A 1 378 ? 5.363 -16.952 -22.609 1.00 97.69 378 ALA A C 1
ATOM 2808 O O . ALA A 1 378 ? 5.552 -16.147 -23.520 1.00 97.69 378 ALA A O 1
ATOM 2809 N N . ALA A 1 379 ? 4.289 -16.889 -21.815 1.00 96.69 379 ALA A N 1
ATOM 2810 C CA . ALA A 1 379 ? 3.278 -15.838 -21.930 1.00 96.69 379 ALA A CA 1
ATOM 2811 C C . ALA A 1 379 ? 3.833 -14.466 -21.509 1.00 96.69 379 ALA A C 1
ATOM 2813 O O . ALA A 1 379 ? 3.559 -13.470 -22.176 1.00 96.69 379 ALA A O 1
ATOM 2814 N N . VAL A 1 380 ? 4.665 -14.417 -20.459 1.00 97.62 380 VAL A N 1
ATOM 2815 C CA . VAL A 1 380 ? 5.369 -13.191 -20.041 1.00 97.62 380 VAL A CA 1
ATOM 2816 C C . VAL A 1 380 ? 6.307 -12.700 -21.146 1.00 97.62 380 VAL A C 1
ATOM 2818 O O . VAL A 1 380 ? 6.229 -11.540 -21.541 1.00 97.62 380 VAL A O 1
ATOM 2821 N N . ALA A 1 381 ? 7.152 -13.583 -21.690 1.00 97.94 381 ALA A N 1
ATOM 2822 C CA . ALA A 1 381 ? 8.096 -13.232 -22.750 1.00 97.94 381 ALA A CA 1
ATOM 2823 C C . ALA A 1 381 ? 7.399 -12.785 -24.050 1.00 97.94 381 ALA A C 1
ATOM 2825 O O . ALA A 1 381 ? 7.867 -11.857 -24.706 1.00 97.94 381 ALA A O 1
ATOM 2826 N N . ALA A 1 382 ? 6.271 -13.407 -24.417 1.00 97.88 382 ALA A N 1
ATOM 2827 C CA . ALA A 1 382 ? 5.461 -12.981 -25.560 1.00 97.88 382 ALA A CA 1
ATOM 2828 C C . ALA A 1 382 ? 4.845 -11.587 -25.341 1.00 97.88 382 ALA A C 1
ATOM 2830 O O . ALA A 1 382 ? 5.085 -10.688 -26.142 1.00 97.88 382 ALA A O 1
ATOM 2831 N N . SER A 1 383 ? 4.157 -11.382 -24.213 1.00 98.00 383 SER A N 1
ATOM 2832 C CA . SER A 1 383 ? 3.538 -10.098 -23.850 1.00 98.00 383 SER A CA 1
ATOM 2833 C C . SER A 1 383 ? 4.555 -8.955 -23.731 1.00 98.00 383 SER A C 1
ATOM 2835 O O . SER A 1 383 ? 4.246 -7.805 -24.039 1.00 98.00 383 SER A O 1
ATOM 2837 N N . LEU A 1 384 ? 5.786 -9.235 -23.289 1.00 98.25 384 LEU A N 1
ATOM 2838 C CA . LEU A 1 384 ? 6.833 -8.214 -23.230 1.00 98.25 384 LEU A CA 1
ATOM 2839 C C . LEU A 1 384 ? 7.367 -7.844 -24.625 1.00 98.25 384 LEU A C 1
ATOM 2841 O O . LEU A 1 384 ? 7.606 -6.666 -24.872 1.00 98.25 384 LEU A O 1
ATOM 2845 N N . ARG A 1 385 ? 7.493 -8.802 -25.557 1.00 97.62 385 ARG A N 1
ATOM 2846 C CA . ARG A 1 385 ? 7.839 -8.493 -26.960 1.00 97.62 385 ARG A CA 1
ATOM 2847 C C . ARG A 1 385 ? 6.776 -7.624 -27.624 1.00 97.62 385 ARG A C 1
ATOM 2849 O O . ARG A 1 385 ? 7.115 -6.597 -28.197 1.00 97.62 385 ARG A O 1
ATOM 2856 N N . GLU A 1 386 ? 5.502 -7.979 -27.465 1.00 97.69 386 GLU A N 1
ATOM 2857 C CA . GLU A 1 386 ? 4.376 -7.178 -27.964 1.00 97.69 386 GLU A CA 1
ATOM 2858 C C . GLU A 1 386 ? 4.383 -5.747 -27.385 1.00 97.69 386 GLU A C 1
ATOM 2860 O O . GLU A 1 386 ? 4.060 -4.786 -28.087 1.00 97.69 386 GLU A O 1
ATOM 2865 N N . LEU A 1 387 ? 4.796 -5.577 -26.120 1.00 98.31 387 LEU A N 1
ATOM 2866 C CA . LEU A 1 387 ? 5.003 -4.257 -25.520 1.00 98.31 387 LEU A CA 1
ATOM 2867 C C . LEU A 1 387 ? 6.200 -3.515 -26.141 1.00 98.31 387 LEU A C 1
ATOM 2869 O O . LEU A 1 387 ? 6.066 -2.334 -26.457 1.00 98.31 387 LEU A O 1
ATOM 2873 N N . HIS A 1 388 ? 7.350 -4.172 -26.330 1.00 97.62 388 HIS A N 1
ATOM 2874 C CA . HIS A 1 388 ? 8.539 -3.570 -26.958 1.00 97.62 388 HIS A CA 1
ATOM 2875 C C . HIS A 1 388 ? 8.269 -3.110 -28.390 1.00 97.62 388 HIS A C 1
ATOM 2877 O O . HIS A 1 388 ? 8.668 -2.005 -28.755 1.00 97.62 388 HIS A O 1
ATOM 2883 N N . ASP A 1 389 ? 7.548 -3.908 -29.176 1.00 96.62 389 ASP A N 1
ATOM 2884 C CA . ASP A 1 389 ? 7.166 -3.567 -30.549 1.00 96.62 389 ASP A CA 1
ATOM 2885 C C . ASP A 1 389 ? 6.234 -2.342 -30.575 1.00 96.62 389 ASP A C 1
ATOM 2887 O O . ASP A 1 389 ? 6.436 -1.409 -31.358 1.00 96.62 389 ASP A O 1
ATOM 2891 N N . ALA A 1 390 ? 5.256 -2.283 -29.663 1.00 97.19 390 ALA A N 1
ATOM 2892 C CA . ALA A 1 390 ? 4.372 -1.127 -29.527 1.00 97.19 390 ALA A CA 1
ATOM 2893 C C . ALA A 1 390 ? 5.123 0.138 -29.059 1.00 97.19 390 ALA A C 1
ATOM 2895 O O . ALA A 1 390 ? 4.924 1.213 -29.631 1.00 97.19 390 ALA A O 1
ATOM 2896 N N . LEU A 1 391 ? 6.020 0.014 -28.071 1.00 96.94 391 LEU A N 1
ATOM 2897 C CA . LEU A 1 391 ? 6.893 1.091 -27.576 1.00 96.94 391 LEU A CA 1
ATOM 2898 C C . LEU A 1 391 ? 7.942 1.537 -28.604 1.00 96.94 391 LEU A C 1
ATOM 2900 O O . LEU A 1 391 ? 8.383 2.683 -28.569 1.00 96.94 391 LEU A O 1
ATOM 2904 N N . GLY A 1 392 ? 8.315 0.684 -29.557 1.00 93.75 392 GLY A N 1
ATOM 2905 C CA . GLY A 1 392 ? 9.145 1.065 -30.700 1.00 93.75 392 GLY A CA 1
ATOM 2906 C C . GLY A 1 392 ? 8.468 2.076 -31.635 1.00 93.75 392 GLY A C 1
ATOM 2907 O O . GLY A 1 392 ? 9.162 2.774 -32.374 1.00 93.75 392 GLY A O 1
ATOM 2908 N N . ALA A 1 393 ? 7.134 2.181 -31.584 1.00 90.44 393 ALA A N 1
ATOM 2909 C CA . ALA A 1 393 ? 6.322 2.964 -32.512 1.00 90.44 393 ALA A CA 1
ATOM 2910 C C . ALA A 1 393 ? 5.481 4.087 -31.864 1.00 90.44 393 ALA A C 1
ATOM 2912 O O . ALA A 1 393 ? 4.713 4.738 -32.577 1.00 90.44 393 ALA A O 1
ATOM 2913 N N . VAL A 1 394 ? 5.571 4.329 -30.549 1.00 90.12 394 VAL A N 1
ATOM 2914 C CA . VAL A 1 394 ? 4.809 5.409 -29.881 1.00 90.12 394 VAL A CA 1
ATOM 2915 C C . VAL A 1 394 ? 5.199 6.803 -30.390 1.00 90.12 394 VAL A C 1
ATOM 2917 O O . VAL A 1 394 ? 6.334 7.039 -30.798 1.00 90.12 394 VAL A O 1
ATOM 2920 N N . ALA A 1 395 ? 4.248 7.742 -30.354 1.00 86.94 395 ALA A N 1
ATOM 2921 C CA . ALA A 1 395 ? 4.517 9.145 -30.679 1.00 86.94 395 ALA A CA 1
ATOM 2922 C C . ALA A 1 395 ? 5.123 9.894 -29.479 1.00 86.94 395 ALA A C 1
ATOM 2924 O O . ALA A 1 395 ? 5.918 10.817 -29.653 1.00 86.94 395 ALA A O 1
ATOM 2925 N N . THR A 1 396 ? 4.752 9.486 -28.264 1.00 86.81 396 THR A N 1
ATOM 2926 C CA . THR A 1 396 ? 5.276 10.033 -27.010 1.00 86.81 396 THR A CA 1
ATOM 2927 C C . THR A 1 396 ? 6.775 9.708 -26.848 1.00 86.81 396 THR A C 1
ATOM 2929 O O . THR A 1 396 ? 7.126 8.529 -26.799 1.00 86.81 396 THR A O 1
ATOM 2932 N N . PRO A 1 397 ? 7.681 10.704 -26.734 1.00 89.19 397 PRO A N 1
ATOM 2933 C CA . PRO A 1 397 ? 9.118 10.446 -26.632 1.00 89.19 397 PRO A CA 1
ATOM 2934 C C . PRO A 1 397 ? 9.507 9.661 -25.372 1.00 89.19 397 PRO A C 1
ATOM 2936 O O . PRO A 1 397 ? 9.160 10.040 -24.250 1.00 89.19 397 PRO A O 1
ATOM 2939 N N . LEU A 1 398 ? 10.293 8.600 -25.561 1.00 95.00 398 LEU A N 1
ATOM 2940 C CA . LEU A 1 398 ? 10.895 7.828 -24.475 1.00 95.00 398 LEU A CA 1
ATOM 2941 C C . LEU A 1 398 ? 12.229 8.467 -24.040 1.00 95.00 398 LEU A C 1
ATOM 2943 O O . LEU A 1 398 ? 13.071 8.731 -24.903 1.00 95.00 398 LEU A O 1
ATOM 2947 N N . PRO A 1 399 ? 12.464 8.702 -22.733 1.00 94.62 399 PRO A N 1
ATOM 2948 C CA . PRO A 1 399 ? 13.767 9.144 -22.237 1.00 94.62 399 PRO A CA 1
ATOM 2949 C C . PRO A 1 399 ? 14.824 8.041 -22.431 1.00 94.62 399 PRO A C 1
ATOM 2951 O O . PRO A 1 399 ? 14.474 6.861 -22.381 1.00 94.62 399 PRO A O 1
ATOM 2954 N N . PRO A 1 400 ? 16.116 8.371 -22.592 1.00 96.69 400 PRO A N 1
ATOM 2955 C CA . PRO A 1 400 ? 17.173 7.363 -22.597 1.00 96.69 400 PRO A CA 1
ATOM 2956 C C . PRO A 1 400 ? 17.326 6.733 -21.205 1.00 96.69 400 PRO A C 1
ATOM 2958 O O . PRO A 1 400 ? 17.210 7.423 -20.187 1.00 96.69 400 PRO A O 1
ATOM 2961 N N . LEU A 1 401 ? 17.657 5.440 -21.150 1.00 96.88 401 LEU A N 1
ATOM 2962 C CA . LEU A 1 401 ? 17.933 4.706 -19.907 1.00 96.88 401 LEU A CA 1
ATOM 2963 C C . LEU A 1 401 ? 19.012 5.403 -19.059 1.00 96.88 401 LEU A C 1
ATOM 2965 O O . LEU A 1 401 ? 18.890 5.453 -17.835 1.00 96.88 401 LEU A O 1
ATOM 2969 N N . ALA A 1 402 ? 20.013 6.013 -19.708 1.00 95.31 402 ALA A N 1
ATOM 2970 C CA . ALA A 1 402 ? 21.055 6.816 -19.065 1.00 95.31 402 ALA A CA 1
ATOM 2971 C C . ALA A 1 402 ? 20.484 7.830 -18.058 1.00 95.31 402 ALA A C 1
ATOM 2973 O O . ALA A 1 402 ? 20.901 7.844 -16.903 1.00 95.31 402 ALA A O 1
ATOM 2974 N N . ALA A 1 403 ? 19.443 8.580 -18.439 1.00 93.25 403 ALA A N 1
ATOM 2975 C CA . ALA A 1 403 ? 18.832 9.588 -17.575 1.00 93.25 403 ALA A CA 1
ATOM 2976 C C . ALA A 1 403 ? 18.194 8.979 -16.311 1.00 93.25 403 ALA A C 1
ATOM 2978 O O . ALA A 1 403 ? 18.140 9.627 -15.267 1.00 93.25 403 ALA A O 1
ATOM 2979 N N . SER A 1 404 ? 17.686 7.743 -16.376 1.00 91.38 404 SER A N 1
ATOM 2980 C CA . SER A 1 404 ? 17.142 7.040 -15.202 1.00 91.38 404 SER A CA 1
ATOM 2981 C C . SER A 1 404 ? 18.239 6.582 -14.239 1.00 91.38 404 SER A C 1
ATOM 2983 O O . SER A 1 404 ? 18.040 6.623 -13.025 1.00 91.38 404 SER A O 1
ATOM 2985 N N . LEU A 1 405 ? 19.410 6.216 -14.760 1.00 94.50 405 LEU A N 1
ATOM 2986 C CA . LEU A 1 405 ? 20.564 5.812 -13.954 1.00 94.50 405 LEU A CA 1
ATOM 2987 C C . LEU A 1 405 ? 21.319 7.014 -13.375 1.00 94.50 405 LEU A C 1
ATOM 2989 O O . LEU A 1 405 ? 21.781 6.949 -12.240 1.00 94.50 405 LEU A O 1
ATOM 2993 N N . GLU A 1 406 ? 21.372 8.133 -14.099 1.00 93.19 406 GLU A N 1
ATOM 2994 C CA . GLU A 1 406 ? 21.831 9.428 -13.583 1.00 93.19 406 GLU A CA 1
ATOM 2995 C C . GLU A 1 406 ? 20.962 9.888 -12.408 1.00 93.19 406 GLU A C 1
ATOM 2997 O O . GLU A 1 406 ? 21.496 10.216 -11.350 1.00 93.19 406 GLU A O 1
ATOM 3002 N N . ARG A 1 407 ? 19.624 9.821 -12.540 1.00 90.19 407 ARG A N 1
ATOM 3003 C CA . ARG A 1 407 ? 18.709 10.084 -11.415 1.00 90.19 407 ARG A CA 1
ATOM 3004 C C . ARG A 1 407 ? 18.967 9.135 -10.244 1.00 90.19 407 ARG A C 1
ATOM 3006 O O . ARG A 1 407 ? 19.020 9.600 -9.114 1.00 90.19 407 ARG A O 1
ATOM 3013 N N . ALA A 1 408 ? 19.177 7.839 -10.492 1.00 90.25 408 ALA A N 1
ATOM 3014 C CA . ALA A 1 408 ? 19.529 6.892 -9.432 1.00 90.25 408 ALA A CA 1
ATOM 3015 C C . ALA A 1 408 ? 20.842 7.272 -8.720 1.00 90.25 408 ALA A C 1
ATOM 3017 O O . ALA A 1 408 ? 20.889 7.266 -7.497 1.00 90.25 408 ALA A O 1
ATOM 3018 N N . GLY A 1 409 ? 21.883 7.656 -9.463 1.00 90.38 409 GLY A N 1
ATOM 3019 C CA . GLY A 1 409 ? 23.177 8.060 -8.904 1.00 90.38 409 GLY A CA 1
ATOM 3020 C C . GLY A 1 409 ? 23.183 9.413 -8.184 1.00 90.38 409 GLY A C 1
ATOM 3021 O O . GLY A 1 409 ? 24.104 9.673 -7.413 1.00 90.38 409 GLY A O 1
ATOM 3022 N N . ALA A 1 410 ? 22.174 10.256 -8.418 1.00 90.25 410 ALA A N 1
ATOM 3023 C CA . ALA A 1 410 ? 22.003 11.556 -7.771 1.00 90.25 410 ALA A CA 1
ATOM 3024 C C . ALA A 1 410 ? 21.136 11.514 -6.495 1.00 90.25 410 ALA A C 1
ATOM 3026 O O . ALA A 1 410 ? 21.007 12.535 -5.821 1.00 90.25 410 ALA A O 1
ATOM 3027 N N . LEU A 1 411 ? 20.520 10.373 -6.163 1.00 89.62 411 LEU A N 1
ATOM 3028 C CA . LEU A 1 411 ? 19.652 10.257 -4.990 1.00 89.62 411 LEU A CA 1
ATOM 3029 C C . LEU A 1 411 ? 20.445 10.110 -3.689 1.00 89.62 411 LEU A C 1
ATOM 3031 O O . LEU A 1 411 ? 21.331 9.264 -3.559 1.00 89.62 411 LEU A O 1
ATOM 3035 N N . GLU A 1 412 ? 20.061 10.898 -2.689 1.00 85.12 412 GLU A N 1
ATOM 3036 C CA . GLU A 1 412 ? 20.615 10.803 -1.343 1.00 85.12 412 GLU A CA 1
ATOM 3037 C C . GLU A 1 412 ? 19.955 9.670 -0.544 1.00 85.12 412 GLU A C 1
ATOM 3039 O O . GLU A 1 412 ? 18.733 9.533 -0.499 1.00 85.12 412 GLU A O 1
ATOM 3044 N N . ALA A 1 413 ? 20.778 8.884 0.152 1.00 85.69 413 ALA A N 1
ATOM 3045 C CA . ALA A 1 413 ? 20.347 7.839 1.079 1.00 85.69 413 ALA A CA 1
ATOM 3046 C C . ALA A 1 413 ? 20.873 8.145 2.499 1.00 85.69 413 ALA A C 1
ATOM 3048 O O . ALA A 1 413 ? 21.836 7.516 2.955 1.00 85.69 413 ALA A O 1
ATOM 3049 N N . PRO A 1 414 ? 20.308 9.140 3.214 1.00 79.38 414 PRO A N 1
ATOM 3050 C CA . PRO A 1 414 ? 20.847 9.605 4.497 1.00 79.38 414 PRO A CA 1
ATOM 3051 C C . PRO A 1 414 ? 20.819 8.523 5.589 1.00 79.38 414 PRO A C 1
ATOM 3053 O O . PRO A 1 414 ? 21.740 8.454 6.401 1.00 79.38 414 PRO A O 1
ATOM 3056 N N . SER A 1 415 ? 19.822 7.632 5.558 1.00 84.81 415 SER A N 1
ATOM 3057 C CA . SER A 1 415 ? 19.652 6.512 6.499 1.00 84.81 415 SER A CA 1
ATOM 3058 C C . SER A 1 415 ? 20.624 5.342 6.290 1.00 84.81 415 SER A C 1
ATOM 3060 O O . SER A 1 415 ? 20.668 4.433 7.118 1.00 84.81 415 SER A O 1
ATOM 3062 N N . LEU A 1 416 ? 21.376 5.332 5.187 1.00 90.56 416 LEU A N 1
ATOM 3063 C CA . LEU A 1 416 ? 22.387 4.318 4.888 1.00 90.56 416 LEU A CA 1
ATOM 3064 C C . LEU A 1 416 ? 23.731 4.681 5.553 1.00 90.56 416 LEU A C 1
ATOM 3066 O O . LEU A 1 416 ? 24.025 5.856 5.770 1.00 90.56 416 LEU A O 1
ATOM 3070 N N . ALA A 1 417 ? 24.569 3.695 5.878 1.00 93.25 417 ALA A N 1
ATOM 3071 C CA . ALA A 1 417 ? 25.917 3.961 6.383 1.00 93.25 417 ALA A CA 1
ATOM 3072 C C . ALA A 1 417 ? 26.794 4.629 5.305 1.00 93.25 417 ALA A C 1
ATOM 3074 O O . ALA A 1 417 ? 26.624 4.372 4.115 1.00 93.25 417 ALA A O 1
ATOM 3075 N N . GLU A 1 418 ? 27.760 5.463 5.703 1.00 93.50 418 GLU A N 1
ATOM 3076 C CA . GLU A 1 418 ? 28.617 6.186 4.748 1.00 93.50 418 GLU A CA 1
ATOM 3077 C C . GLU A 1 418 ? 29.443 5.242 3.862 1.00 93.50 418 GLU A C 1
ATOM 3079 O O . GLU A 1 418 ? 29.548 5.453 2.655 1.00 93.50 418 GLU A O 1
ATOM 3084 N N . ASP A 1 419 ? 29.971 4.155 4.427 1.00 94.88 419 ASP A N 1
ATOM 3085 C CA . ASP A 1 419 ? 30.689 3.137 3.653 1.00 94.88 419 ASP A CA 1
ATOM 3086 C C . ASP A 1 419 ? 29.780 2.448 2.629 1.00 94.88 419 ASP A C 1
ATOM 3088 O O . ASP A 1 419 ? 30.190 2.245 1.488 1.00 94.88 419 ASP A O 1
ATOM 3092 N N . ASP A 1 420 ? 28.521 2.186 2.988 1.00 95.25 420 ASP A N 1
ATOM 3093 C CA . ASP A 1 420 ? 27.542 1.581 2.084 1.00 95.25 420 ASP A CA 1
ATOM 3094 C C . ASP A 1 420 ? 27.052 2.554 1.005 1.00 95.25 420 ASP A C 1
ATOM 3096 O O . ASP A 1 420 ? 26.873 2.147 -0.143 1.00 95.25 420 ASP A O 1
ATOM 3100 N N . ARG A 1 421 ? 26.901 3.850 1.319 1.00 94.31 421 ARG A N 1
ATOM 3101 C CA . ARG A 1 421 ? 26.665 4.893 0.305 1.00 94.31 421 ARG A CA 1
ATOM 3102 C C . ARG A 1 421 ? 27.800 4.925 -0.712 1.00 94.31 421 ARG A C 1
ATOM 3104 O O . ARG A 1 421 ? 27.547 4.910 -1.916 1.00 94.31 421 ARG A O 1
ATOM 3111 N N . ARG A 1 422 ? 29.051 4.938 -0.240 1.00 93.69 422 ARG A N 1
ATOM 3112 C CA . ARG A 1 422 ? 30.239 4.951 -1.107 1.00 93.69 422 ARG A CA 1
ATOM 3113 C C . ARG A 1 422 ? 30.351 3.666 -1.930 1.00 93.69 422 ARG A C 1
ATOM 3115 O O . ARG A 1 422 ? 30.648 3.756 -3.120 1.00 93.69 422 ARG A O 1
ATOM 3122 N N . PHE A 1 423 ? 30.046 2.510 -1.340 1.00 96.25 423 PHE A N 1
ATOM 3123 C CA . PHE A 1 423 ? 29.972 1.220 -2.029 1.00 96.25 423 PHE A CA 1
ATOM 3124 C C . PHE A 1 423 ? 28.913 1.221 -3.141 1.00 96.25 423 PHE A C 1
ATOM 3126 O O . PHE A 1 423 ? 29.258 0.955 -4.291 1.00 96.25 423 PHE A O 1
ATOM 3133 N N . LEU A 1 424 ? 27.660 1.598 -2.852 1.00 95.31 424 LEU A N 1
ATOM 3134 C CA . LEU A 1 424 ? 26.595 1.654 -3.864 1.00 95.31 424 LEU A CA 1
ATOM 3135 C C . LEU A 1 424 ? 26.910 2.661 -4.980 1.00 95.31 424 LEU A C 1
ATOM 3137 O O . LEU A 1 424 ? 26.742 2.338 -6.154 1.00 95.31 424 LEU A O 1
ATOM 3141 N N . ALA A 1 425 ? 27.425 3.849 -4.652 1.00 93.81 425 ALA A N 1
ATOM 3142 C CA . ALA A 1 425 ? 27.789 4.858 -5.649 1.00 93.81 425 ALA A CA 1
ATOM 3143 C C . ALA A 1 425 ? 29.002 4.448 -6.511 1.00 93.81 425 ALA A C 1
ATOM 3145 O O . ALA A 1 425 ? 29.093 4.814 -7.686 1.00 93.81 425 ALA A O 1
ATOM 3146 N N . ALA A 1 426 ? 29.963 3.700 -5.959 1.00 95.19 426 ALA A N 1
ATOM 3147 C CA . ALA A 1 426 ? 31.053 3.107 -6.733 1.00 95.19 426 ALA A CA 1
ATOM 3148 C C . ALA A 1 426 ? 30.542 1.966 -7.628 1.00 95.19 426 ALA A C 1
ATOM 3150 O O . ALA A 1 426 ? 30.787 1.992 -8.834 1.00 95.19 426 ALA A O 1
ATOM 3151 N N . GLY A 1 427 ? 29.768 1.034 -7.064 1.00 96.31 427 GLY A N 1
ATOM 3152 C CA . GLY A 1 427 ? 29.179 -0.103 -7.770 1.00 96.31 427 GLY A CA 1
ATOM 3153 C C . GLY A 1 427 ? 28.269 0.317 -8.923 1.00 96.31 427 GLY A C 1
ATOM 3154 O O . GLY A 1 427 ? 28.425 -0.194 -10.026 1.00 96.31 427 GLY A O 1
ATOM 3155 N N . LEU A 1 428 ? 27.390 1.307 -8.721 1.00 96.38 428 LEU A N 1
ATOM 3156 C CA . LEU A 1 428 ? 26.529 1.857 -9.775 1.00 96.38 428 LEU A CA 1
ATOM 3157 C C . LEU A 1 428 ? 27.355 2.399 -10.953 1.00 96.38 428 LEU A C 1
ATOM 3159 O O . LEU A 1 428 ? 27.066 2.075 -12.102 1.00 96.38 428 LEU A O 1
ATOM 3163 N N . ARG A 1 429 ? 28.404 3.192 -10.681 1.00 96.25 429 ARG A N 1
ATOM 3164 C CA . ARG A 1 429 ? 29.279 3.761 -11.725 1.00 96.25 429 ARG A CA 1
ATOM 3165 C C . ARG A 1 429 ? 30.083 2.687 -12.460 1.00 96.25 429 ARG A C 1
ATOM 3167 O O . ARG A 1 429 ? 30.215 2.760 -13.679 1.00 96.25 429 ARG A O 1
ATOM 3174 N N . GLU A 1 430 ? 30.598 1.696 -11.737 1.00 97.44 430 GLU A N 1
ATOM 3175 C CA . GLU A 1 430 ? 31.335 0.561 -12.303 1.00 97.44 430 GLU A CA 1
ATOM 3176 C C . GLU A 1 430 ? 30.440 -0.296 -13.207 1.00 97.44 430 GLU A C 1
ATOM 3178 O O . GLU A 1 430 ? 30.753 -0.506 -14.379 1.00 97.44 430 GLU A O 1
ATOM 3183 N N . LEU A 1 431 ? 29.293 -0.736 -12.687 1.00 98.19 431 LEU A N 1
ATOM 3184 C CA . LEU A 1 431 ? 28.324 -1.553 -13.414 1.00 98.19 431 LEU A CA 1
ATOM 3185 C C . LEU A 1 431 ? 27.748 -0.808 -14.620 1.00 98.19 431 LEU A C 1
ATOM 3187 O O . LEU A 1 431 ? 27.616 -1.408 -15.681 1.00 98.19 431 LEU A O 1
ATOM 3191 N N . ARG A 1 432 ? 27.480 0.502 -14.504 1.00 97.56 432 ARG A N 1
ATOM 3192 C CA . ARG A 1 432 ? 27.049 1.328 -15.640 1.00 97.56 432 ARG A CA 1
ATOM 3193 C C . ARG A 1 432 ? 28.128 1.396 -16.717 1.00 97.56 432 ARG A C 1
ATOM 3195 O O . ARG A 1 432 ? 27.816 1.144 -17.875 1.00 97.56 432 ARG A O 1
ATOM 3202 N N . ARG A 1 433 ? 29.391 1.666 -16.355 1.00 97.88 433 ARG A N 1
ATOM 3203 C CA . ARG A 1 433 ? 30.501 1.696 -17.327 1.00 97.88 433 ARG A CA 1
ATOM 3204 C C . ARG A 1 433 ? 30.657 0.350 -18.035 1.00 97.88 433 ARG A C 1
ATOM 3206 O O . ARG A 1 433 ? 30.873 0.333 -19.239 1.00 97.88 433 ARG A O 1
ATOM 3213 N N . ARG A 1 434 ? 30.538 -0.763 -17.301 1.00 98.06 434 ARG A N 1
ATOM 3214 C CA . ARG A 1 434 ? 30.574 -2.121 -17.866 1.00 98.06 434 ARG A CA 1
ATOM 3215 C C . ARG A 1 434 ? 29.402 -2.377 -18.812 1.00 98.06 434 ARG A C 1
ATOM 3217 O O . ARG A 1 434 ? 29.634 -2.885 -19.898 1.00 98.06 434 ARG A O 1
ATOM 3224 N N . PHE A 1 435 ? 28.182 -2.005 -18.424 1.00 98.25 435 PHE A N 1
ATOM 3225 C CA . PHE A 1 435 ? 26.981 -2.195 -19.240 1.00 98.25 435 PHE A CA 1
ATOM 3226 C C . PHE A 1 435 ? 27.029 -1.386 -20.546 1.00 98.25 435 PHE A C 1
ATOM 3228 O O . PHE A 1 435 ? 26.752 -1.921 -21.615 1.00 98.25 435 PHE A O 1
ATOM 3235 N N . ASP A 1 436 ? 27.475 -0.129 -20.478 1.00 97.50 436 ASP A N 1
ATOM 3236 C CA . ASP A 1 436 ? 27.622 0.733 -21.657 1.00 97.50 436 ASP A CA 1
ATOM 3237 C C . ASP A 1 436 ? 28.709 0.229 -22.622 1.00 97.50 436 ASP A C 1
ATOM 3239 O O . ASP A 1 436 ? 28.599 0.420 -23.833 1.00 97.50 436 ASP A O 1
ATOM 3243 N N . ALA A 1 437 ? 29.737 -0.458 -22.109 1.00 98.06 437 ALA A N 1
ATOM 3244 C CA . ALA A 1 437 ? 30.840 -0.986 -22.914 1.00 98.06 437 ALA A CA 1
ATOM 3245 C C . ALA A 1 437 ? 30.425 -2.096 -23.901 1.00 98.06 437 ALA A C 1
ATOM 3247 O O . ALA A 1 437 ? 31.157 -2.333 -24.860 1.00 98.06 437 ALA A O 1
ATOM 3248 N N . PHE A 1 438 ? 29.274 -2.751 -23.702 1.00 97.81 438 PHE A N 1
ATOM 3249 C CA . PHE A 1 438 ? 28.767 -3.762 -24.640 1.00 97.81 438 PHE A CA 1
ATOM 3250 C C . PHE A 1 438 ? 28.216 -3.154 -25.946 1.00 97.81 438 PHE A C 1
ATOM 3252 O O . PHE A 1 438 ? 28.088 -3.870 -26.934 1.00 97.81 438 PHE A O 1
ATOM 3259 N N . GLY A 1 439 ? 27.897 -1.850 -25.986 1.00 96.50 439 GLY A N 1
ATOM 3260 C CA . GLY A 1 439 ? 27.472 -1.168 -27.222 1.00 96.50 439 GLY A CA 1
ATOM 3261 C C . GLY A 1 439 ? 26.166 -1.697 -27.840 1.00 96.50 439 GLY A C 1
ATOM 3262 O O . GLY A 1 439 ? 26.014 -1.702 -29.061 1.00 96.50 439 GLY A O 1
ATOM 3263 N N . LEU A 1 440 ? 25.250 -2.182 -26.999 1.00 97.31 440 LEU A N 1
ATOM 3264 C CA . LEU A 1 440 ? 24.055 -2.936 -27.394 1.00 97.31 440 LEU A CA 1
ATOM 3265 C C . LEU A 1 440 ? 22.983 -2.076 -28.099 1.00 97.31 440 LEU A C 1
ATOM 3267 O O . LEU A 1 440 ? 22.851 -0.885 -27.807 1.00 97.31 440 LEU A O 1
ATOM 3271 N N . PRO A 1 441 ? 22.171 -2.667 -29.000 1.00 96.81 441 PRO A N 1
ATOM 3272 C CA . PRO A 1 441 ? 21.138 -1.944 -29.738 1.00 96.81 441 PRO A CA 1
ATOM 3273 C C . PRO A 1 441 ? 19.966 -1.513 -28.843 1.00 96.81 441 PRO A C 1
ATOM 3275 O O . PRO A 1 441 ? 19.359 -2.324 -28.141 1.00 96.81 441 PRO A O 1
ATOM 3278 N N . GLU A 1 442 ? 19.584 -0.237 -28.924 1.00 96.00 442 GLU A N 1
ATOM 3279 C CA . GLU A 1 442 ? 18.489 0.313 -28.122 1.00 96.00 442 GLU A CA 1
ATOM 3280 C C . GLU A 1 442 ? 17.101 0.157 -28.766 1.00 96.00 442 GLU A C 1
ATOM 3282 O O . GLU A 1 442 ? 16.893 0.470 -29.942 1.00 96.00 442 GLU A O 1
ATOM 3287 N N . ARG A 1 443 ? 16.105 -0.205 -27.951 1.00 96.25 443 ARG A N 1
ATOM 3288 C CA . ARG A 1 443 ? 14.677 -0.247 -28.314 1.00 96.25 443 ARG A CA 1
ATOM 3289 C C . ARG A 1 443 ? 13.810 0.434 -27.251 1.00 96.25 443 ARG A C 1
ATOM 3291 O O . ARG A 1 443 ? 14.333 0.929 -26.257 1.00 96.25 443 ARG A O 1
ATOM 3298 N N . GLY A 1 444 ? 12.498 0.503 -27.482 1.00 97.38 444 GLY A N 1
ATOM 3299 C CA . GLY A 1 444 ? 11.542 0.938 -26.461 1.00 97.38 444 GLY A CA 1
ATOM 3300 C C . GLY A 1 444 ? 11.355 -0.148 -25.401 1.00 97.38 444 GLY A C 1
ATOM 3301 O O . GLY A 1 444 ? 11.094 -1.298 -25.745 1.00 97.38 444 GLY A O 1
ATOM 3302 N N . LEU A 1 445 ? 11.505 0.221 -24.131 1.00 98.19 445 LEU A N 1
ATOM 3303 C CA . LEU A 1 445 ? 11.493 -0.662 -22.965 1.00 98.19 445 LEU A CA 1
ATOM 3304 C C . LEU A 1 445 ? 10.416 -0.242 -21.962 1.00 98.19 445 LEU A C 1
ATOM 3306 O O . LEU A 1 445 ? 10.105 0.945 -21.840 1.00 98.19 445 LEU A O 1
ATOM 3310 N N . HIS A 1 446 ? 9.925 -1.199 -21.177 1.00 98.25 446 HIS A N 1
ATOM 3311 C CA . HIS A 1 446 ? 9.104 -0.929 -19.995 1.00 98.25 446 HIS A CA 1
ATOM 3312 C C . HIS A 1 446 ? 9.930 -0.264 -18.883 1.00 98.25 446 HIS A C 1
ATOM 3314 O O . HIS A 1 446 ? 9.406 0.545 -18.120 1.00 98.25 446 HIS A O 1
ATOM 3320 N N . GLY A 1 447 ? 11.211 -0.616 -18.760 1.00 96.75 447 GLY A N 1
ATOM 3321 C CA . GLY A 1 447 ? 12.121 -0.133 -17.723 1.00 96.75 447 GLY A CA 1
ATOM 3322 C C . GLY A 1 447 ? 12.045 -0.904 -16.399 1.00 96.75 447 GLY A C 1
ATOM 3323 O O . GLY A 1 447 ? 13.010 -0.865 -15.638 1.00 96.75 447 GLY A O 1
ATOM 3324 N N . SER A 1 448 ? 10.940 -1.608 -16.130 1.00 95.19 448 SER A N 1
ATOM 3325 C CA . SER A 1 448 ? 10.692 -2.370 -14.892 1.00 95.19 448 SER A CA 1
ATOM 3326 C C . SER A 1 448 ? 9.634 -3.494 -15.049 1.00 95.19 448 SER A C 1
ATOM 3328 O O . SER A 1 448 ? 8.691 -3.565 -14.255 1.00 95.19 448 SER A O 1
ATOM 3330 N N . PRO A 1 449 ? 9.737 -4.411 -16.040 1.00 96.50 449 PRO A N 1
ATOM 3331 C CA . PRO A 1 449 ? 8.703 -5.416 -16.338 1.00 96.50 449 PRO A CA 1
ATOM 3332 C C . PRO A 1 449 ? 8.702 -6.613 -15.359 1.00 96.50 449 PRO A C 1
ATOM 3334 O O . PRO A 1 449 ? 8.751 -7.779 -15.755 1.00 96.50 449 PRO A O 1
ATOM 3337 N N . HIS A 1 450 ? 8.666 -6.345 -14.054 1.00 91.56 450 HIS A N 1
ATOM 3338 C CA . HIS A 1 450 ? 8.525 -7.361 -13.011 1.00 91.56 450 HIS A CA 1
ATOM 3339 C C . HIS A 1 450 ? 7.059 -7.783 -12.812 1.00 91.56 450 HIS A C 1
ATOM 3341 O O . HIS A 1 450 ? 6.138 -7.034 -13.137 1.00 91.56 450 HIS A O 1
ATOM 3347 N N . GLY A 1 451 ? 6.824 -8.956 -12.211 1.00 90.81 451 GLY A N 1
ATOM 3348 C CA . GLY A 1 451 ? 5.489 -9.568 -12.103 1.00 90.81 451 GLY A CA 1
ATOM 3349 C C . GLY A 1 451 ? 4.398 -8.695 -11.464 1.00 90.81 451 GLY A C 1
ATOM 3350 O O . GLY A 1 451 ? 3.242 -8.793 -11.862 1.00 90.81 451 GLY A O 1
ATOM 3351 N N . ALA A 1 452 ? 4.747 -7.788 -10.545 1.00 88.88 452 ALA A N 1
ATOM 3352 C CA . ALA A 1 452 ? 3.788 -6.849 -9.949 1.00 88.88 452 ALA A CA 1
ATOM 3353 C C . ALA A 1 452 ? 3.226 -5.806 -10.943 1.00 88.88 452 ALA A C 1
ATOM 3355 O O . ALA A 1 452 ? 2.150 -5.266 -10.700 1.00 88.88 452 ALA A O 1
ATOM 3356 N N . ASN A 1 453 ? 3.905 -5.580 -12.076 1.00 94.94 453 ASN A N 1
ATOM 3357 C CA . ASN A 1 453 ? 3.485 -4.664 -13.144 1.00 94.94 453 ASN A CA 1
ATOM 3358 C C . ASN A 1 453 ? 2.754 -5.390 -14.291 1.00 94.94 453 ASN A C 1
ATOM 3360 O O . ASN A 1 453 ? 2.462 -4.785 -15.320 1.00 94.94 453 ASN A O 1
ATOM 3364 N N . LEU A 1 454 ? 2.422 -6.677 -14.113 1.00 95.38 454 LEU A N 1
ATOM 3365 C CA . LEU A 1 454 ? 1.741 -7.507 -15.105 1.00 95.38 454 LEU A CA 1
ATOM 3366 C C . LEU A 1 454 ? 0.407 -8.044 -14.571 1.00 95.38 454 LEU A C 1
ATOM 3368 O O . LEU A 1 454 ? 0.348 -9.024 -13.826 1.00 95.38 454 LEU A O 1
ATOM 3372 N N . LEU A 1 455 ? -0.695 -7.435 -15.002 1.00 94.62 455 LEU A N 1
ATOM 3373 C CA . LEU A 1 455 ? -2.041 -7.864 -14.640 1.00 94.62 455 LEU A CA 1
ATOM 3374 C C . LEU A 1 455 ? -2.507 -9.011 -15.543 1.00 94.62 455 LEU A C 1
ATOM 3376 O O . LEU A 1 455 ? -2.616 -8.865 -16.762 1.00 94.62 455 LEU A O 1
ATOM 3380 N N . CYS A 1 456 ?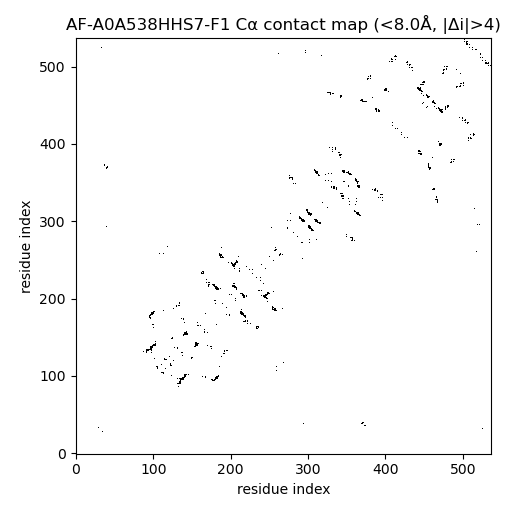 -2.853 -10.147 -14.940 1.00 94.44 456 CYS A N 1
ATOM 3381 C CA . CYS A 1 456 ? -3.549 -11.234 -15.626 1.00 94.44 456 CYS A CA 1
ATOM 3382 C C . CYS A 1 456 ? -5.052 -10.933 -15.659 1.00 94.44 456 CYS A C 1
ATOM 3384 O O . CYS A 1 456 ? -5.751 -11.223 -14.697 1.00 94.44 456 CYS A O 1
ATOM 3386 N N . THR A 1 457 ? -5.571 -10.327 -16.727 1.00 91.50 457 THR A N 1
ATOM 3387 C CA . THR A 1 457 ? -7.012 -10.025 -16.852 1.00 91.50 457 THR A CA 1
ATOM 3388 C C . THR A 1 457 ? -7.763 -11.155 -17.568 1.00 91.50 457 THR A C 1
ATOM 3390 O O . THR A 1 457 ? -7.151 -12.063 -18.135 1.00 91.50 457 THR A O 1
ATOM 3393 N N . ARG A 1 458 ? -9.105 -11.103 -17.589 1.00 87.06 458 ARG A N 1
ATOM 3394 C CA . ARG A 1 458 ? -9.920 -12.029 -18.408 1.00 87.06 458 ARG A CA 1
ATOM 3395 C C . ARG A 1 458 ? -9.634 -11.899 -19.910 1.00 87.06 458 ARG A C 1
ATOM 3397 O O . ARG A 1 458 ? -9.748 -12.890 -20.623 1.00 87.06 458 ARG A O 1
ATOM 3404 N N . ASP A 1 459 ? -9.202 -10.719 -20.353 1.00 86.50 459 ASP A N 1
ATOM 3405 C CA . ASP A 1 459 ? -8.926 -10.379 -21.755 1.00 86.50 459 ASP A CA 1
ATOM 3406 C C . ASP A 1 459 ? -7.419 -10.455 -22.084 1.00 86.50 459 ASP A C 1
ATOM 3408 O O . ASP A 1 459 ? -6.923 -9.798 -23.006 1.00 86.50 459 ASP A O 1
ATOM 3412 N N . GLY A 1 460 ? -6.669 -11.237 -21.300 1.00 91.75 460 GLY A N 1
ATOM 3413 C CA . GLY A 1 460 ? -5.232 -11.464 -21.446 1.00 91.75 460 GLY A CA 1
ATOM 3414 C C . GLY A 1 460 ? -4.362 -10.619 -20.512 1.00 91.75 460 GLY A C 1
ATOM 3415 O O . GLY A 1 460 ? -4.834 -9.996 -19.558 1.00 91.75 460 GLY A O 1
ATOM 3416 N N . LEU A 1 461 ? -3.059 -10.618 -20.782 1.00 96.25 461 LEU A N 1
ATOM 3417 C CA . LEU A 1 461 ? -2.066 -9.893 -19.992 1.00 96.25 461 LEU A CA 1
ATOM 3418 C C . LEU A 1 461 ? -2.111 -8.385 -20.277 1.00 96.25 461 LEU A C 1
ATOM 3420 O O . LEU A 1 461 ? -2.320 -7.981 -21.422 1.00 96.25 461 LEU A O 1
ATOM 3424 N N . ARG A 1 462 ? -1.934 -7.556 -19.243 1.00 97.19 462 ARG A N 1
ATOM 3425 C CA . ARG A 1 462 ? -1.828 -6.093 -19.353 1.00 97.19 462 ARG A CA 1
ATOM 3426 C C . ARG A 1 462 ? -0.704 -5.564 -18.468 1.00 97.19 462 ARG A C 1
ATOM 3428 O O . ARG A 1 462 ? -0.732 -5.764 -17.257 1.00 97.19 462 ARG A O 1
ATOM 3435 N N . TRP A 1 463 ? 0.250 -4.871 -19.071 1.00 97.81 463 TRP A N 1
ATOM 3436 C CA . TRP A 1 463 ? 1.274 -4.101 -18.380 1.00 97.81 463 TRP A CA 1
ATOM 3437 C C . TRP A 1 463 ? 0.688 -2.803 -17.820 1.00 97.81 463 TRP A C 1
ATOM 3439 O O . TRP A 1 463 ? -0.158 -2.158 -18.450 1.00 97.81 463 TRP A O 1
ATOM 3449 N N . ILE A 1 464 ? 1.154 -2.436 -16.634 1.00 96.56 464 ILE A N 1
ATOM 3450 C CA . ILE A 1 464 ? 0.875 -1.178 -15.934 1.00 96.56 464 ILE A CA 1
ATOM 3451 C C . ILE A 1 464 ? 2.205 -0.522 -15.544 1.00 96.56 464 ILE A C 1
ATOM 3453 O O . ILE A 1 464 ? 3.255 -1.128 -15.724 1.00 96.56 464 ILE A O 1
ATOM 3457 N N . ASP A 1 465 ? 2.165 0.687 -14.980 1.00 94.62 465 ASP A N 1
ATOM 3458 C CA . ASP A 1 465 ? 3.355 1.354 -14.431 1.00 94.62 465 ASP A CA 1
ATOM 3459 C C . ASP A 1 465 ? 4.449 1.620 -15.486 1.00 94.62 465 ASP A C 1
ATOM 3461 O O . ASP A 1 465 ? 5.618 1.266 -15.344 1.00 94.62 465 ASP A O 1
ATOM 3465 N N . LEU A 1 466 ? 4.053 2.278 -16.582 1.00 95.94 466 LEU A N 1
ATOM 3466 C CA . LEU A 1 466 ? 4.951 2.676 -17.676 1.00 95.94 466 LEU A CA 1
ATOM 3467 C C . LEU A 1 466 ? 5.724 3.976 -17.372 1.00 95.94 466 LEU A C 1
ATOM 3469 O O . LEU A 1 466 ? 6.166 4.668 -18.291 1.00 95.94 466 LEU A O 1
ATOM 3473 N N . ASP A 1 467 ? 5.881 4.357 -16.103 1.00 92.06 467 ASP A N 1
ATOM 3474 C CA . ASP A 1 467 ? 6.582 5.593 -15.745 1.00 92.06 467 ASP A CA 1
ATOM 3475 C C . ASP A 1 467 ? 8.109 5.470 -15.927 1.00 92.06 467 ASP A C 1
ATOM 3477 O O . ASP A 1 467 ? 8.756 6.429 -16.361 1.00 92.06 467 ASP A O 1
ATOM 3481 N N . GLY A 1 468 ? 8.651 4.265 -15.723 1.00 92.94 468 GLY A N 1
ATOM 3482 C CA . GLY A 1 468 ? 10.023 3.858 -16.021 1.00 92.94 468 GLY A CA 1
ATOM 3483 C C . GLY A 1 468 ? 10.314 3.605 -17.505 1.00 92.94 468 GLY A C 1
ATOM 3484 O O . GLY A 1 468 ? 11.476 3.372 -17.852 1.00 92.94 468 GLY A O 1
ATOM 3485 N N . ALA A 1 469 ? 9.304 3.681 -18.380 1.00 97.19 469 ALA A N 1
ATOM 3486 C CA . ALA A 1 469 ? 9.461 3.394 -19.801 1.00 97.19 469 ALA A CA 1
ATOM 3487 C C . ALA A 1 469 ? 10.508 4.313 -20.445 1.00 97.19 469 ALA A C 1
ATOM 3489 O O . ALA A 1 469 ? 10.495 5.537 -20.277 1.00 97.19 469 ALA A O 1
ATOM 3490 N N . CYS A 1 470 ? 11.440 3.706 -21.172 1.00 97.19 470 CYS A N 1
ATOM 3491 C CA . CYS A 1 470 ? 12.648 4.361 -21.660 1.00 97.19 470 CYS A CA 1
ATOM 3492 C C . CYS A 1 470 ? 13.155 3.724 -22.959 1.00 97.19 470 CYS A C 1
ATOM 3494 O O . CYS A 1 470 ? 12.635 2.711 -23.424 1.00 97.19 470 CYS A O 1
ATOM 3496 N N . ARG A 1 471 ? 14.168 4.339 -23.568 1.00 97.81 471 ARG A N 1
ATOM 3497 C CA . ARG A 1 471 ? 14.944 3.767 -24.667 1.00 97.81 471 ARG A CA 1
ATOM 3498 C C . ARG A 1 471 ? 16.255 3.196 -24.120 1.00 97.81 471 ARG A C 1
ATOM 3500 O O . ARG A 1 471 ? 16.961 3.900 -23.401 1.00 97.81 471 ARG A O 1
ATOM 3507 N N . GLY A 1 472 ? 16.570 1.943 -24.446 1.00 97.56 472 GLY A N 1
ATOM 3508 C CA . GLY A 1 472 ? 17.799 1.278 -23.999 1.00 97.56 472 GLY A CA 1
ATOM 3509 C C . GLY A 1 472 ? 17.928 -0.177 -24.478 1.00 97.56 472 GLY A C 1
ATOM 3510 O O . GLY A 1 472 ? 17.067 -0.642 -25.234 1.00 97.56 472 GLY A O 1
ATOM 3511 N N . PRO A 1 473 ? 18.983 -0.901 -24.055 1.00 98.00 473 PRO A N 1
ATOM 3512 C CA . PRO A 1 473 ? 19.207 -2.307 -24.406 1.00 98.00 473 PRO A CA 1
ATOM 3513 C C . PRO A 1 473 ? 18.181 -3.271 -23.793 1.00 98.00 473 PRO A C 1
ATOM 3515 O O . PRO A 1 473 ? 17.746 -3.091 -22.654 1.00 98.00 473 PRO A O 1
ATOM 3518 N N . LEU A 1 474 ? 17.834 -4.330 -24.529 1.00 97.94 474 LEU A N 1
ATOM 3519 C CA . LEU A 1 474 ? 16.841 -5.345 -24.142 1.00 97.94 474 LEU A CA 1
ATOM 3520 C C . LEU A 1 474 ? 17.174 -6.035 -22.804 1.00 97.94 474 LEU A C 1
ATOM 3522 O O . LEU A 1 474 ? 16.282 -6.376 -22.025 1.00 97.94 474 LEU A O 1
ATOM 3526 N N . GLU A 1 475 ? 18.464 -6.190 -22.527 1.00 98.44 475 GLU A N 1
ATOM 3527 C CA . GLU A 1 475 ? 19.066 -6.761 -21.325 1.00 98.44 475 GLU A CA 1
ATOM 3528 C C . GLU A 1 475 ? 18.561 -6.094 -20.040 1.00 98.44 475 GLU A C 1
ATOM 3530 O O . GLU A 1 475 ? 18.426 -6.763 -19.016 1.00 98.44 475 GLU A O 1
ATOM 3535 N N . TRP A 1 476 ? 18.233 -4.797 -20.088 1.00 98.25 476 TRP A N 1
ATOM 3536 C CA . TRP A 1 476 ? 17.692 -4.063 -18.943 1.00 98.25 476 TRP A CA 1
ATOM 3537 C C . TRP A 1 476 ? 16.314 -4.589 -18.514 1.00 98.25 476 TRP A C 1
ATOM 3539 O O . TRP A 1 476 ? 16.077 -4.878 -17.339 1.00 98.25 476 TRP A O 1
ATOM 3549 N N . ASP A 1 477 ? 15.409 -4.780 -19.471 1.00 98.19 477 ASP A N 1
ATOM 3550 C CA . ASP A 1 477 ? 14.086 -5.344 -19.201 1.00 98.19 477 ASP A CA 1
ATOM 3551 C C . ASP A 1 477 ? 14.193 -6.842 -18.871 1.00 98.19 477 ASP A C 1
ATOM 3553 O O . ASP A 1 477 ? 13.594 -7.314 -17.903 1.00 98.19 477 ASP A O 1
ATOM 3557 N N . ALA A 1 478 ? 15.033 -7.584 -19.599 1.00 98.06 478 ALA A N 1
ATOM 3558 C CA . ALA A 1 478 ? 15.270 -9.005 -19.348 1.00 98.06 478 ALA A CA 1
ATOM 3559 C C . ALA A 1 478 ? 15.912 -9.297 -17.976 1.00 98.06 478 ALA A C 1
ATOM 3561 O O . ALA A 1 478 ? 15.686 -10.370 -17.409 1.00 98.06 478 ALA A O 1
ATOM 3562 N N . ALA A 1 479 ? 16.654 -8.350 -17.390 1.00 98.06 479 ALA A N 1
ATOM 3563 C CA . ALA A 1 479 ? 17.211 -8.477 -16.043 1.00 98.06 479 ALA A CA 1
ATOM 3564 C C . ALA A 1 479 ? 16.131 -8.651 -14.958 1.00 98.06 479 ALA A C 1
ATOM 3566 O O . ALA A 1 479 ? 16.365 -9.347 -13.965 1.00 98.06 479 ALA A O 1
ATOM 3567 N N . HIS A 1 480 ? 14.936 -8.091 -15.170 1.00 96.81 480 HIS A N 1
ATOM 3568 C CA . HIS A 1 480 ? 13.796 -8.221 -14.260 1.00 96.81 480 HIS A CA 1
ATOM 3569 C C . HIS A 1 480 ? 13.139 -9.612 -14.340 1.00 96.81 480 HIS A C 1
ATOM 3571 O O . HIS A 1 480 ? 12.606 -10.105 -13.341 1.00 96.81 480 HIS A O 1
ATOM 3577 N N . LEU A 1 481 ? 13.234 -10.287 -15.491 1.00 96.00 481 LEU A N 1
ATOM 3578 C CA . LEU A 1 481 ? 12.555 -11.551 -15.775 1.00 96.00 481 LEU A CA 1
ATOM 3579 C C . LEU A 1 481 ? 13.160 -12.769 -15.060 1.00 96.00 481 LEU A C 1
ATOM 3581 O O . LEU A 1 481 ? 14.373 -12.875 -14.840 1.00 96.00 481 LEU A O 1
ATOM 3585 N N . ALA A 1 482 ? 12.293 -13.740 -14.756 1.00 94.00 482 ALA A N 1
ATOM 3586 C CA . ALA A 1 482 ? 12.702 -15.086 -14.360 1.00 94.00 482 ALA A CA 1
ATOM 3587 C C . ALA A 1 482 ? 13.624 -15.717 -15.431 1.00 94.00 482 ALA A C 1
ATOM 3589 O O . ALA A 1 482 ? 13.421 -15.443 -16.620 1.00 94.00 482 ALA A O 1
ATOM 3590 N N . PRO A 1 483 ? 14.631 -16.538 -15.061 1.00 94.88 483 PRO A N 1
ATOM 3591 C CA . PRO A 1 483 ? 15.582 -17.110 -16.019 1.00 94.88 483 PRO A CA 1
ATOM 3592 C C . PRO A 1 483 ? 14.914 -17.835 -17.196 1.00 94.88 483 PRO A C 1
ATOM 3594 O O . PRO A 1 483 ? 15.362 -17.704 -18.329 1.00 94.88 483 PRO A O 1
ATOM 3597 N N . GLU A 1 484 ? 13.803 -18.525 -16.940 1.00 96.44 484 GLU A N 1
ATOM 3598 C CA . GLU A 1 484 ? 13.002 -19.269 -17.914 1.00 96.44 484 GLU A CA 1
ATOM 3599 C C . GLU A 1 484 ? 12.306 -18.352 -18.929 1.00 96.44 484 GLU A C 1
ATOM 3601 O O . GLU A 1 484 ? 12.067 -18.763 -20.059 1.00 96.44 484 GLU A O 1
ATOM 3606 N N . ALA A 1 485 ? 11.969 -17.119 -18.538 1.00 96.56 485 ALA A N 1
ATOM 3607 C CA . ALA A 1 485 ? 11.375 -16.120 -19.426 1.00 96.56 485 ALA A CA 1
ATOM 3608 C C . ALA A 1 485 ? 12.460 -15.350 -20.192 1.00 96.56 485 ALA A C 1
ATOM 3610 O O . ALA A 1 485 ? 12.307 -15.110 -21.387 1.00 96.56 485 ALA A O 1
ATOM 3611 N N . ALA A 1 486 ? 13.575 -15.014 -19.532 1.00 96.81 486 ALA A N 1
ATOM 3612 C CA . ALA A 1 486 ? 14.728 -14.375 -20.169 1.00 96.81 486 ALA A CA 1
ATOM 3613 C C . ALA A 1 486 ? 15.344 -15.268 -21.264 1.00 96.81 486 ALA A C 1
ATOM 3615 O O . ALA A 1 486 ? 15.631 -14.787 -22.353 1.00 96.81 486 ALA A O 1
ATOM 3616 N N . ALA A 1 487 ? 15.442 -16.583 -21.032 1.00 96.31 487 ALA A N 1
ATOM 3617 C CA . ALA A 1 487 ? 15.945 -17.555 -22.010 1.00 96.31 487 ALA A CA 1
ATOM 3618 C C . ALA A 1 487 ? 15.096 -17.675 -23.297 1.00 96.31 487 ALA A C 1
ATOM 3620 O O . ALA A 1 487 ? 15.510 -18.339 -24.244 1.00 96.31 487 ALA A O 1
ATOM 3621 N N . LEU A 1 488 ? 13.916 -17.043 -23.353 1.00 97.31 488 LEU A N 1
ATOM 3622 C CA . LEU A 1 488 ? 13.054 -16.989 -24.540 1.00 97.31 488 LEU A CA 1
ATOM 3623 C C . LEU A 1 488 ? 13.288 -15.738 -25.404 1.00 97.31 488 LEU A C 1
ATOM 3625 O O . LEU A 1 488 ? 12.492 -15.474 -26.309 1.00 97.31 488 LEU A O 1
ATOM 3629 N N . PHE A 1 489 ? 14.345 -14.969 -25.131 1.00 96.00 489 PHE A N 1
ATOM 3630 C CA . PHE A 1 489 ? 14.823 -13.865 -25.961 1.00 96.00 489 PHE A CA 1
ATOM 3631 C C . PHE A 1 489 ? 16.176 -14.262 -26.579 1.00 96.00 489 PHE A C 1
ATOM 3633 O O . PHE A 1 489 ? 17.173 -14.297 -25.860 1.00 96.00 489 PHE A O 1
ATOM 3640 N N . PRO A 1 490 ? 16.231 -14.589 -27.885 1.00 90.12 490 PRO A N 1
ATOM 3641 C CA . PRO A 1 490 ? 17.447 -15.105 -28.520 1.00 90.12 490 PRO A CA 1
ATOM 3642 C C . PRO A 1 490 ? 18.529 -14.035 -28.730 1.00 90.12 490 PRO A C 1
ATOM 3644 O O . PRO A 1 490 ? 19.692 -14.385 -28.888 1.00 90.12 490 PRO A O 1
ATOM 3647 N N . ASP A 1 491 ? 18.145 -12.755 -28.722 1.00 90.62 491 ASP A N 1
ATOM 3648 C CA . ASP A 1 491 ? 19.025 -11.617 -29.017 1.00 90.62 491 ASP A CA 1
ATOM 3649 C C . ASP A 1 491 ? 19.833 -11.127 -27.796 1.00 90.62 491 ASP A C 1
ATOM 3651 O O . ASP A 1 491 ? 20.564 -10.148 -27.919 1.00 90.62 491 ASP A O 1
ATOM 3655 N N . LEU A 1 492 ? 19.662 -11.742 -26.617 1.00 96.50 492 LEU A N 1
ATOM 3656 C CA . LEU A 1 492 ? 20.310 -11.299 -25.378 1.00 96.50 492 LEU A CA 1
ATOM 3657 C C . LEU A 1 492 ? 21.792 -11.671 -25.332 1.00 96.50 492 LEU A C 1
ATOM 3659 O O . LEU A 1 492 ? 22.139 -12.847 -25.465 1.00 96.50 492 LEU A O 1
ATOM 3663 N N . ASP A 1 493 ? 22.643 -10.705 -24.988 1.00 97.81 493 ASP A N 1
ATOM 3664 C CA . ASP A 1 493 ? 24.006 -11.000 -24.541 1.00 97.81 493 ASP A CA 1
ATOM 3665 C C . ASP A 1 493 ? 23.988 -11.534 -23.084 1.00 97.81 493 ASP A C 1
ATOM 3667 O O . ASP A 1 493 ? 23.514 -10.838 -22.174 1.00 97.81 493 ASP A O 1
ATOM 3671 N N . PRO A 1 494 ? 24.481 -12.763 -22.812 1.00 96.62 494 PRO A N 1
ATOM 3672 C CA . PRO A 1 494 ? 24.423 -13.349 -21.471 1.00 96.62 494 PRO A CA 1
ATOM 3673 C C . PRO A 1 494 ? 25.294 -12.638 -20.427 1.00 96.62 494 PRO A C 1
ATOM 3675 O O . PRO A 1 494 ? 24.937 -12.629 -19.247 1.00 96.62 494 PRO A O 1
ATOM 3678 N N . GLU A 1 495 ? 26.428 -12.052 -20.822 1.00 97.81 495 GLU A N 1
ATOM 3679 C CA . GLU A 1 495 ? 27.316 -11.339 -19.898 1.00 97.81 495 GLU A CA 1
ATOM 3680 C C . GLU A 1 495 ? 26.736 -9.965 -19.553 1.00 97.81 495 GLU A C 1
ATOM 3682 O O . GLU A 1 495 ? 26.695 -9.575 -18.380 1.00 97.81 495 GLU A O 1
ATOM 3687 N N . ALA A 1 496 ? 26.206 -9.260 -20.553 1.00 98.31 496 ALA A N 1
ATOM 3688 C CA . ALA A 1 496 ? 25.521 -7.993 -20.355 1.00 98.31 496 ALA A CA 1
ATOM 3689 C C . ALA A 1 496 ? 24.238 -8.149 -19.527 1.00 98.31 496 ALA A C 1
ATOM 3691 O O . ALA A 1 496 ? 23.954 -7.287 -18.695 1.00 98.31 496 ALA A O 1
ATOM 3692 N N . LEU A 1 497 ? 23.498 -9.256 -19.679 1.00 98.38 497 LEU A N 1
ATOM 3693 C CA . LEU A 1 497 ? 22.337 -9.578 -18.843 1.00 98.38 497 LEU A CA 1
ATOM 3694 C C . LEU A 1 497 ? 22.710 -9.724 -17.357 1.00 98.38 497 LEU A C 1
ATOM 3696 O O . LEU A 1 497 ? 21.990 -9.222 -16.490 1.00 98.38 497 LEU A O 1
ATOM 3700 N N . GLU A 1 498 ? 23.826 -10.380 -17.031 1.00 97.75 498 GLU A N 1
ATOM 3701 C CA . GLU A 1 498 ? 24.283 -10.492 -15.639 1.00 97.75 498 GLU A CA 1
ATOM 3702 C C . GLU A 1 498 ? 24.768 -9.143 -15.082 1.00 97.75 498 GLU A C 1
ATOM 3704 O O . GLU A 1 498 ? 24.443 -8.794 -13.943 1.00 97.75 498 GLU A O 1
ATOM 3709 N N . VAL A 1 499 ? 25.447 -8.321 -15.892 1.00 98.44 499 VAL A N 1
ATOM 3710 C CA . VAL A 1 499 ? 25.778 -6.936 -15.506 1.00 98.44 499 VAL A CA 1
ATOM 3711 C C . VAL A 1 499 ? 24.504 -6.108 -15.290 1.00 98.44 499 VAL A C 1
ATOM 3713 O O . VAL A 1 499 ? 24.411 -5.398 -14.288 1.00 98.44 499 VAL A O 1
ATOM 3716 N N . ALA A 1 500 ? 23.492 -6.243 -16.151 1.00 98.25 500 ALA A N 1
ATOM 3717 C CA . ALA A 1 500 ? 22.200 -5.574 -16.012 1.00 98.25 500 ALA A CA 1
ATOM 3718 C C . ALA A 1 500 ? 21.468 -5.994 -14.728 1.00 98.25 500 ALA A C 1
ATOM 3720 O O . ALA A 1 500 ? 20.944 -5.141 -14.018 1.00 98.25 500 ALA A O 1
ATOM 3721 N N . ARG A 1 501 ? 21.489 -7.282 -14.356 1.00 97.88 501 ARG A N 1
ATOM 3722 C CA . ARG A 1 501 ? 20.903 -7.793 -13.097 1.00 97.88 501 ARG A CA 1
ATOM 3723 C C . ARG A 1 501 ? 21.533 -7.176 -11.847 1.00 97.88 501 ARG A C 1
ATOM 3725 O O . ARG A 1 501 ? 20.825 -6.891 -10.873 1.00 97.88 501 ARG A O 1
ATOM 3732 N N . LEU A 1 502 ? 22.846 -6.952 -11.867 1.00 98.25 502 LEU A N 1
ATOM 3733 C CA . LEU A 1 502 ? 23.542 -6.234 -10.799 1.00 98.25 502 LEU A CA 1
ATOM 3734 C C . LEU A 1 502 ? 23.243 -4.729 -10.846 1.00 98.25 502 LEU A C 1
ATOM 3736 O O . LEU A 1 502 ? 23.002 -4.131 -9.802 1.00 98.25 502 LEU A O 1
ATOM 3740 N N . LEU A 1 503 ? 23.184 -4.121 -12.034 1.00 97.94 503 LEU A N 1
ATOM 3741 C CA . LEU A 1 503 ? 22.897 -2.694 -12.202 1.00 97.94 503 LEU A CA 1
ATOM 3742 C C . LEU A 1 503 ? 21.471 -2.331 -11.748 1.00 97.94 503 LEU A C 1
ATOM 3744 O O . LEU A 1 503 ? 21.299 -1.383 -10.986 1.00 97.94 503 LEU A O 1
ATOM 3748 N N . VAL A 1 504 ? 20.470 -3.141 -12.114 1.00 97.12 504 VAL A N 1
ATOM 3749 C CA . VAL A 1 504 ? 19.097 -3.064 -11.585 1.00 97.12 504 VAL A CA 1
ATOM 3750 C C . VAL A 1 504 ? 19.111 -3.182 -10.060 1.00 97.12 504 VAL A C 1
ATOM 3752 O O . VAL A 1 504 ? 18.490 -2.368 -9.380 1.00 97.12 504 VAL A O 1
ATOM 3755 N N . SER A 1 505 ? 19.870 -4.130 -9.497 1.00 96.88 505 SER A N 1
ATOM 3756 C CA . SER A 1 505 ? 19.986 -4.268 -8.037 1.00 96.88 505 SER A CA 1
ATOM 3757 C C . SER A 1 505 ? 20.606 -3.031 -7.375 1.00 96.88 505 SER A C 1
ATOM 3759 O O . SER A 1 505 ? 20.144 -2.630 -6.310 1.00 96.88 505 SER A O 1
ATOM 3761 N N . ALA A 1 506 ? 21.599 -2.386 -7.997 1.00 96.38 506 ALA A N 1
ATOM 3762 C CA . ALA A 1 506 ? 22.171 -1.130 -7.504 1.00 96.38 506 ALA A CA 1
ATOM 3763 C C . ALA A 1 506 ? 21.136 0.006 -7.504 1.00 96.38 506 ALA A C 1
ATOM 3765 O O . ALA A 1 506 ? 21.002 0.706 -6.501 1.00 96.38 506 ALA A O 1
ATOM 3766 N N . CYS A 1 507 ? 20.352 0.146 -8.577 1.00 95.00 507 CYS A N 1
ATOM 3767 C CA . CYS A 1 507 ? 19.266 1.124 -8.643 1.00 95.00 507 CYS A CA 1
ATOM 3768 C C . CYS A 1 507 ? 18.190 0.874 -7.582 1.00 95.00 507 CYS A C 1
ATOM 3770 O O . CYS A 1 507 ? 17.878 1.789 -6.825 1.00 95.00 507 CYS A O 1
ATOM 3772 N N . VAL A 1 508 ? 17.673 -0.355 -7.472 1.00 93.69 508 VAL A N 1
ATOM 3773 C CA . VAL A 1 508 ? 16.639 -0.700 -6.483 1.00 93.69 508 VAL A CA 1
ATOM 3774 C C . VAL A 1 508 ? 17.153 -0.495 -5.057 1.00 93.69 508 VAL A C 1
ATOM 3776 O O . VAL A 1 508 ? 16.450 0.106 -4.249 1.00 93.69 508 VAL A O 1
ATOM 3779 N N . ALA A 1 509 ? 18.394 -0.893 -4.750 1.00 94.69 509 ALA A N 1
ATOM 3780 C CA . ALA A 1 509 ? 18.998 -0.614 -3.448 1.00 94.69 509 ALA A CA 1
ATOM 3781 C C . ALA A 1 509 ? 18.977 0.893 -3.138 1.00 94.69 509 ALA A C 1
ATOM 3783 O O . ALA A 1 509 ? 18.454 1.290 -2.098 1.00 94.69 509 ALA A O 1
ATOM 3784 N N . ILE A 1 510 ? 19.479 1.742 -4.042 1.00 93.56 510 ILE A N 1
ATOM 3785 C CA . ILE A 1 510 ? 19.523 3.196 -3.827 1.00 93.56 510 ILE A CA 1
ATOM 3786 C C . ILE A 1 510 ? 18.108 3.783 -3.679 1.00 93.56 510 ILE A C 1
ATOM 3788 O O . ILE A 1 510 ? 17.852 4.518 -2.727 1.00 93.56 510 ILE A O 1
ATOM 3792 N N . TRP A 1 511 ? 17.168 3.420 -4.557 1.00 91.88 511 TRP A N 1
ATOM 3793 C CA . TRP A 1 511 ? 15.780 3.905 -4.529 1.00 91.88 511 TRP A CA 1
ATOM 3794 C C . TRP A 1 511 ? 15.022 3.520 -3.256 1.00 91.88 511 TRP A C 1
ATOM 3796 O O . TRP A 1 511 ? 14.221 4.311 -2.749 1.00 91.88 511 TRP A O 1
ATOM 3806 N N . CYS A 1 512 ? 15.269 2.321 -2.729 1.00 92.75 512 CYS A N 1
ATOM 3807 C CA . CYS A 1 512 ? 14.652 1.862 -1.493 1.00 92.75 512 CYS A CA 1
ATOM 3808 C C . CYS A 1 512 ? 15.325 2.475 -0.253 1.00 92.75 512 CYS A C 1
ATOM 3810 O O . CYS A 1 512 ? 14.623 2.897 0.663 1.00 92.75 512 CYS A O 1
ATOM 3812 N N . TRP A 1 513 ? 16.657 2.621 -0.227 1.00 93.75 513 TRP A N 1
ATOM 3813 C CA . TRP A 1 513 ? 17.364 3.293 0.877 1.00 93.75 513 TRP A CA 1
ATOM 3814 C C . TRP A 1 513 ? 17.086 4.803 0.953 1.00 93.75 513 TRP A C 1
ATOM 3816 O O . TRP A 1 513 ? 17.025 5.347 2.056 1.00 93.75 513 TRP A O 1
ATOM 3826 N N . ALA A 1 514 ? 16.840 5.467 -0.181 1.00 91.06 514 ALA A N 1
ATOM 3827 C CA . ALA A 1 514 ? 16.358 6.853 -0.240 1.00 91.06 514 ALA A CA 1
ATOM 3828 C C . ALA A 1 514 ? 14.925 7.031 0.319 1.00 91.06 514 ALA A C 1
ATOM 3830 O O . ALA A 1 514 ? 14.484 8.153 0.560 1.00 91.06 514 ALA A O 1
ATOM 3831 N N . GLN A 1 515 ? 14.194 5.933 0.541 1.00 89.56 515 GLN A N 1
ATOM 3832 C CA . GLN A 1 515 ? 12.818 5.907 1.054 1.00 89.56 515 GLN A CA 1
ATOM 3833 C C . GLN A 1 515 ? 12.651 4.971 2.266 1.00 89.56 515 GLN A C 1
ATOM 3835 O O . GLN A 1 515 ? 11.551 4.474 2.519 1.00 89.56 515 GLN A O 1
ATOM 3840 N N . LEU A 1 516 ? 13.726 4.696 3.008 1.00 89.06 516 LEU A N 1
ATOM 3841 C CA . LEU A 1 516 ? 13.688 3.762 4.134 1.00 89.06 516 LEU A CA 1
ATOM 3842 C C . LEU A 1 516 ? 12.635 4.184 5.179 1.00 89.06 516 LEU A C 1
ATOM 3844 O O . LEU A 1 516 ? 12.542 5.354 5.547 1.00 89.06 516 LEU A O 1
ATOM 3848 N N . GLY A 1 517 ? 11.847 3.226 5.663 1.00 85.19 517 GLY A N 1
ATOM 3849 C CA . GLY A 1 517 ? 10.715 3.429 6.568 1.00 85.19 517 GLY A CA 1
ATOM 3850 C C . GLY A 1 517 ? 9.379 3.703 5.866 1.00 85.19 517 GLY A C 1
ATOM 3851 O O . GLY A 1 517 ? 8.353 3.806 6.537 1.00 85.19 517 GLY A O 1
ATOM 3852 N N . ARG A 1 518 ? 9.346 3.803 4.528 1.00 85.44 518 ARG A N 1
ATOM 3853 C CA . ARG A 1 518 ? 8.120 4.105 3.767 1.00 85.44 518 ARG A CA 1
ATOM 3854 C C . ARG A 1 518 ? 7.078 2.982 3.800 1.00 85.44 518 ARG A C 1
ATOM 3856 O O . ARG A 1 518 ? 5.884 3.279 3.927 1.00 85.44 518 ARG A O 1
ATOM 3863 N N . ALA A 1 519 ? 7.539 1.739 3.651 1.00 84.56 519 ALA A N 1
ATOM 3864 C CA . ALA A 1 519 ? 6.762 0.500 3.700 1.00 84.56 519 ALA A CA 1
ATOM 3865 C C . ALA A 1 519 ? 7.697 -0.697 4.008 1.00 84.56 519 ALA A C 1
ATOM 3867 O O . ALA A 1 519 ? 8.850 -0.669 3.568 1.00 84.56 519 ALA A O 1
ATOM 3868 N N . PRO A 1 520 ? 7.237 -1.753 4.711 1.00 84.75 520 PRO A N 1
ATOM 3869 C CA . PRO A 1 520 ? 8.058 -2.929 5.029 1.00 84.75 520 PRO A CA 1
ATOM 3870 C C . PRO A 1 520 ? 8.713 -3.597 3.812 1.00 84.75 520 PRO A C 1
ATOM 3872 O O . PRO A 1 520 ? 9.840 -4.070 3.906 1.00 84.75 520 PRO A O 1
ATOM 3875 N N . GLU A 1 521 ? 8.034 -3.604 2.668 1.00 85.12 521 GLU A N 1
ATOM 3876 C CA . GLU A 1 521 ? 8.497 -4.206 1.416 1.00 85.12 521 GLU A CA 1
ATOM 3877 C C . GLU A 1 521 ? 9.643 -3.405 0.774 1.00 85.12 521 GLU A C 1
ATOM 3879 O O . GLU A 1 521 ? 10.585 -3.988 0.240 1.00 85.12 521 GLU A O 1
ATOM 3884 N N . VAL A 1 522 ? 9.611 -2.071 0.891 1.00 88.56 522 VAL A N 1
ATOM 3885 C CA . VAL A 1 522 ? 10.712 -1.181 0.472 1.00 88.56 522 VAL A CA 1
ATOM 3886 C C . VAL A 1 522 ? 11.938 -1.428 1.355 1.00 88.56 522 VAL A C 1
ATOM 3888 O O . VAL A 1 522 ? 13.056 -1.565 0.867 1.00 88.56 522 VAL A O 1
ATOM 3891 N N . ASP A 1 523 ? 11.714 -1.562 2.657 1.00 89.94 523 ASP A N 1
ATOM 3892 C CA . ASP A 1 523 ? 12.719 -1.891 3.666 1.00 89.94 523 ASP A CA 1
ATOM 3893 C C . ASP A 1 523 ? 13.358 -3.281 3.465 1.00 89.94 523 ASP A C 1
ATOM 3895 O O . ASP A 1 523 ? 14.554 -3.474 3.706 1.00 89.94 523 ASP A O 1
ATOM 3899 N N . GLU A 1 524 ? 12.566 -4.271 3.054 1.00 91.31 524 GLU A N 1
ATOM 3900 C CA . GLU A 1 524 ? 13.012 -5.626 2.715 1.00 91.31 524 GLU A CA 1
ATOM 3901 C C . GLU A 1 524 ? 13.893 -5.599 1.454 1.00 91.31 524 GLU A C 1
ATOM 3903 O O . GLU A 1 524 ? 15.037 -6.061 1.493 1.00 91.31 524 GLU A O 1
ATOM 3908 N N . ALA A 1 525 ? 13.420 -4.950 0.383 1.00 90.94 525 ALA A N 1
ATOM 3909 C CA . ALA A 1 525 ? 14.158 -4.782 -0.869 1.00 90.94 525 ALA A CA 1
ATOM 3910 C C . ALA A 1 525 ? 15.485 -4.017 -0.682 1.00 90.94 525 ALA A C 1
ATOM 3912 O O . ALA A 1 525 ? 16.523 -4.453 -1.187 1.00 90.94 525 ALA A O 1
ATOM 3913 N N . ALA A 1 526 ? 15.492 -2.932 0.103 1.00 92.56 526 ALA A N 1
ATOM 3914 C CA . ALA A 1 526 ? 16.694 -2.151 0.417 1.00 92.56 526 ALA A CA 1
ATOM 3915 C C . ALA A 1 526 ? 17.837 -3.028 0.960 1.00 92.56 526 ALA A C 1
ATOM 3917 O O . ALA A 1 526 ? 18.990 -2.923 0.529 1.00 92.56 526 ALA A O 1
ATOM 3918 N N . ARG A 1 527 ? 17.515 -3.920 1.907 1.00 94.69 527 ARG A N 1
ATOM 3919 C CA . ARG A 1 527 ? 18.489 -4.811 2.554 1.00 94.69 527 ARG A CA 1
ATOM 3920 C C . ARG A 1 527 ? 18.891 -5.965 1.636 1.00 94.69 527 ARG A C 1
ATOM 3922 O O . ARG A 1 527 ? 20.080 -6.267 1.547 1.00 94.69 527 ARG A O 1
ATOM 3929 N N . LEU A 1 528 ? 17.928 -6.560 0.929 1.00 95.19 528 LEU A N 1
ATOM 3930 C CA . LEU A 1 528 ? 18.149 -7.651 -0.022 1.00 95.19 528 LEU A CA 1
ATOM 3931 C C . LEU A 1 528 ? 19.130 -7.255 -1.133 1.00 95.19 528 LEU A C 1
ATOM 3933 O O . LEU A 1 528 ? 20.135 -7.934 -1.339 1.00 95.19 528 LEU A O 1
ATOM 3937 N N . HIS A 1 529 ? 18.866 -6.154 -1.842 1.00 96.06 529 HIS A N 1
ATOM 3938 C CA . HIS A 1 529 ? 19.696 -5.768 -2.982 1.00 96.06 529 HIS A CA 1
ATOM 3939 C C . HIS A 1 529 ? 21.086 -5.280 -2.549 1.00 96.06 529 HIS A C 1
ATOM 3941 O O . HIS A 1 529 ? 22.067 -5.615 -3.211 1.00 96.06 529 HIS A O 1
ATOM 3947 N N . LEU A 1 530 ? 21.212 -4.590 -1.406 1.00 95.44 530 LEU A N 1
ATOM 3948 C CA . LEU A 1 530 ? 22.522 -4.253 -0.830 1.00 95.44 530 LEU A CA 1
ATOM 3949 C C . LEU A 1 530 ? 23.333 -5.513 -0.476 1.00 95.44 530 LEU A C 1
ATOM 3951 O O . LEU A 1 530 ? 24.528 -5.572 -0.762 1.00 95.44 530 LEU A O 1
ATOM 3955 N N . HIS A 1 531 ? 22.698 -6.532 0.111 1.00 95.81 531 HIS A N 1
ATOM 3956 C CA . HIS A 1 531 ? 23.358 -7.806 0.405 1.00 95.81 531 HIS A CA 1
ATOM 3957 C C . HIS A 1 531 ? 23.811 -8.519 -0.875 1.00 95.81 531 HIS A C 1
ATOM 3959 O O . HIS A 1 531 ? 24.981 -8.884 -0.964 1.00 95.81 531 HIS A O 1
ATOM 3965 N N . ARG A 1 532 ? 22.932 -8.636 -1.879 1.00 94.38 532 ARG A N 1
ATOM 3966 C CA . ARG A 1 532 ? 23.238 -9.250 -3.181 1.00 94.38 532 ARG A CA 1
ATOM 3967 C C . ARG A 1 532 ? 24.418 -8.578 -3.888 1.00 94.38 532 ARG A C 1
ATOM 3969 O O . ARG A 1 532 ? 25.219 -9.258 -4.519 1.00 94.38 532 ARG A O 1
ATOM 3976 N N . LEU A 1 533 ? 24.538 -7.253 -3.787 1.00 96.25 533 LEU A N 1
ATOM 3977 C CA . LEU A 1 533 ? 25.663 -6.512 -4.365 1.00 96.25 533 LEU A CA 1
ATOM 3978 C C . LEU A 1 533 ? 26.980 -6.821 -3.645 1.00 96.25 533 LEU A C 1
ATOM 3980 O O . LEU A 1 533 ? 27.981 -7.029 -4.317 1.00 96.25 533 LEU A O 1
ATOM 3984 N N . ARG A 1 534 ? 26.978 -6.918 -2.308 1.00 95.19 534 ARG A N 1
ATOM 3985 C CA . ARG A 1 534 ? 28.162 -7.293 -1.505 1.00 95.19 534 ARG A CA 1
ATOM 3986 C C . ARG A 1 534 ? 28.648 -8.731 -1.733 1.00 95.19 534 ARG A C 1
ATOM 3988 O O . ARG A 1 534 ? 29.767 -9.051 -1.356 1.00 95.19 534 ARG A O 1
ATOM 3995 N N . GLU A 1 535 ? 27.811 -9.610 -2.284 1.00 95.44 535 GLU A N 1
ATOM 3996 C CA . GLU A 1 535 ? 28.218 -10.969 -2.676 1.00 95.44 535 GLU A CA 1
ATOM 3997 C C . GLU A 1 535 ? 28.803 -11.036 -4.098 1.00 95.44 535 GLU A C 1
ATOM 3999 O O . GLU A 1 535 ? 29.420 -12.038 -4.456 1.00 95.44 535 GLU A O 1
ATOM 4004 N N . ALA A 1 536 ? 28.592 -9.997 -4.914 1.00 93.31 536 ALA A N 1
ATOM 4005 C CA . ALA A 1 536 ? 28.895 -9.991 -6.347 1.00 93.31 536 ALA A CA 1
ATOM 4006 C C . ALA A 1 536 ? 29.957 -8.959 -6.779 1.00 93.31 536 ALA A C 1
ATOM 4008 O O . ALA A 1 536 ? 30.449 -9.051 -7.908 1.00 93.31 536 ALA A O 1
ATOM 4009 N N . LEU A 1 537 ? 30.281 -7.987 -5.917 1.00 92.00 537 LEU A N 1
ATOM 4010 C CA . LEU A 1 537 ? 31.275 -6.922 -6.107 1.00 92.00 537 LEU A CA 1
ATOM 4011 C C . LEU A 1 537 ? 32.343 -6.979 -5.007 1.00 92.00 537 LEU A C 1
ATOM 4013 O O . LEU A 1 537 ? 33.535 -6.944 -5.378 1.00 92.00 537 LEU A O 1
#